Protein AF-A0A7S1E1I6-F1 (afdb_monomer_lite)

Sequence (463 aa):
MVHVSRAIGERARVASLLLVIVTIGAAEASRLQPSSSPSPSTWPSLRLSRWLSSSTLRGGAQAFLPCLPIPIDGLSLNLGRHHSFAQEPRAASLHDSIELSESRLAILPNPRAYSVKTAGGFCEWVEGSDGERICQFWDGVVKEIEEDMGIRDYHLAILPNSEAVRKELGKPAEGAPFVIMVTHSLRSKRPGPYGGPAQRVCMTCDPSVEVSRGVWGCKGQGEEGGVLASDLHVGGGAPGVVASFDAKGRDMFVVCPSRHRERLGQLSPAETEGLWRSVAGVLREQRMPGGETLGMESVVVNHGSLRTVAHLHAKIWVTPQAFDKARSLWTPKAQRAFALIDSMAGRLGKRPQGWAQAHAPSCGHGALVVDRLPPQAEQGELFEQLLVRCHDFGHVAKLSLRPKLGSPHMVAVVEYEDQKAASHALESFHMSPLGASRRLRCVWAEPCECDEDGECGEESLVG

InterPro domains:
  IPR000504 RNA recognition motif domain [PS50102] (366-447)
  IPR012677 Nucleotide-binding alpha-beta plait domain superfamily [G3DSA:3.30.70.330] (365-450)
  IPR035979 RNA-binding domain superfamily [SSF54928] (366-447)
  IPR036265 HIT-like superfamily [G3DSA:3.30.428.10] (241-345)

Organism: Hemiselmis andersenii (NCBI:txid464988)

Radius of gyration: 32.37 Å; chains: 1; bounding box: 74×94×103 Å

Structure (mmCIF, N/CA/C/O backbone):
data_AF-A0A7S1E1I6-F1
#
_entry.id   AF-A0A7S1E1I6-F1
#
loop_
_atom_site.group_PDB
_atom_site.id
_atom_site.type_symbol
_atom_site.label_atom_id
_atom_site.label_alt_id
_atom_site.label_comp_id
_atom_site.label_asym_id
_atom_site.label_entity_id
_atom_site.label_seq_id
_atom_site.pdbx_PDB_ins_code
_atom_site.Cartn_x
_atom_site.Cartn_y
_atom_site.Cartn_z
_atom_site.occupancy
_atom_site.B_iso_or_equiv
_atom_site.auth_seq_id
_atom_site.auth_comp_id
_atom_site.auth_asym_id
_atom_site.auth_atom_id
_atom_site.pdbx_PDB_model_num
ATOM 1 N N . MET A 1 1 ? -30.198 -9.194 45.978 1.00 41.41 1 MET A N 1
ATOM 2 C CA . MET A 1 1 ? -31.348 -9.427 45.070 1.00 41.41 1 MET A CA 1
ATOM 3 C C . MET A 1 1 ? -31.085 -9.078 43.595 1.00 41.41 1 MET A C 1
ATOM 5 O O . MET A 1 1 ? -31.828 -9.555 42.755 1.00 41.41 1 MET A O 1
ATOM 9 N N . VAL A 1 2 ? -30.011 -8.356 43.234 1.00 36.66 2 VAL A N 1
ATOM 10 C CA . VAL A 1 2 ? -29.718 -7.977 41.827 1.00 36.66 2 VAL A CA 1
ATOM 11 C C . VAL A 1 2 ? -28.969 -9.063 41.020 1.00 36.66 2 VAL A C 1
ATOM 13 O O . VAL A 1 2 ? -29.045 -9.085 39.797 1.00 36.66 2 VAL A O 1
ATOM 16 N N . HIS A 1 3 ? -28.335 -10.048 41.669 1.00 30.95 3 HIS A N 1
ATOM 17 C CA . HIS A 1 3 ? -27.618 -11.127 40.964 1.00 30.95 3 HIS A CA 1
ATOM 18 C C . HIS A 1 3 ? -28.488 -12.302 40.482 1.00 30.95 3 HIS A C 1
ATOM 20 O O . HIS A 1 3 ? -28.034 -13.093 39.660 1.00 30.95 3 HIS A O 1
ATOM 26 N N . VAL A 1 4 ? -29.745 -12.406 40.929 1.00 32.62 4 VAL A N 1
ATOM 27 C CA . VAL A 1 4 ? -30.642 -13.510 40.531 1.00 32.62 4 VAL A CA 1
ATOM 28 C C . VAL A 1 4 ? -31.386 -13.196 39.221 1.00 32.62 4 VAL A C 1
ATOM 30 O O . VAL A 1 4 ? -31.605 -14.098 38.416 1.00 32.62 4 VAL A O 1
ATOM 33 N N . SER A 1 5 ? -31.666 -11.922 38.915 1.00 36.12 5 SER A N 1
ATOM 34 C CA . SER A 1 5 ? -32.368 -11.546 37.673 1.00 36.12 5 SER A CA 1
ATOM 35 C C . SER A 1 5 ? -31.546 -11.757 36.397 1.00 36.12 5 SER A C 1
ATOM 37 O O . SER A 1 5 ? -32.118 -12.048 35.348 1.00 36.12 5 SER A O 1
ATOM 39 N N . ARG A 1 6 ? -30.208 -11.677 36.459 1.00 41.25 6 ARG A N 1
ATOM 40 C CA . ARG A 1 6 ? -29.352 -11.868 35.271 1.00 41.25 6 ARG A CA 1
ATOM 41 C C . ARG A 1 6 ? -29.270 -13.343 34.850 1.00 41.25 6 ARG A C 1
ATOM 43 O O . ARG A 1 6 ? -29.379 -13.645 33.666 1.00 41.25 6 ARG A O 1
ATOM 50 N N . ALA A 1 7 ? -29.211 -14.257 35.821 1.00 42.16 7 ALA A N 1
ATOM 51 C CA . ALA A 1 7 ? -29.193 -15.701 35.571 1.00 42.16 7 ALA A CA 1
ATOM 52 C C . ALA A 1 7 ? -30.546 -16.244 35.066 1.00 42.16 7 ALA A C 1
ATOM 54 O O . ALA A 1 7 ? -30.582 -17.188 34.276 1.00 42.16 7 ALA A O 1
ATOM 55 N N . ILE A 1 8 ? -31.665 -15.638 35.485 1.00 47.59 8 ILE A N 1
ATOM 56 C CA . ILE A 1 8 ? -33.002 -15.992 34.980 1.00 47.59 8 ILE A CA 1
ATOM 57 C C . ILE A 1 8 ? -33.174 -15.509 33.528 1.00 47.59 8 ILE A C 1
ATOM 59 O O . ILE A 1 8 ? -33.709 -16.247 32.700 1.00 47.59 8 ILE A O 1
ATOM 63 N N . GLY A 1 9 ? -32.645 -14.327 33.188 1.00 49.62 9 GLY A N 1
ATOM 64 C CA . GLY A 1 9 ? -32.676 -13.792 31.822 1.00 49.62 9 GLY A CA 1
ATOM 65 C C . GLY A 1 9 ? -31.876 -14.620 30.808 1.00 49.62 9 GLY A C 1
ATOM 66 O O . GLY A 1 9 ? -32.344 -14.845 29.693 1.00 49.62 9 GLY A O 1
ATOM 67 N N . GLU A 1 10 ? -30.702 -15.130 31.188 1.00 48.75 10 GLU A N 1
ATOM 68 C CA . GLU A 1 10 ? -29.883 -15.980 30.307 1.00 48.75 10 GLU A CA 1
ATOM 69 C C . GLU A 1 10 ? -30.497 -17.370 30.094 1.00 48.75 10 GLU A C 1
ATOM 71 O O . GLU A 1 10 ? -30.520 -17.866 28.967 1.00 48.75 10 GLU A O 1
ATOM 76 N N . ARG A 1 11 ? -31.094 -17.970 31.133 1.00 46.25 11 ARG A N 1
ATOM 77 C CA . ARG A 1 11 ? -31.794 -19.261 31.002 1.00 46.25 11 ARG A CA 1
ATOM 78 C C . ARG A 1 11 ? -33.054 -19.160 30.142 1.00 46.25 11 ARG A C 1
ATOM 80 O O . ARG A 1 11 ? -33.308 -20.063 29.348 1.00 46.25 11 ARG A O 1
ATOM 87 N N . ALA A 1 12 ? -33.796 -18.055 30.234 1.00 50.25 12 ALA A N 1
ATOM 88 C CA . ALA A 1 12 ? -34.952 -17.805 29.373 1.00 50.25 12 ALA A CA 1
ATOM 89 C C . ALA A 1 12 ? -34.550 -17.638 27.895 1.00 50.25 12 ALA A C 1
ATOM 91 O O . ALA A 1 12 ? -35.233 -18.149 27.013 1.00 50.25 12 ALA A O 1
ATOM 92 N N . ARG A 1 13 ? -33.407 -16.997 27.610 1.00 49.34 13 ARG A N 1
ATOM 93 C CA . ARG A 1 13 ? -32.896 -16.836 26.235 1.00 49.34 13 ARG A CA 1
ATOM 94 C C . ARG A 1 13 ? -32.451 -18.157 25.609 1.00 49.34 13 ARG A C 1
ATOM 96 O O . ARG A 1 13 ? -32.768 -18.406 24.449 1.00 49.34 13 ARG A O 1
ATOM 103 N N . VAL A 1 14 ? -31.779 -19.021 26.372 1.00 58.03 14 VAL A N 1
ATOM 104 C CA . VAL A 1 14 ? -31.373 -20.358 25.898 1.00 58.03 14 VAL A CA 1
ATOM 105 C C . VAL A 1 14 ? -32.593 -21.257 25.668 1.00 58.03 14 VAL A C 1
ATOM 107 O O . VAL A 1 14 ? -32.645 -21.961 24.662 1.00 58.03 14 VAL A O 1
ATOM 110 N N . ALA A 1 15 ? -33.607 -21.184 26.538 1.00 47.09 15 ALA A N 1
ATOM 111 C CA . ALA A 1 15 ? -34.857 -21.923 26.364 1.00 47.09 15 ALA A CA 1
ATOM 112 C C . ALA A 1 15 ? -35.632 -21.476 25.111 1.00 47.09 15 ALA A C 1
ATOM 114 O O . ALA A 1 15 ? -36.096 -22.323 24.351 1.00 47.09 15 ALA A O 1
ATOM 115 N N . SER A 1 16 ? -35.706 -20.168 24.839 1.00 49.28 16 SER A N 1
ATOM 116 C CA . SER A 1 16 ? -36.345 -19.640 23.626 1.00 49.28 16 SER A CA 1
ATOM 117 C C . SER A 1 16 ? -35.593 -20.020 22.348 1.00 49.28 16 SER A C 1
ATOM 119 O O . SER A 1 16 ? -36.225 -20.340 21.344 1.00 49.28 16 SER A O 1
ATOM 121 N N . LEU A 1 17 ? -34.255 -20.044 22.375 1.00 44.75 17 LEU A N 1
ATOM 122 C CA . LEU A 1 17 ? -33.448 -20.453 21.220 1.00 44.75 17 LEU A CA 1
ATOM 123 C C . LEU A 1 17 ? -33.609 -21.955 20.919 1.00 44.75 17 LEU A C 1
ATOM 125 O O . LEU A 1 17 ? -33.765 -22.343 19.763 1.00 44.75 17 LEU A O 1
ATOM 129 N N . LEU A 1 18 ? -33.638 -22.794 21.961 1.00 43.16 18 LEU A N 1
ATOM 130 C CA . LEU A 1 18 ? -33.917 -24.228 21.836 1.00 43.16 18 LEU A CA 1
ATOM 131 C C . LEU A 1 18 ? -35.334 -24.490 21.322 1.00 43.16 18 LEU A C 1
ATOM 133 O O . LEU A 1 18 ? -35.513 -25.366 20.480 1.00 43.16 18 LEU A O 1
ATOM 137 N N . LEU A 1 19 ? -36.325 -23.709 21.764 1.00 42.53 19 LEU A N 1
ATOM 138 C CA . LEU A 1 19 ? -37.698 -23.835 21.278 1.00 42.53 19 LEU A CA 1
ATOM 139 C C . LEU A 1 19 ? -37.777 -23.529 19.771 1.00 42.53 19 LEU A C 1
ATOM 141 O O . LEU A 1 19 ? -38.383 -24.294 19.025 1.00 42.53 19 LEU A O 1
ATOM 145 N N . VAL A 1 20 ? -37.100 -22.478 19.293 1.00 47.69 20 VAL A N 1
ATOM 146 C CA . VAL A 1 20 ? -37.050 -22.122 17.859 1.00 47.69 20 VAL A CA 1
ATOM 147 C C . VAL A 1 20 ? -36.378 -23.219 17.026 1.00 47.69 20 VAL A C 1
ATOM 149 O O . VAL A 1 20 ? -36.914 -23.602 15.988 1.00 47.69 20 VAL A O 1
ATOM 152 N N . ILE A 1 21 ? -35.267 -23.792 17.499 1.00 47.41 21 ILE A N 1
ATOM 153 C CA . ILE A 1 21 ? -34.574 -24.894 16.807 1.00 47.41 21 ILE A CA 1
ATOM 154 C C . ILE A 1 21 ? -35.460 -26.148 16.730 1.00 47.41 21 ILE A C 1
ATOM 156 O O . ILE A 1 21 ? -35.555 -26.770 15.672 1.00 47.41 21 ILE A O 1
ATOM 160 N N . VAL A 1 22 ? -36.167 -26.492 17.812 1.00 50.12 22 VAL A N 1
ATOM 161 C CA . VAL A 1 22 ? -37.107 -27.628 17.828 1.00 50.12 22 VAL A CA 1
ATOM 162 C C . VAL A 1 22 ? -38.298 -27.381 16.898 1.00 50.12 22 VAL A C 1
ATOM 164 O O . VAL A 1 22 ? -38.758 -28.306 16.230 1.00 50.12 22 VAL A O 1
ATOM 167 N N . THR A 1 23 ? -38.767 -26.136 16.790 1.00 46.88 23 THR A N 1
ATOM 168 C CA . THR A 1 23 ? -39.922 -25.795 15.945 1.00 46.88 23 THR A CA 1
ATOM 169 C C . THR A 1 23 ? -39.558 -25.842 14.458 1.00 46.88 23 THR A C 1
ATOM 171 O O . THR A 1 23 ? -40.343 -26.329 13.647 1.00 46.88 23 THR A O 1
ATOM 174 N N . ILE A 1 24 ? -38.342 -25.416 14.097 1.00 52.16 24 ILE A N 1
ATOM 175 C CA . ILE A 1 24 ? -37.827 -25.508 12.723 1.00 52.16 24 ILE A CA 1
ATOM 176 C C . ILE A 1 24 ? -37.596 -26.976 12.331 1.00 52.16 24 ILE A C 1
ATOM 178 O O . ILE A 1 24 ? -38.050 -27.398 11.268 1.00 52.16 24 ILE A O 1
ATOM 182 N N . GLY A 1 25 ? -37.005 -27.786 13.218 1.00 44.34 25 GLY A N 1
ATOM 183 C CA . GLY A 1 25 ? -36.807 -29.218 12.966 1.00 44.34 25 GLY A CA 1
ATOM 184 C C . GLY A 1 25 ? -38.119 -29.998 12.807 1.00 44.34 25 GLY A C 1
ATOM 185 O O . GLY A 1 25 ? -38.215 -30.889 11.964 1.00 44.34 25 GLY A O 1
ATOM 186 N N . ALA A 1 26 ? -39.165 -29.630 13.556 1.00 43.44 26 ALA A N 1
ATOM 187 C CA . ALA A 1 26 ? -40.495 -30.225 13.412 1.00 43.44 26 ALA A CA 1
ATOM 188 C C . ALA A 1 26 ? -41.189 -29.812 12.098 1.00 43.44 26 ALA A C 1
ATOM 190 O O . ALA A 1 26 ? -41.879 -30.625 11.475 1.00 43.44 26 ALA A O 1
ATOM 191 N N . ALA A 1 27 ? -40.977 -28.575 11.634 1.00 43.69 27 ALA A N 1
ATOM 192 C CA . ALA A 1 27 ? -41.528 -28.083 10.372 1.00 43.69 27 ALA A CA 1
ATOM 193 C C . ALA A 1 27 ? -40.873 -28.733 9.135 1.00 43.69 27 ALA A C 1
ATOM 195 O O . ALA A 1 27 ? -41.552 -28.943 8.129 1.00 43.69 27 ALA A O 1
ATOM 196 N N . GLU A 1 28 ? -39.591 -29.103 9.210 1.00 45.28 28 GLU A N 1
ATOM 197 C CA . GLU A 1 28 ? -38.895 -29.848 8.147 1.00 45.28 28 GLU A CA 1
ATOM 198 C C . GLU A 1 28 ? -39.252 -31.338 8.133 1.00 45.28 28 GLU A C 1
ATOM 200 O O . GLU A 1 28 ? -39.477 -31.900 7.060 1.00 45.28 28 GLU A O 1
ATOM 205 N N . ALA A 1 29 ? -39.419 -31.967 9.301 1.00 43.38 29 ALA A N 1
ATOM 206 C CA . ALA A 1 29 ? -39.859 -33.362 9.390 1.00 43.38 29 ALA A CA 1
ATOM 207 C C . ALA A 1 29 ? -41.285 -33.579 8.842 1.00 43.38 29 ALA A C 1
ATOM 209 O O . ALA A 1 29 ? -41.606 -34.656 8.345 1.00 43.38 29 ALA A O 1
ATOM 210 N N . SER A 1 30 ? -42.127 -32.541 8.869 1.00 45.41 30 SER A N 1
ATOM 211 C CA . SER A 1 30 ? -43.510 -32.586 8.372 1.00 45.41 30 SER A CA 1
ATOM 212 C C . SER A 1 30 ? -43.627 -32.475 6.844 1.00 45.41 30 SER A C 1
ATOM 214 O O . SER A 1 30 ? -44.691 -32.745 6.292 1.00 45.41 30 SER A O 1
ATOM 216 N N . ARG A 1 31 ? -42.556 -32.077 6.137 1.00 44.97 31 ARG A N 1
ATOM 217 C CA . ARG A 1 31 ? -42.546 -31.948 4.664 1.00 44.97 31 ARG A CA 1
ATOM 218 C C . ARG A 1 31 ? -42.146 -33.227 3.934 1.00 44.97 31 ARG A C 1
ATOM 220 O O . ARG A 1 31 ? -42.152 -33.251 2.706 1.00 44.97 31 ARG A O 1
ATOM 227 N N . LEU A 1 32 ? -41.817 -34.283 4.669 1.00 40.53 32 LEU A N 1
ATOM 228 C CA . LEU A 1 32 ? -41.410 -35.563 4.108 1.00 40.53 32 LEU A CA 1
ATOM 229 C C . LEU A 1 32 ? -42.426 -36.637 4.503 1.00 40.53 32 LEU A C 1
ATOM 231 O O . LEU A 1 32 ? -42.249 -37.347 5.489 1.00 40.53 32 LEU A O 1
ATOM 235 N N . GLN A 1 33 ? -43.484 -36.784 3.700 1.00 39.38 33 GLN A N 1
ATOM 236 C CA . GLN A 1 33 ? -44.182 -38.064 3.582 1.00 39.38 33 GLN A CA 1
ATOM 237 C C . GLN A 1 33 ? -44.374 -38.482 2.116 1.00 39.38 33 GLN A C 1
ATOM 239 O O . GLN A 1 33 ? -44.489 -37.615 1.248 1.00 39.38 33 GLN A O 1
ATOM 244 N N . PRO A 1 34 ? -44.362 -39.801 1.832 1.00 44.06 34 PRO A N 1
ATOM 245 C CA . PRO A 1 34 ? -44.075 -40.341 0.510 1.00 44.06 34 PRO A CA 1
ATOM 246 C C . PRO A 1 34 ? -45.325 -40.875 -0.206 1.00 44.06 34 PRO A C 1
ATOM 248 O O . PRO A 1 34 ? -46.230 -41.434 0.414 1.00 44.06 34 PRO A O 1
ATOM 251 N N . SER A 1 35 ? -45.339 -40.785 -1.536 1.00 34.44 35 SER A N 1
ATOM 252 C CA . SER A 1 35 ? -46.288 -41.501 -2.389 1.00 34.44 35 SER A CA 1
ATOM 253 C C . SER A 1 35 ? -45.802 -42.932 -2.691 1.00 34.44 35 SER A C 1
ATOM 255 O O . SER A 1 35 ? -44.745 -43.140 -3.273 1.00 34.44 35 SER A O 1
ATOM 257 N N . SER A 1 36 ? -46.612 -43.904 -2.254 1.00 39.56 36 SER A N 1
ATOM 258 C CA . SER A 1 36 ? -46.949 -45.212 -2.865 1.00 39.56 36 SER A CA 1
ATOM 259 C C . SER A 1 36 ? -45.870 -46.128 -3.507 1.00 39.56 36 SER A C 1
ATOM 261 O O . SER A 1 36 ? -45.268 -45.816 -4.527 1.00 39.56 36 SER A O 1
ATOM 263 N N . SER A 1 37 ? -45.790 -47.339 -2.935 1.00 33.19 37 SER A N 1
ATOM 264 C CA . SER A 1 37 ? -45.078 -48.614 -3.237 1.00 33.19 37 SER A CA 1
ATOM 265 C C . SER A 1 37 ? -45.613 -49.427 -4.464 1.00 33.19 37 SER A C 1
ATOM 267 O O . SER A 1 37 ? -46.610 -48.953 -5.008 1.00 33.19 37 SER A O 1
ATOM 269 N N . PRO A 1 38 ? -45.129 -50.662 -4.853 1.00 51.03 38 PRO A N 1
ATOM 270 C CA . PRO A 1 38 ? -44.226 -51.609 -4.138 1.00 51.03 38 PRO A CA 1
ATOM 271 C C . PRO A 1 38 ? -43.181 -52.501 -4.912 1.00 51.03 38 PRO A C 1
ATOM 273 O O . PRO A 1 38 ? -43.416 -52.973 -6.018 1.00 51.03 38 PRO A O 1
ATOM 276 N N . SER A 1 39 ? -42.138 -52.912 -4.151 1.00 32.84 39 SER A N 1
ATOM 277 C CA . SER A 1 39 ? -41.407 -54.224 -4.092 1.00 32.84 39 SER A CA 1
ATOM 278 C C . SER A 1 39 ? -40.380 -54.663 -5.175 1.00 32.84 39 SER A C 1
ATOM 280 O O . SER A 1 39 ? -40.498 -54.235 -6.316 1.00 32.84 39 SER A O 1
ATOM 282 N N . PRO A 1 40 ? -39.480 -55.651 -4.898 1.00 42.34 40 PRO A N 1
ATOM 283 C CA . PRO A 1 40 ? -38.650 -55.891 -3.697 1.00 42.34 40 PRO A CA 1
ATOM 284 C C . PRO A 1 40 ? -37.164 -56.248 -4.022 1.00 42.34 40 PRO A C 1
ATOM 286 O O . PRO A 1 40 ? -36.774 -56.365 -5.179 1.00 42.34 40 PRO A O 1
ATOM 289 N N . SER A 1 41 ? -36.386 -56.547 -2.964 1.00 30.50 41 SER A N 1
ATOM 290 C CA . SER A 1 41 ? -35.001 -57.091 -2.916 1.00 30.50 41 SER A CA 1
ATOM 291 C C . SER A 1 41 ? -33.910 -56.002 -2.893 1.00 30.50 41 SER A C 1
ATOM 293 O O . SER A 1 41 ? -33.971 -55.059 -3.663 1.00 30.50 41 SER A O 1
ATOM 295 N N . THR A 1 42 ? -32.919 -55.945 -2.000 1.00 32.34 42 THR A N 1
ATOM 296 C CA . THR A 1 42 ? -32.340 -56.832 -0.974 1.00 32.34 42 THR A CA 1
ATOM 297 C C . THR A 1 42 ? -31.677 -55.949 0.100 1.00 32.34 42 THR A C 1
ATOM 299 O O . THR A 1 42 ? -31.037 -54.956 -0.238 1.00 32.34 42 THR A O 1
ATOM 302 N N . TRP A 1 43 ? -31.795 -56.307 1.383 1.00 30.38 43 TRP A N 1
ATOM 303 C CA . TRP A 1 43 ? -31.081 -55.666 2.505 1.00 30.38 43 TRP A CA 1
ATOM 304 C C . TRP A 1 43 ? -29.664 -56.247 2.669 1.00 30.38 43 TRP A C 1
ATOM 306 O O . TRP A 1 43 ? -29.453 -57.421 2.363 1.00 30.38 43 TRP A O 1
ATOM 316 N N . PRO A 1 44 ? -28.724 -55.484 3.261 1.00 35.19 44 PRO A N 1
ATOM 317 C CA . PRO A 1 44 ? -28.328 -55.871 4.612 1.00 35.19 44 PRO A CA 1
ATOM 318 C C . PRO A 1 44 ? -28.248 -54.703 5.607 1.00 35.19 44 PRO A C 1
ATOM 320 O O . PRO A 1 44 ? -27.822 -53.588 5.327 1.00 35.19 44 PRO A O 1
ATOM 323 N N . SER A 1 45 ? -28.671 -55.050 6.814 1.00 28.56 45 SER A N 1
ATOM 324 C CA . SER A 1 45 ? -28.711 -54.314 8.071 1.00 28.56 45 SER A CA 1
ATOM 325 C C . SER A 1 45 ? -27.340 -53.946 8.648 1.00 28.56 45 SER A C 1
ATOM 327 O O . SER A 1 45 ? -26.478 -54.815 8.762 1.00 28.56 45 SER A O 1
ATOM 329 N N . LEU A 1 46 ? -27.213 -52.730 9.194 1.00 26.72 46 LEU A N 1
ATOM 330 C CA . LEU A 1 46 ? -26.252 -52.420 10.258 1.00 26.72 46 LEU A CA 1
ATOM 331 C C . LEU A 1 46 ? -26.898 -51.537 11.335 1.00 26.72 46 LEU A C 1
ATOM 333 O O . LEU A 1 46 ? -27.502 -50.502 11.065 1.00 26.72 46 LEU A O 1
ATOM 337 N N . ARG A 1 47 ? -26.807 -52.047 12.566 1.00 28.08 47 ARG A N 1
ATOM 338 C CA . ARG A 1 47 ? -27.442 -51.579 13.799 1.00 28.08 47 ARG A CA 1
ATOM 339 C C . ARG A 1 47 ? -26.674 -50.403 14.405 1.00 28.08 47 ARG A C 1
ATOM 341 O O . ARG A 1 47 ? -25.478 -50.517 14.653 1.00 28.08 47 ARG A O 1
ATOM 348 N N . LEU A 1 48 ? -27.397 -49.346 14.764 1.00 26.91 48 LEU A N 1
ATOM 349 C CA . LEU A 1 48 ? -26.984 -48.371 15.772 1.00 26.91 48 LEU A CA 1
ATOM 350 C C . LEU A 1 48 ? -27.353 -48.906 17.161 1.00 26.91 48 LEU A C 1
ATOM 352 O O . LEU A 1 48 ? -28.532 -49.034 17.482 1.00 26.91 48 LEU A O 1
ATOM 356 N N . SER A 1 49 ? -26.354 -49.198 17.995 1.00 25.58 49 SER A N 1
ATOM 357 C CA . SER A 1 49 ? -26.531 -49.287 19.449 1.00 25.58 49 SER A CA 1
ATOM 358 C C . SER A 1 49 ? -25.188 -49.236 20.183 1.00 25.58 49 SER A C 1
ATOM 360 O O . SER A 1 49 ? -24.255 -49.913 19.755 1.00 25.58 49 SER A O 1
ATOM 362 N N . ARG A 1 50 ? -25.198 -48.566 21.351 1.00 27.16 50 ARG A N 1
ATOM 363 C CA . ARG A 1 50 ? -24.166 -48.448 22.416 1.00 27.16 50 ARG A CA 1
ATOM 364 C C . ARG A 1 50 ? -23.195 -47.260 22.242 1.00 27.16 50 ARG A C 1
ATOM 366 O O . ARG A 1 50 ? -22.725 -47.022 21.146 1.00 27.16 50 ARG A O 1
ATOM 373 N N . TRP A 1 51 ? -22.839 -46.480 23.268 1.00 25.33 51 TRP A N 1
ATOM 374 C CA . TRP A 1 51 ? -22.972 -46.665 24.719 1.00 25.33 51 TRP A CA 1
ATOM 375 C C . TRP A 1 51 ? -22.757 -45.323 25.452 1.00 25.33 51 TRP A C 1
ATOM 377 O O . TRP A 1 51 ? -21.796 -44.613 25.165 1.00 25.33 51 TRP A O 1
ATOM 387 N N . LEU A 1 52 ? -23.617 -45.019 26.426 1.00 25.88 52 LEU A N 1
ATOM 388 C CA . LEU A 1 52 ? -23.313 -44.172 27.582 1.00 25.88 52 LEU A CA 1
ATOM 389 C C . LEU A 1 52 ? -22.887 -45.115 28.710 1.00 25.88 52 LEU A C 1
ATOM 391 O O . LEU A 1 52 ? -23.716 -45.917 29.130 1.00 25.88 52 LEU A O 1
ATOM 395 N N . SER A 1 53 ? -21.650 -45.006 29.202 1.00 27.62 53 SER A N 1
ATOM 396 C CA . SER A 1 53 ? -21.286 -45.312 30.597 1.00 27.62 53 SER A CA 1
ATOM 397 C C . SER A 1 53 ? -19.777 -45.205 30.817 1.00 27.62 53 SER A C 1
ATOM 399 O O . SER A 1 53 ? -19.021 -46.007 30.280 1.00 27.62 53 SER A O 1
ATOM 401 N N . SER A 1 54 ? -19.363 -44.298 31.702 1.00 26.64 54 SER A N 1
ATOM 402 C CA . SER A 1 54 ? -18.360 -44.610 32.728 1.00 26.64 54 SER A CA 1
ATOM 403 C C . SER A 1 54 ? -18.389 -43.536 33.813 1.00 26.64 54 SER A C 1
ATOM 405 O O . SER A 1 54 ? -17.789 -42.470 33.697 1.00 26.64 54 SER A O 1
ATOM 407 N N . SER A 1 55 ? -19.124 -43.838 34.874 1.00 27.66 55 SER A N 1
ATOM 408 C CA . SER A 1 55 ? -18.949 -43.283 36.208 1.00 27.66 55 SER A CA 1
ATOM 409 C C . SER A 1 55 ? -17.808 -44.018 36.911 1.00 27.66 55 SER A C 1
ATOM 411 O O . SER A 1 55 ? -17.843 -45.247 36.980 1.00 27.66 55 SER A O 1
ATOM 413 N N . THR A 1 56 ? -16.883 -43.285 37.530 1.00 29.48 56 THR A N 1
ATOM 414 C CA . THR A 1 56 ? -16.076 -43.820 38.634 1.00 29.48 56 THR A CA 1
ATOM 415 C C . THR A 1 56 ? -16.094 -42.831 39.791 1.00 29.48 56 THR A C 1
ATOM 417 O O . THR A 1 56 ? -15.571 -41.725 39.709 1.00 29.48 56 THR A O 1
ATOM 420 N N . LEU A 1 57 ? -16.749 -43.266 40.864 1.00 29.91 57 LEU A N 1
ATOM 421 C CA . LEU A 1 57 ? -16.790 -42.666 42.190 1.00 29.91 57 LEU A CA 1
ATOM 422 C C . LEU A 1 57 ? -15.458 -42.882 42.930 1.00 29.91 57 LEU A C 1
ATOM 424 O O . LEU A 1 57 ? -14.988 -44.013 43.036 1.00 29.91 57 LEU A O 1
ATOM 428 N N . ARG A 1 58 ? -14.928 -41.814 43.531 1.00 30.08 58 ARG A N 1
ATOM 429 C CA . ARG A 1 58 ? -14.338 -41.749 44.888 1.00 30.08 58 ARG A CA 1
ATOM 430 C C . ARG A 1 58 ? -14.716 -40.344 45.388 1.00 30.08 58 ARG A C 1
ATOM 432 O O . ARG A 1 58 ? -14.483 -39.391 44.664 1.00 30.08 58 ARG A O 1
ATOM 439 N N . GLY A 1 59 ? -15.413 -40.104 46.494 1.00 28.36 59 GLY A N 1
ATOM 440 C CA . GLY A 1 59 ? -15.414 -40.786 47.782 1.00 28.36 59 GLY A CA 1
ATOM 441 C C . GLY A 1 59 ? -14.637 -39.916 48.775 1.00 28.36 59 GLY A C 1
ATOM 442 O O . GLY A 1 59 ? -13.418 -40.016 48.817 1.00 28.36 59 GLY A O 1
ATOM 443 N N . GLY A 1 60 ? -15.331 -39.057 49.532 1.00 25.55 60 GLY A N 1
ATOM 444 C CA . GLY A 1 60 ? -14.755 -38.243 50.611 1.00 25.55 60 GLY A CA 1
ATOM 445 C C . GLY A 1 60 ? -15.716 -37.143 51.073 1.00 25.55 60 GLY A C 1
ATOM 446 O O . GLY A 1 60 ? -15.956 -36.191 50.340 1.00 25.55 60 GLY A O 1
ATOM 447 N N . ALA A 1 61 ? -16.301 -37.312 52.258 1.00 28.27 61 ALA A N 1
ATOM 448 C CA . ALA A 1 61 ? -17.341 -36.469 52.849 1.00 28.27 61 ALA A CA 1
ATOM 449 C C . ALA A 1 61 ? -16.830 -35.692 54.085 1.00 28.27 61 ALA A C 1
ATOM 451 O O . ALA A 1 61 ? -15.824 -36.085 54.667 1.00 28.27 61 ALA A O 1
ATOM 452 N N . GLN A 1 62 ? -17.645 -34.710 54.518 1.00 29.77 62 GLN A N 1
ATOM 453 C CA . GLN A 1 62 ? -17.666 -33.970 55.808 1.00 29.77 62 GLN A CA 1
ATOM 454 C C . GLN A 1 62 ? -16.703 -32.756 55.916 1.00 29.77 62 GLN A C 1
ATOM 456 O O . GLN A 1 62 ? -15.575 -32.837 55.459 1.00 29.77 62 GLN A O 1
ATOM 461 N N . ALA A 1 63 ? -17.051 -31.581 56.476 1.00 27.69 63 ALA A N 1
ATOM 462 C CA . ALA A 1 63 ? -18.142 -31.190 57.380 1.00 27.69 63 ALA A CA 1
ATOM 463 C C . ALA A 1 63 ? -18.501 -29.672 57.321 1.00 27.69 63 ALA A C 1
ATOM 465 O O . ALA A 1 63 ? -17.674 -28.835 56.984 1.00 27.69 63 ALA A O 1
ATOM 466 N N . PHE A 1 64 ? -19.764 -29.394 57.672 1.00 26.94 64 PHE A N 1
ATOM 467 C CA . PHE A 1 64 ? -20.430 -28.238 58.314 1.00 26.94 64 PHE A CA 1
ATOM 468 C C . PHE A 1 64 ? -19.784 -26.830 58.516 1.00 26.94 64 PHE A C 1
ATOM 470 O O . PHE A 1 64 ? -18.678 -26.669 59.013 1.00 26.94 64 PHE A O 1
ATOM 477 N N . LEU A 1 65 ? -20.651 -25.835 58.230 1.00 28.12 65 LEU A N 1
ATOM 478 C CA . LEU A 1 65 ? -20.829 -24.414 58.652 1.00 28.12 65 LEU A CA 1
ATOM 479 C C . LEU A 1 65 ? -20.569 -24.098 60.161 1.00 28.12 65 LEU A C 1
ATOM 481 O O . LEU A 1 65 ? -20.577 -25.065 60.922 1.00 28.12 65 LEU A O 1
ATOM 485 N N . PRO A 1 66 ? -20.455 -22.816 60.651 1.00 39.22 66 PRO A N 1
ATOM 486 C CA . PRO A 1 66 ? -21.368 -21.689 60.322 1.00 39.22 66 PRO A CA 1
ATOM 487 C C . PRO A 1 66 ? -20.893 -20.197 60.363 1.00 39.22 66 PRO A C 1
ATOM 489 O O . PRO A 1 66 ? -19.939 -19.820 61.024 1.00 39.22 66 PRO A O 1
ATOM 492 N N . CYS A 1 67 ? -21.689 -19.368 59.658 1.00 26.88 67 CYS A N 1
ATOM 493 C CA . CYS A 1 67 ? -22.232 -18.013 59.940 1.00 26.88 67 CYS A CA 1
ATOM 494 C C . CYS A 1 67 ? -21.388 -16.785 60.409 1.00 26.88 67 CYS A C 1
ATOM 496 O O . CYS A 1 67 ? -20.997 -16.727 61.565 1.00 26.88 67 CYS A O 1
ATOM 498 N N . LEU A 1 68 ? -21.428 -15.728 59.554 1.00 26.16 68 LEU A N 1
ATOM 499 C CA . LEU A 1 68 ? -21.737 -14.273 59.781 1.00 26.16 68 LEU A CA 1
ATOM 500 C C . LEU A 1 68 ? -20.813 -13.377 60.664 1.00 26.16 68 LEU A C 1
ATOM 502 O O . LEU A 1 68 ? -20.119 -13.918 61.513 1.00 26.16 68 LEU A O 1
ATOM 506 N N . PRO A 1 69 ? -20.872 -12.009 60.600 1.00 37.28 69 PRO A N 1
ATOM 507 C CA . PRO A 1 69 ? -21.478 -11.058 59.636 1.00 37.28 69 PRO A CA 1
ATOM 508 C C . PRO A 1 69 ? -20.558 -9.870 59.184 1.00 37.28 69 PRO A C 1
ATOM 510 O O . PRO A 1 69 ? -19.398 -9.752 59.558 1.00 37.28 69 PRO A O 1
ATOM 513 N N . ILE A 1 70 ? -21.157 -8.998 58.357 1.00 31.22 70 ILE A N 1
ATOM 514 C CA . ILE A 1 70 ? -20.724 -7.728 57.719 1.00 31.22 70 ILE A CA 1
ATOM 515 C C . ILE A 1 70 ? -20.483 -6.583 58.744 1.00 31.22 70 ILE A C 1
ATOM 517 O O . ILE A 1 70 ? -21.089 -6.613 59.816 1.00 31.22 70 ILE A O 1
ATOM 521 N N . PRO A 1 71 ? -19.717 -5.522 58.394 1.00 32.25 71 PRO A N 1
ATOM 522 C CA . PRO A 1 71 ? -20.348 -4.196 58.294 1.00 32.25 71 PRO A CA 1
ATOM 523 C C . PRO A 1 71 ? -19.957 -3.379 57.044 1.00 32.25 71 PRO A C 1
ATOM 525 O O . PRO A 1 71 ? -18.921 -3.582 56.414 1.00 32.25 71 PRO A O 1
ATOM 528 N N . ILE A 1 72 ? -20.878 -2.477 56.700 1.00 29.06 72 ILE A N 1
ATOM 529 C CA . ILE A 1 72 ? -20.869 -1.483 55.625 1.00 29.06 72 ILE A CA 1
ATOM 530 C C . ILE A 1 72 ? -20.455 -0.142 56.241 1.00 29.06 72 ILE A C 1
ATOM 532 O O . ILE A 1 72 ? -21.084 0.264 57.209 1.00 29.06 72 ILE A O 1
ATOM 536 N N . ASP A 1 73 ? -19.521 0.563 55.604 1.00 26.42 73 ASP A N 1
ATOM 537 C CA . ASP A 1 73 ? -19.323 2.018 55.692 1.00 26.42 73 ASP A CA 1
ATOM 538 C C . ASP A 1 73 ? -19.213 2.520 54.233 1.00 26.42 73 ASP A C 1
ATOM 540 O O . ASP A 1 73 ? -18.599 1.858 53.400 1.00 26.42 73 ASP A O 1
ATOM 544 N N . GLY A 1 74 ? -19.825 3.606 53.759 1.00 24.66 74 GLY A N 1
ATOM 545 C CA . GLY A 1 74 ? -20.277 4.805 54.451 1.00 24.66 74 GLY A CA 1
ATOM 546 C C . GLY A 1 74 ? -19.384 5.981 54.051 1.00 24.66 74 GLY A C 1
ATOM 547 O O . GLY A 1 74 ? -18.555 6.397 54.845 1.00 24.66 74 GLY A O 1
ATOM 548 N N . LEU A 1 75 ? -19.521 6.518 52.830 1.00 24.11 75 LEU A N 1
ATOM 549 C CA . LEU A 1 75 ? -18.899 7.794 52.450 1.00 24.11 75 LEU A CA 1
ATOM 550 C C . LEU A 1 75 ? -19.809 8.578 51.497 1.00 24.11 75 LEU A C 1
ATOM 552 O O . LEU A 1 75 ? -20.080 8.184 50.366 1.00 24.11 75 LEU A O 1
ATOM 556 N N . SER A 1 76 ? -20.292 9.694 52.031 1.00 22.89 76 SER A N 1
ATOM 557 C CA . SER A 1 76 ? -21.021 10.775 51.378 1.00 22.89 76 SER A CA 1
ATOM 558 C C . SER A 1 76 ? -20.091 11.984 51.366 1.00 22.89 76 SER A C 1
ATOM 560 O O . SER A 1 76 ? -19.418 12.191 52.374 1.00 22.89 76 SER A O 1
ATOM 562 N N . LEU A 1 77 ? -20.052 12.781 50.290 1.00 22.73 77 LEU A N 1
ATOM 563 C CA . LEU A 1 77 ? -19.578 14.170 50.358 1.00 22.73 77 LEU A CA 1
ATOM 564 C C . LEU A 1 77 ? -20.008 15.015 49.140 1.00 22.73 77 LEU A C 1
ATOM 566 O O . LEU A 1 77 ? -19.538 14.840 48.023 1.00 22.73 77 LEU A O 1
ATOM 570 N N . ASN A 1 78 ? -20.904 15.951 49.464 1.00 23.80 78 ASN A N 1
ATOM 571 C CA . ASN A 1 78 ? -21.068 17.340 49.021 1.00 23.80 78 ASN A CA 1
ATOM 572 C C . ASN A 1 78 ? -21.203 17.728 47.536 1.00 23.80 78 ASN A C 1
ATOM 574 O O . ASN A 1 78 ? -20.242 17.861 46.786 1.00 23.80 78 ASN A O 1
ATOM 578 N N . LEU A 1 79 ? -22.434 18.151 47.222 1.00 25.50 79 LEU A N 1
ATOM 579 C CA . LEU A 1 79 ? -22.779 19.133 46.198 1.00 25.50 79 LEU A CA 1
ATOM 580 C C . LEU A 1 79 ? -22.545 20.553 46.746 1.00 25.50 79 LEU A C 1
ATOM 582 O O . LEU A 1 79 ? -23.230 20.981 47.674 1.00 25.50 79 LEU A O 1
ATOM 586 N N . GLY A 1 80 ? -21.605 21.287 46.150 1.00 24.39 80 GLY A N 1
ATOM 587 C CA . GLY A 1 80 ? -21.403 22.723 46.357 1.00 24.39 80 GLY A CA 1
ATOM 588 C C . GLY A 1 80 ? -21.817 23.515 45.115 1.00 24.39 80 GLY A C 1
ATOM 589 O O . GLY A 1 80 ? -21.443 23.170 43.998 1.00 24.39 80 GLY A O 1
ATOM 590 N N . ARG A 1 81 ? -22.621 24.562 45.318 1.00 27.23 81 ARG A N 1
ATOM 591 C CA . ARG A 1 81 ? -23.217 25.439 44.299 1.00 27.23 81 ARG A CA 1
ATOM 592 C C . ARG A 1 81 ? -22.403 26.732 44.113 1.00 27.23 81 ARG A C 1
ATOM 594 O O . ARG A 1 81 ? -21.921 27.286 45.089 1.00 27.23 81 ARG A O 1
ATOM 601 N N . HIS A 1 82 ? -22.448 27.234 42.874 1.00 27.64 82 HIS A N 1
ATOM 602 C CA . HIS A 1 82 ? -22.266 28.614 42.385 1.00 27.64 82 HIS A CA 1
ATOM 603 C C . HIS A 1 82 ? -20.917 29.335 42.557 1.00 27.64 82 HIS A C 1
ATOM 605 O O . HIS A 1 82 ? -20.604 29.839 43.624 1.00 27.64 82 HIS A O 1
ATOM 611 N N . HIS A 1 83 ? -20.275 29.613 41.415 1.00 26.61 83 HIS A N 1
ATOM 612 C CA . HIS A 1 83 ? -19.824 30.968 41.093 1.00 26.61 83 HIS A CA 1
ATOM 613 C C . HIS A 1 83 ? -20.064 31.290 39.609 1.00 26.61 83 HIS A C 1
ATOM 615 O O . HIS A 1 83 ? -19.844 30.479 38.715 1.00 26.61 83 HIS A O 1
ATOM 621 N N . SER A 1 84 ? -20.596 32.488 39.409 1.00 30.06 84 SER A N 1
ATOM 622 C CA . SER A 1 84 ? -20.847 33.231 38.178 1.00 30.06 84 SER A CA 1
ATOM 623 C C . SER A 1 84 ? -19.569 33.542 37.399 1.00 30.06 84 SER A C 1
ATOM 625 O O . SER A 1 84 ? -18.614 34.010 38.010 1.00 30.06 84 SER A O 1
ATOM 627 N N . PHE A 1 85 ? -19.595 33.413 36.067 1.00 28.69 85 PHE A N 1
ATOM 628 C CA . PHE A 1 85 ? -18.645 34.091 35.183 1.00 28.69 85 PHE A CA 1
ATOM 629 C C . PHE A 1 85 ? -19.290 34.570 33.879 1.00 28.69 85 PHE A C 1
ATOM 631 O O . PHE A 1 85 ? -20.328 34.075 33.442 1.00 28.69 85 PHE A O 1
ATOM 638 N N . ALA A 1 86 ? -18.655 35.617 33.363 1.00 29.95 86 ALA A N 1
ATOM 639 C CA . ALA A 1 86 ? -19.056 36.545 32.325 1.00 29.95 86 ALA A CA 1
ATOM 640 C C . ALA A 1 86 ? -19.320 35.925 30.943 1.00 29.95 86 ALA A C 1
ATOM 642 O O . ALA A 1 86 ? -18.827 34.855 30.596 1.00 29.95 86 ALA A O 1
ATOM 643 N N . GLN A 1 87 ? -20.097 36.668 30.154 1.00 34.97 87 GLN A N 1
ATOM 644 C CA . GLN A 1 87 ? -20.289 36.459 28.725 1.00 34.97 87 GLN A CA 1
ATOM 645 C C . GLN A 1 87 ? -18.994 36.771 27.967 1.00 34.97 87 GLN A C 1
ATOM 647 O O . GLN A 1 87 ? -18.525 37.903 28.001 1.00 34.97 87 GLN A O 1
ATOM 652 N N . GLU A 1 88 ? -18.488 35.787 27.230 1.00 29.33 88 GLU A N 1
ATOM 653 C CA . GLU A 1 88 ? -17.525 35.952 26.137 1.00 29.33 88 GLU A CA 1
ATOM 654 C C . GLU A 1 88 ? -17.857 34.953 25.001 1.00 29.33 88 GLU A C 1
ATOM 656 O O . GLU A 1 88 ? -18.718 34.083 25.183 1.00 29.33 88 GLU A O 1
ATOM 661 N N . PRO A 1 89 ? -17.340 35.164 23.776 1.00 30.17 89 PRO A N 1
ATOM 662 C CA . PRO A 1 89 ? -18.100 34.984 22.544 1.00 30.17 89 PRO A CA 1
ATOM 663 C C . PRO A 1 89 ? -18.278 33.519 22.140 1.00 30.17 89 PRO A C 1
ATOM 665 O O . PRO A 1 89 ? -17.426 32.665 22.370 1.00 30.17 89 PRO A O 1
ATOM 668 N N . ARG A 1 90 ? -19.410 33.250 21.477 1.00 28.52 90 ARG A N 1
ATOM 669 C CA . ARG A 1 90 ? -19.778 31.949 20.907 1.00 28.52 90 ARG A CA 1
ATOM 670 C C . ARG A 1 90 ? -18.706 31.463 19.924 1.00 28.52 90 ARG A C 1
ATOM 672 O O . ARG A 1 90 ? -18.746 31.805 18.745 1.00 28.52 90 ARG A O 1
ATOM 679 N N . ALA A 1 91 ? -17.801 30.615 20.400 1.00 26.86 91 ALA A N 1
ATOM 680 C CA . ALA A 1 91 ? -17.129 29.646 19.551 1.00 26.86 91 ALA A CA 1
ATOM 681 C C . ALA A 1 91 ? -18.203 28.701 18.994 1.00 26.86 91 ALA A C 1
ATOM 683 O O . ALA A 1 91 ? -18.994 28.134 19.751 1.00 26.86 91 ALA A O 1
ATOM 684 N N . ALA A 1 92 ? -18.275 28.574 17.670 1.00 28.33 92 ALA A N 1
ATOM 685 C CA . ALA A 1 92 ? -19.093 27.558 17.029 1.00 28.33 92 ALA A CA 1
ATOM 686 C C . ALA A 1 92 ? -18.562 26.185 17.465 1.00 28.33 92 ALA A C 1
ATOM 688 O O . ALA A 1 92 ? -17.505 25.758 17.002 1.00 28.33 92 ALA A O 1
ATOM 689 N N . SER A 1 93 ? -19.252 25.512 18.391 1.00 27.06 93 SER A N 1
ATOM 690 C CA . SER A 1 93 ? -18.935 24.122 18.693 1.00 27.06 93 SER A CA 1
ATOM 691 C C . SER A 1 93 ? -19.405 23.268 17.517 1.00 27.06 93 SER A C 1
ATOM 693 O O . SER A 1 93 ? -20.590 22.988 17.341 1.00 27.06 93 SER A O 1
ATOM 695 N N . LEU A 1 94 ? -18.454 22.873 16.671 1.00 31.50 94 LEU A N 1
ATOM 696 C CA . LEU A 1 94 ? -18.594 21.692 15.828 1.00 31.50 94 LEU A CA 1
ATOM 697 C C . LEU A 1 94 ? -18.643 20.484 16.770 1.00 31.50 94 LEU A C 1
ATOM 699 O O . LEU A 1 94 ? -17.627 19.875 17.096 1.00 31.50 94 LEU A O 1
ATOM 703 N N . HIS A 1 95 ? -19.837 20.176 17.273 1.00 29.02 95 HIS A N 1
ATOM 704 C CA . HIS A 1 95 ? -20.115 18.870 17.851 1.00 29.02 95 HIS A CA 1
ATOM 705 C C . HIS A 1 95 ? -20.165 17.853 16.708 1.00 29.02 95 HIS A C 1
ATOM 707 O O . HIS A 1 95 ? -21.236 17.485 16.235 1.00 29.02 95 HIS A O 1
ATOM 713 N N . ASP A 1 96 ? -18.995 17.386 16.277 1.00 38.50 96 ASP A N 1
ATOM 714 C CA . ASP A 1 96 ? -18.878 16.138 15.530 1.00 38.50 96 ASP A CA 1
ATOM 715 C C . ASP A 1 96 ? -19.135 14.992 16.513 1.00 38.50 96 ASP A C 1
ATOM 717 O O . ASP A 1 96 ? -18.216 14.382 17.065 1.00 38.50 96 ASP A O 1
ATOM 721 N N . SER A 1 97 ? -20.404 14.718 16.800 1.00 33.69 97 SER A N 1
ATOM 722 C CA . SER A 1 97 ? -20.777 13.488 17.484 1.00 33.69 97 SER A CA 1
ATOM 723 C C . SER A 1 97 ? -20.300 12.307 16.643 1.00 33.69 97 SER A C 1
ATOM 725 O O . SER A 1 97 ? -20.639 12.208 15.461 1.00 33.69 97 SER A O 1
ATOM 727 N N . ILE A 1 98 ? -19.542 11.392 17.252 1.00 38.47 98 ILE A N 1
ATOM 728 C CA . ILE A 1 98 ? -19.367 10.049 16.708 1.00 38.47 98 ILE A CA 1
ATOM 729 C C . ILE A 1 98 ? -20.744 9.387 16.805 1.00 38.47 98 ILE A C 1
ATOM 731 O O . ILE A 1 98 ? -21.075 8.728 17.787 1.00 38.47 98 ILE A O 1
ATOM 735 N N . GLU A 1 99 ? -21.585 9.593 15.794 1.00 37.81 99 GLU A N 1
ATOM 736 C CA . GLU A 1 99 ? -22.672 8.668 15.517 1.00 37.81 99 GLU A CA 1
ATOM 737 C C . GLU A 1 99 ? -22.023 7.374 15.011 1.00 37.81 99 GLU A C 1
ATOM 739 O O . GLU A 1 99 ? -22.007 7.087 13.814 1.00 37.81 99 GLU A O 1
ATOM 744 N N . LEU A 1 100 ? -21.513 6.551 15.934 1.00 40.22 100 LEU A N 1
ATOM 745 C CA . LEU A 1 100 ? -21.664 5.108 15.783 1.00 40.22 100 LEU A CA 1
ATOM 746 C C . LEU A 1 100 ? -23.169 4.895 15.862 1.00 40.22 100 LEU A C 1
ATOM 748 O O . LEU A 1 100 ? -23.719 4.724 16.946 1.00 40.22 100 LEU A O 1
ATOM 752 N N . SER A 1 101 ? -23.867 5.100 14.749 1.00 35.50 101 SER A N 1
ATOM 753 C CA . SER A 1 101 ? -25.314 5.120 14.771 1.00 35.50 101 SER A CA 1
ATOM 754 C C . SER A 1 101 ? -25.794 3.771 15.312 1.00 35.50 101 SER A C 1
ATOM 756 O O . SER A 1 101 ? -25.669 2.749 14.637 1.00 35.50 101 SER A O 1
ATOM 758 N N . GLU A 1 102 ? -26.386 3.766 16.510 1.00 31.78 102 GLU A N 1
ATOM 759 C CA . GLU A 1 102 ? -27.160 2.635 17.040 1.00 31.78 102 GLU A CA 1
ATOM 760 C C . GLU A 1 102 ? -28.365 2.300 16.141 1.00 31.78 102 GLU A C 1
ATOM 762 O O . GLU A 1 102 ? -29.094 1.340 16.402 1.00 31.78 102 GLU A O 1
ATOM 767 N N . SER A 1 103 ? -28.587 3.051 15.052 1.00 29.62 103 SER A N 1
ATOM 768 C CA . SER A 1 103 ? -29.467 2.654 13.963 1.00 29.62 103 SER A CA 1
ATOM 769 C C . SER A 1 103 ? -28.911 1.407 13.295 1.00 29.62 103 SER A C 1
ATOM 771 O O . SER A 1 103 ? -28.263 1.484 12.261 1.00 29.62 103 SER A O 1
ATOM 773 N N . ARG A 1 104 ? -29.191 0.261 13.921 1.00 33.84 104 ARG A N 1
ATOM 774 C CA . ARG A 1 104 ? -29.107 -1.083 13.366 1.00 33.84 104 ARG A CA 1
ATOM 775 C C . ARG A 1 104 ? -27.869 -1.238 12.485 1.00 33.84 104 ARG A C 1
ATOM 777 O O . ARG A 1 104 ? -27.956 -1.072 11.270 1.00 33.84 104 ARG A O 1
ATOM 784 N N . LEU A 1 105 ? -26.770 -1.692 13.092 1.00 37.94 105 LEU A N 1
ATOM 785 C CA . LEU A 1 105 ? -25.856 -2.629 12.435 1.00 37.94 105 LEU A CA 1
ATOM 786 C C . LEU A 1 105 ? -26.714 -3.792 11.913 1.00 37.94 105 LEU A C 1
ATOM 788 O O . LEU A 1 105 ? -26.880 -4.827 12.558 1.00 37.94 105 LEU A O 1
ATOM 792 N N . ALA A 1 106 ? -27.380 -3.578 10.779 1.00 30.48 106 ALA A N 1
ATOM 793 C CA . ALA A 1 106 ? -28.005 -4.626 10.024 1.00 30.48 106 ALA A CA 1
ATOM 794 C C . ALA A 1 106 ? -26.863 -5.585 9.728 1.00 30.48 106 ALA A C 1
ATOM 796 O O . ALA A 1 106 ? -25.783 -5.163 9.312 1.00 30.48 106 ALA A O 1
ATOM 797 N N . ILE A 1 107 ? -27.081 -6.863 10.009 1.00 35.38 107 ILE A N 1
ATOM 798 C CA . ILE A 1 107 ? -26.200 -7.931 9.564 1.00 35.38 107 ILE A CA 1
ATOM 799 C C . ILE A 1 107 ? -26.237 -7.866 8.033 1.00 35.38 107 ILE A C 1
ATOM 801 O O . ILE A 1 107 ? -27.068 -8.508 7.397 1.00 35.38 107 ILE A O 1
ATOM 805 N N . LEU A 1 108 ? -25.417 -6.999 7.440 1.00 38.12 108 LEU A N 1
ATOM 806 C CA . LEU A 1 108 ? -25.231 -6.956 6.007 1.00 38.12 108 LEU A CA 1
ATOM 807 C C . LEU A 1 108 ? -24.517 -8.261 5.640 1.00 38.12 108 LEU A C 1
ATOM 809 O O . LEU A 1 108 ? -23.596 -8.679 6.360 1.00 38.12 108 LEU A O 1
ATOM 813 N N . PRO A 1 109 ? -24.947 -8.954 4.574 1.00 58.09 109 PRO A N 1
ATOM 814 C CA . PRO A 1 109 ? -24.140 -10.023 4.015 1.00 58.09 109 PRO A CA 1
ATOM 815 C C . PRO A 1 109 ? -22.766 -9.433 3.682 1.00 58.09 109 PRO A C 1
ATOM 817 O O . PRO A 1 109 ? -22.692 -8.374 3.074 1.00 58.09 109 PRO A O 1
ATOM 820 N N . ASN A 1 110 ? -21.702 -10.102 4.129 1.00 54.50 110 ASN A N 1
ATOM 821 C CA . ASN A 1 110 ? -20.308 -9.815 3.777 1.00 54.50 110 ASN A CA 1
ATOM 822 C C . ASN A 1 110 ? -20.191 -9.271 2.335 1.00 54.50 110 ASN A C 1
ATOM 824 O O . ASN A 1 110 ? -20.634 -9.983 1.425 1.00 54.50 110 ASN A O 1
ATOM 828 N N . PRO A 1 111 ? -19.610 -8.075 2.106 1.00 72.69 111 PRO A N 1
ATOM 829 C CA . PRO A 1 111 ? -18.815 -7.230 3.022 1.00 72.69 111 PRO A CA 1
ATOM 830 C C . PRO A 1 111 ? -19.598 -6.447 4.097 1.00 72.69 111 PRO A C 1
ATOM 832 O O . PRO A 1 111 ? -20.760 -6.099 3.914 1.00 72.69 111 PRO A O 1
ATOM 835 N N . ARG A 1 112 ? -18.931 -6.106 5.214 1.00 79.50 112 ARG A N 1
ATOM 836 C CA . ARG A 1 112 ? -19.399 -5.076 6.169 1.00 79.50 112 ARG A CA 1
ATOM 837 C C . ARG A 1 112 ? -18.768 -3.725 5.850 1.00 79.50 112 ARG A C 1
ATOM 839 O O . ARG A 1 112 ? -17.611 -3.688 5.442 1.00 79.50 112 ARG A O 1
ATOM 846 N N . ALA A 1 113 ? -19.500 -2.637 6.075 1.00 78.88 113 ALA A N 1
ATOM 847 C CA . ALA A 1 113 ? -19.029 -1.280 5.824 1.00 78.88 113 ALA A CA 1
ATOM 848 C C . ALA A 1 113 ? -19.288 -0.363 7.030 1.00 78.88 113 ALA A C 1
ATOM 850 O O . ALA A 1 113 ? -20.397 -0.341 7.559 1.00 78.88 113 ALA A O 1
ATOM 851 N N . TYR A 1 114 ? -18.279 0.416 7.420 1.00 84.56 114 TYR A N 1
ATOM 852 C CA . TYR A 1 114 ? -18.370 1.500 8.398 1.00 84.56 114 TYR A CA 1
ATOM 853 C C . TYR A 1 114 ? -18.133 2.827 7.687 1.00 84.56 114 TYR A C 1
ATOM 855 O O . TYR A 1 114 ? -17.289 2.923 6.797 1.00 84.56 114 TYR A O 1
ATOM 863 N N . SER A 1 115 ? -18.849 3.865 8.090 1.00 81.69 115 SER A N 1
ATOM 864 C CA . SER A 1 115 ? -18.699 5.207 7.534 1.00 81.69 115 SER A CA 1
ATOM 865 C C . SER A 1 115 ? -18.424 6.201 8.645 1.00 81.69 115 SER A C 1
ATOM 867 O O . SER A 1 115 ? -19.115 6.185 9.663 1.00 81.69 115 SER A O 1
ATOM 869 N N . VAL A 1 116 ? -17.477 7.104 8.421 1.00 81.75 116 VAL A N 1
ATOM 870 C CA . VAL A 1 116 ? -17.226 8.224 9.325 1.00 81.75 116 VAL A CA 1
ATOM 871 C C . VAL A 1 116 ? -17.818 9.472 8.687 1.00 81.75 116 VAL A C 1
ATOM 873 O O . VAL A 1 116 ? -17.408 9.868 7.599 1.00 81.75 116 VAL A O 1
ATOM 876 N N . LYS A 1 117 ? -18.808 10.084 9.344 1.00 83.81 117 LYS A N 1
ATOM 877 C CA . LYS A 1 117 ? -19.321 11.396 8.937 1.00 83.81 117 LYS A CA 1
ATOM 878 C C . LYS A 1 117 ? -18.337 12.458 9.420 1.00 83.81 117 LYS A C 1
ATOM 880 O O . LYS A 1 117 ? -18.160 12.645 10.619 1.00 83.81 117 LYS A O 1
ATOM 885 N N . THR A 1 118 ? -17.668 13.110 8.484 1.00 83.69 118 THR A N 1
ATOM 886 C CA . THR A 1 118 ? -16.689 14.170 8.738 1.00 83.69 118 THR A CA 1
ATOM 887 C C . THR A 1 118 ? -16.645 15.087 7.516 1.00 83.69 118 THR A C 1
ATOM 889 O O . THR A 1 118 ? -17.028 14.677 6.420 1.00 83.69 118 THR A O 1
ATOM 892 N N . ALA A 1 119 ? -16.211 16.333 7.702 1.00 82.81 119 ALA A N 1
ATOM 893 C CA . ALA A 1 119 ? -16.120 17.315 6.626 1.00 82.81 119 ALA A CA 1
ATOM 894 C C . ALA A 1 119 ? -14.996 17.020 5.611 1.00 82.81 119 ALA A C 1
ATOM 896 O O . ALA A 1 119 ? -15.034 17.551 4.504 1.00 82.81 119 ALA A O 1
ATOM 897 N N . GLY A 1 120 ? -13.999 16.206 5.975 1.00 87.25 120 GLY A N 1
ATOM 898 C CA . GLY A 1 120 ? -12.819 15.928 5.150 1.00 87.25 120 GLY A CA 1
ATOM 899 C C . GLY A 1 120 ? -12.547 14.437 4.976 1.00 87.25 120 GLY A C 1
ATOM 900 O O . GLY A 1 120 ? -13.152 13.606 5.641 1.00 87.25 120 GLY A O 1
ATOM 901 N N . GLY A 1 121 ? -11.634 14.089 4.072 1.00 89.88 121 GLY A N 1
ATOM 902 C CA . GLY A 1 121 ? -11.225 12.709 3.825 1.00 89.88 121 GLY A CA 1
ATOM 903 C C . GLY A 1 121 ? -10.570 12.027 5.029 1.00 89.88 121 GLY A C 1
ATOM 904 O O . GLY A 1 121 ? -10.492 12.551 6.141 1.00 89.88 121 GLY A O 1
ATOM 905 N N . PHE A 1 122 ? -10.094 10.801 4.802 1.00 91.69 122 PHE A N 1
ATOM 906 C CA . PHE A 1 122 ? -9.473 9.994 5.853 1.00 91.69 122 PHE A CA 1
ATOM 907 C C . PHE A 1 122 ? -8.299 10.720 6.530 1.00 91.69 122 PHE A C 1
ATOM 909 O O . PHE A 1 122 ? -8.217 10.738 7.757 1.00 91.69 122 PHE A O 1
ATOM 916 N N . CYS A 1 123 ? -7.422 11.354 5.746 1.00 91.94 123 CYS A N 1
ATOM 917 C CA . CYS A 1 123 ? -6.273 12.082 6.280 1.00 91.94 123 CYS A CA 1
ATOM 918 C C . CYS A 1 123 ? -6.714 13.269 7.138 1.00 91.94 123 CYS A C 1
ATOM 920 O O . CYS A 1 123 ? -6.251 13.410 8.265 1.00 91.94 123 CYS A O 1
ATOM 922 N N . GLU A 1 124 ? -7.649 14.083 6.645 1.00 91.50 124 GLU A N 1
ATOM 923 C CA . GLU A 1 124 ? -8.178 15.237 7.373 1.00 91.50 124 GLU A CA 1
ATOM 924 C C . GLU A 1 124 ? -8.824 14.814 8.696 1.00 91.50 124 GLU A C 1
ATOM 926 O O . GLU A 1 124 ? -8.624 15.469 9.718 1.00 91.50 124 GLU A O 1
ATOM 931 N N . TRP A 1 125 ? -9.548 13.691 8.701 1.00 93.44 125 TRP A N 1
ATOM 932 C CA . TRP A 1 125 ? -10.142 13.143 9.916 1.00 93.44 125 TRP A CA 1
ATOM 933 C C . TRP A 1 125 ? -9.093 12.702 10.940 1.00 93.44 125 TRP A C 1
ATOM 935 O O . TRP A 1 125 ? -9.204 13.076 12.107 1.00 93.44 125 TRP A O 1
ATOM 945 N N . VAL A 1 126 ? -8.070 11.942 10.531 1.00 94.69 126 VAL A N 1
ATOM 946 C CA . VAL A 1 126 ? -6.990 11.507 11.439 1.00 94.69 126 VAL A CA 1
ATOM 947 C C . VAL A 1 126 ? -6.238 12.711 12.006 1.00 94.69 126 VAL A C 1
ATOM 949 O O . VAL A 1 126 ? -5.891 12.748 13.183 1.00 94.69 126 VAL A O 1
ATOM 952 N N . GLU A 1 127 ? -5.973 13.713 11.178 1.00 92.38 127 GLU A N 1
ATOM 953 C CA . GLU A 1 127 ? -5.192 14.890 11.557 1.00 92.38 127 GLU A CA 1
ATOM 954 C C . GLU A 1 127 ? -5.970 15.837 12.471 1.00 92.38 127 GLU A C 1
ATOM 956 O O . GLU A 1 127 ? -5.398 16.367 13.420 1.00 92.38 127 GLU A O 1
ATOM 961 N N . GLY A 1 128 ? -7.266 16.015 12.204 1.00 93.69 128 GLY A N 1
ATOM 962 C CA . GLY A 1 128 ? -8.173 16.819 13.022 1.00 93.69 128 GLY A CA 1
ATOM 963 C C . GLY A 1 128 ? -8.656 16.119 14.295 1.00 93.69 128 GLY A C 1
ATOM 964 O O . GLY A 1 128 ? -9.295 16.755 15.130 1.00 93.69 128 GLY A O 1
ATOM 965 N N . SER A 1 129 ? -8.367 14.826 14.456 1.00 94.62 129 SER A N 1
ATOM 966 C CA . SER A 1 129 ? -8.705 14.059 15.655 1.00 94.62 129 SER A CA 1
ATOM 967 C C . SER A 1 129 ? -7.546 14.043 16.654 1.00 94.62 129 SER A C 1
ATOM 969 O O . SER A 1 129 ? -6.372 13.900 16.291 1.00 94.62 129 SER A O 1
ATOM 971 N N . ASP A 1 130 ? -7.874 14.148 17.941 1.00 96.31 130 ASP A N 1
ATOM 972 C CA . ASP A 1 130 ? -6.924 13.834 19.005 1.00 96.31 130 ASP A CA 1
ATOM 973 C C . ASP A 1 130 ? -6.640 12.319 19.067 1.00 96.31 130 ASP A C 1
ATOM 975 O O . ASP A 1 130 ? -7.318 11.495 18.442 1.0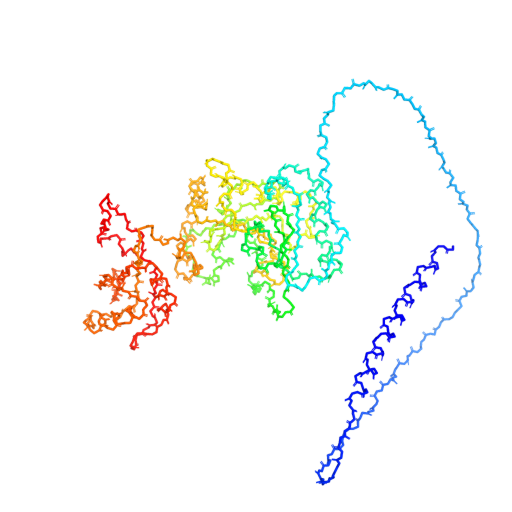0 96.31 130 ASP A O 1
ATOM 979 N N . GLY A 1 131 ? -5.577 11.949 19.786 1.00 95.19 131 GLY A N 1
ATOM 980 C CA . GLY A 1 131 ? -5.161 10.552 19.910 1.00 95.19 131 GLY A CA 1
ATOM 981 C C . GLY A 1 131 ? -6.229 9.664 20.549 1.00 95.19 131 GLY A C 1
ATOM 982 O O . GLY A 1 131 ? -6.408 8.521 20.127 1.00 95.19 131 GLY A O 1
ATOM 983 N N . GLU A 1 132 ? -6.985 10.196 21.514 1.00 96.81 132 GLU A N 1
ATOM 984 C CA . GLU A 1 132 ? -8.050 9.464 22.202 1.00 96.81 132 GLU A CA 1
ATOM 985 C C . GLU A 1 132 ? -9.179 9.092 21.235 1.00 96.81 132 GLU A C 1
ATOM 987 O O . GLU A 1 132 ? -9.572 7.927 21.174 1.00 96.81 132 GLU A O 1
ATOM 992 N N . ARG A 1 133 ? -9.639 10.037 20.412 1.00 94.94 133 ARG A N 1
ATOM 993 C CA . ARG A 1 133 ? -10.679 9.828 19.401 1.00 94.94 133 ARG A CA 1
ATOM 994 C C . ARG A 1 133 ? -10.264 8.791 18.360 1.00 94.94 133 ARG A C 1
ATOM 996 O O . ARG A 1 133 ? -11.077 7.942 17.991 1.00 94.94 133 ARG A O 1
ATOM 1003 N N . ILE A 1 134 ? -9.010 8.837 17.901 1.00 96.00 134 ILE A N 1
ATOM 1004 C CA . ILE A 1 134 ? -8.461 7.835 16.973 1.00 96.00 134 ILE A CA 1
ATOM 1005 C C . ILE A 1 134 ? -8.496 6.451 17.628 1.00 96.00 134 ILE A C 1
ATOM 1007 O O . ILE A 1 134 ? -8.995 5.502 17.023 1.00 96.00 134 ILE A O 1
ATOM 1011 N N . CYS A 1 135 ? -8.003 6.332 18.864 1.00 96.88 135 CYS A N 1
ATOM 1012 C CA . CYS A 1 135 ? -7.966 5.058 19.581 1.00 96.88 135 CYS A CA 1
ATOM 1013 C C . CYS A 1 135 ? -9.371 4.503 19.818 1.00 96.88 135 CYS A C 1
ATOM 1015 O O . CYS A 1 135 ? -9.641 3.377 19.422 1.00 96.88 135 CYS A O 1
ATOM 1017 N N . GLN A 1 136 ? -10.289 5.306 20.361 1.00 95.25 136 GLN A N 1
ATOM 1018 C CA . GLN A 1 136 ? -11.670 4.892 20.629 1.00 95.25 136 GLN A CA 1
ATOM 1019 C C . GLN A 1 136 ? -12.378 4.378 19.371 1.00 95.25 136 GLN A C 1
ATOM 1021 O O . GLN A 1 136 ? -13.080 3.366 19.426 1.00 95.25 136 GLN A O 1
ATOM 1026 N N . PHE A 1 137 ? -12.188 5.051 18.232 1.00 94.62 137 PHE A N 1
ATOM 1027 C CA . PHE A 1 137 ? -12.773 4.622 16.967 1.00 94.62 137 PHE A CA 1
ATOM 1028 C C . PHE A 1 137 ? -12.270 3.233 16.550 1.00 94.62 137 PHE A C 1
ATOM 1030 O O . PHE A 1 137 ? -13.069 2.334 16.280 1.00 94.62 137 PHE A O 1
ATOM 1037 N N . TRP A 1 138 ? -10.949 3.041 16.525 1.00 95.44 138 TRP A N 1
ATOM 1038 C CA . TRP A 1 138 ? -10.356 1.778 16.092 1.00 95.44 138 TRP A CA 1
ATOM 1039 C C . TRP A 1 138 ? -10.566 0.647 17.096 1.00 95.44 138 TRP A C 1
ATOM 1041 O O . TRP A 1 138 ? -10.831 -0.477 16.674 1.00 95.44 138 TRP A O 1
ATOM 1051 N N . ASP A 1 139 ? -10.538 0.936 18.394 1.00 95.25 139 ASP A N 1
ATOM 1052 C CA . ASP A 1 139 ? -10.866 -0.024 19.448 1.00 95.25 139 ASP A CA 1
ATOM 1053 C C . ASP A 1 139 ? -12.321 -0.492 19.322 1.00 95.25 139 ASP A C 1
ATOM 1055 O O . ASP A 1 139 ? -12.597 -1.680 19.477 1.00 95.25 139 ASP A O 1
ATOM 1059 N N . GLY A 1 140 ? -13.248 0.404 18.960 1.00 94.38 140 GLY A N 1
ATOM 1060 C CA . GLY A 1 140 ? -14.639 0.053 18.667 1.00 94.38 140 GLY A CA 1
ATOM 1061 C C . GLY A 1 140 ? -14.770 -0.919 17.491 1.00 94.38 140 GLY A C 1
ATOM 1062 O O . GLY A 1 140 ? -15.418 -1.959 17.621 1.00 94.38 140 GLY A O 1
ATOM 1063 N N . VAL A 1 141 ? -14.103 -0.623 16.370 1.00 92.75 141 VAL A N 1
ATOM 1064 C CA . VAL A 1 141 ? -14.084 -1.495 15.179 1.00 92.75 141 VAL A CA 1
ATOM 1065 C C . VAL A 1 141 ? -13.468 -2.860 15.504 1.00 92.75 141 VAL A C 1
ATOM 1067 O O . VAL A 1 141 ? -14.025 -3.901 15.155 1.00 92.75 141 VAL A O 1
ATOM 1070 N N . VAL A 1 142 ? -12.327 -2.875 16.197 1.00 94.19 142 VAL A N 1
ATOM 1071 C CA . VAL A 1 142 ? -11.625 -4.106 16.580 1.00 94.19 142 VAL A CA 1
ATOM 1072 C C . VAL A 1 142 ? -12.456 -4.943 17.540 1.00 94.19 142 VAL A C 1
ATOM 1074 O O . VAL A 1 142 ? -12.547 -6.153 17.346 1.00 94.19 142 VAL A O 1
ATOM 1077 N N . LYS A 1 143 ? 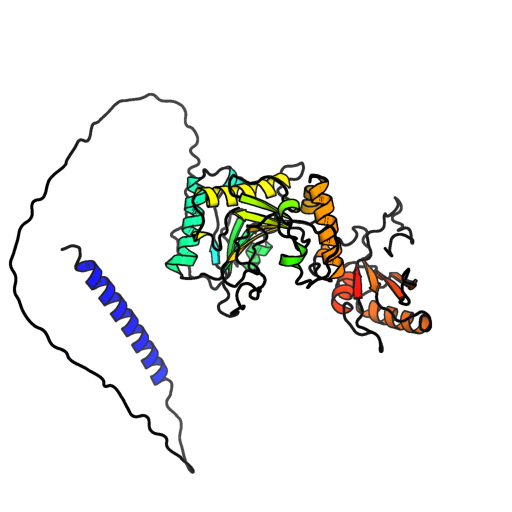-13.067 -4.326 18.553 1.00 94.31 143 LYS A N 1
ATOM 1078 C CA . LYS A 1 143 ? -13.924 -5.019 19.513 1.00 94.31 143 LYS A CA 1
ATOM 1079 C C . LYS A 1 143 ? -15.083 -5.717 18.809 1.00 94.31 143 LYS A C 1
ATOM 1081 O O . LYS A 1 143 ? -15.295 -6.907 19.028 1.00 94.31 143 LYS A O 1
ATOM 1086 N N . GLU A 1 144 ? -15.779 -5.017 17.914 1.00 92.69 144 GLU A N 1
ATOM 1087 C CA . GLU A 1 144 ? -16.891 -5.610 17.169 1.00 92.69 144 GLU A CA 1
ATOM 1088 C C . GLU A 1 144 ? -16.427 -6.832 16.353 1.00 92.69 144 GLU A C 1
ATOM 1090 O O . GLU A 1 144 ? -17.022 -7.908 16.427 1.00 92.69 144 GLU A O 1
ATOM 1095 N N . ILE A 1 145 ? -15.337 -6.697 15.593 1.00 91.12 145 ILE A N 1
ATOM 1096 C CA . ILE A 1 145 ? -14.871 -7.751 14.680 1.00 91.12 145 ILE A CA 1
ATOM 1097 C C . ILE A 1 145 ? -14.232 -8.921 15.441 1.00 91.12 145 ILE A C 1
ATOM 1099 O O . ILE A 1 145 ? -14.558 -10.085 15.193 1.00 91.12 145 ILE A O 1
ATOM 1103 N N . GLU A 1 146 ? -13.290 -8.641 16.342 1.00 92.12 146 GLU A N 1
ATOM 1104 C CA . GLU A 1 146 ? -12.451 -9.664 16.973 1.00 92.12 146 GLU A CA 1
ATOM 1105 C C . GLU A 1 146 ? -13.075 -10.260 18.238 1.00 92.12 146 GLU A C 1
ATOM 1107 O O . GLU A 1 146 ? -12.884 -11.455 18.488 1.00 92.12 146 GLU A O 1
ATOM 1112 N N . GLU A 1 147 ? -13.805 -9.466 19.027 1.00 92.31 147 GLU A N 1
ATOM 1113 C CA . GLU A 1 147 ? -14.402 -9.909 20.293 1.00 92.31 147 GLU A CA 1
ATOM 1114 C C . GLU A 1 147 ? -15.860 -10.324 20.105 1.00 92.31 147 GLU A C 1
ATOM 1116 O O . GLU A 1 147 ? -16.199 -11.480 20.367 1.00 92.31 147 GLU A O 1
ATOM 1121 N N . ASP A 1 148 ? -16.707 -9.425 19.597 1.00 93.00 148 ASP A N 1
ATOM 1122 C CA . ASP A 1 148 ? -18.150 -9.672 19.517 1.00 93.00 148 ASP A CA 1
ATOM 1123 C C . ASP A 1 148 ? -18.491 -10.703 18.427 1.00 93.00 148 ASP A C 1
ATOM 1125 O O . ASP A 1 148 ? -19.351 -11.566 18.619 1.00 93.00 148 ASP A O 1
ATOM 1129 N N . MET A 1 149 ? -17.795 -10.656 17.285 1.00 88.00 149 MET A N 1
ATOM 1130 C CA . MET A 1 149 ? -17.991 -11.602 16.179 1.00 88.00 149 MET A CA 1
ATOM 1131 C C . MET A 1 149 ? -17.018 -12.789 16.192 1.00 88.00 149 MET A C 1
ATOM 1133 O O . MET A 1 149 ? -17.238 -13.768 15.473 1.00 88.00 149 MET A O 1
ATOM 1137 N N . GLY A 1 150 ? -15.929 -12.717 16.964 1.00 90.19 150 GLY A N 1
ATOM 1138 C CA . GLY A 1 150 ? -14.900 -13.759 17.004 1.00 90.19 150 GLY A CA 1
ATOM 1139 C C . GLY A 1 150 ? -14.126 -13.939 15.689 1.00 90.19 150 GLY A C 1
ATOM 1140 O O . GLY A 1 150 ? -13.529 -14.998 15.469 1.00 90.19 150 GLY A O 1
ATOM 1141 N N . ILE A 1 151 ? -14.131 -12.944 14.795 1.00 88.44 151 ILE A N 1
ATOM 1142 C CA . ILE A 1 151 ? -13.442 -13.008 13.503 1.00 88.44 151 ILE A C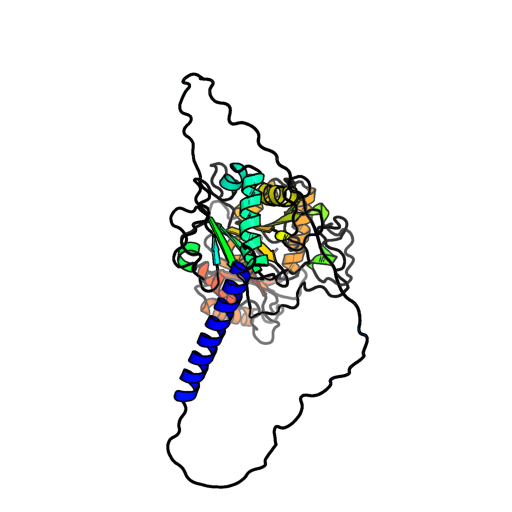A 1
ATOM 1143 C C . ILE A 1 151 ? -11.991 -12.573 13.689 1.00 88.44 151 ILE A C 1
ATOM 1145 O O . ILE A 1 151 ? -11.693 -11.435 14.030 1.00 88.44 151 ILE A O 1
ATOM 1149 N N . ARG A 1 152 ? -11.059 -13.485 13.406 1.00 86.44 152 ARG A N 1
ATOM 1150 C CA . ARG A 1 152 ? -9.611 -13.211 13.469 1.00 86.44 152 ARG A CA 1
ATOM 1151 C C . ARG A 1 152 ? -8.954 -13.080 12.098 1.00 86.44 152 ARG A C 1
ATOM 1153 O O . ARG A 1 152 ? -7.860 -12.533 11.993 1.00 86.44 152 ARG A O 1
ATOM 1160 N N . ASP A 1 153 ? -9.622 -13.588 11.066 1.00 85.50 153 ASP A N 1
ATOM 1161 C CA . ASP A 1 153 ? -9.154 -13.640 9.685 1.00 85.50 153 ASP A CA 1
ATOM 1162 C C . ASP A 1 153 ? -10.009 -12.708 8.821 1.00 85.50 153 ASP A C 1
ATOM 1164 O O . ASP A 1 153 ? -11.083 -13.089 8.347 1.00 85.50 153 ASP A O 1
ATOM 1168 N N . TYR A 1 154 ? -9.545 -11.476 8.628 1.00 88.38 154 TYR A N 1
ATOM 1169 C CA . TYR A 1 154 ? -10.260 -10.472 7.843 1.00 88.38 154 TYR A CA 1
ATOM 1170 C C . TYR A 1 154 ? -9.309 -9.549 7.079 1.00 88.38 154 TYR A C 1
ATOM 1172 O O . TYR A 1 154 ? -8.129 -9.416 7.406 1.00 88.38 154 TYR A O 1
ATOM 1180 N N . HIS A 1 155 ? -9.833 -8.929 6.032 1.00 88.75 155 HIS A N 1
ATOM 1181 C CA . HIS A 1 155 ? -9.231 -7.779 5.379 1.00 88.75 155 HIS A CA 1
ATOM 1182 C C . HIS A 1 155 ? -10.027 -6.549 5.780 1.00 88.75 155 HIS A C 1
ATOM 1184 O O . HIS A 1 155 ? -11.242 -6.511 5.584 1.00 88.75 155 HIS A O 1
ATOM 1190 N N . LEU A 1 156 ? -9.336 -5.555 6.319 1.00 93.81 156 LEU A N 1
ATOM 1191 C CA . LEU A 1 156 ? -9.880 -4.229 6.551 1.00 93.81 156 LEU A CA 1
ATOM 1192 C C . LEU A 1 156 ? -9.343 -3.308 5.460 1.00 93.81 156 LEU A C 1
ATOM 1194 O O . LEU A 1 156 ? -8.133 -3.216 5.281 1.00 93.81 156 LEU A O 1
ATOM 1198 N N . ALA A 1 157 ? -10.227 -2.657 4.717 1.00 93.88 157 ALA A N 1
ATOM 1199 C CA . ALA A 1 157 ? -9.880 -1.736 3.648 1.00 93.88 157 ALA A CA 1
ATOM 1200 C C . ALA A 1 157 ? -10.516 -0.370 3.911 1.00 93.88 157 ALA A C 1
ATOM 1202 O O . ALA A 1 157 ? -11.716 -0.288 4.135 1.00 93.88 157 ALA A O 1
ATOM 1203 N N . ILE A 1 158 ? -9.732 0.699 3.864 1.00 94.12 158 ILE A N 1
ATOM 1204 C CA . ILE A 1 158 ? -10.214 2.080 3.860 1.00 94.12 158 ILE A CA 1
ATOM 1205 C C . ILE A 1 158 ? -10.230 2.536 2.408 1.00 94.12 158 ILE A C 1
ATOM 1207 O O . ILE A 1 158 ? -9.198 2.484 1.736 1.00 94.12 158 ILE A O 1
ATOM 1211 N N . LEU A 1 159 ? -11.396 2.949 1.929 1.00 91.56 159 LEU A N 1
ATOM 1212 C CA . LEU A 1 159 ? -11.642 3.309 0.538 1.00 91.56 159 LEU A CA 1
ATOM 1213 C C . LEU A 1 159 ? -12.202 4.735 0.460 1.00 91.56 159 LEU A C 1
ATOM 1215 O O . LEU A 1 159 ? -13.041 5.095 1.294 1.00 91.56 159 LEU A O 1
ATOM 1219 N N . PRO A 1 160 ? -11.814 5.542 -0.543 1.00 90.94 160 PRO A N 1
ATOM 1220 C CA . PRO A 1 160 ? -12.550 6.758 -0.875 1.00 90.94 160 PRO A CA 1
ATOM 1221 C C . PRO A 1 160 ? -14.016 6.413 -1.166 1.00 90.94 160 PRO A C 1
ATOM 1223 O O . PRO A 1 160 ? -14.290 5.394 -1.804 1.00 90.94 160 PRO A O 1
ATOM 1226 N N . ASN A 1 161 ? -14.972 7.248 -0.746 1.00 88.56 161 ASN A N 1
ATOM 1227 C CA . ASN A 1 161 ? -16.392 7.011 -1.041 1.00 88.56 161 ASN A CA 1
ATOM 1228 C C . ASN A 1 161 ? -16.749 7.402 -2.492 1.00 88.56 161 ASN A C 1
ATOM 1230 O O . ASN A 1 161 ? -17.578 8.277 -2.748 1.00 88.56 161 ASN A O 1
ATOM 1234 N N . SER A 1 162 ? -16.077 6.778 -3.460 1.00 88.12 162 SER A N 1
ATOM 1235 C CA . SER A 1 162 ? -16.278 7.002 -4.892 1.00 88.12 162 SER A CA 1
ATOM 1236 C C . SER A 1 162 ? -17.572 6.351 -5.383 1.00 88.12 162 SER A C 1
ATOM 1238 O O . SER A 1 162 ? -18.105 5.435 -4.764 1.00 88.12 162 SER A O 1
ATOM 1240 N N . GLU A 1 163 ? -18.095 6.786 -6.531 1.00 85.81 163 GLU A N 1
ATOM 1241 C CA . GLU A 1 163 ? -19.285 6.169 -7.139 1.00 85.81 163 GLU A CA 1
ATOM 1242 C C . GLU A 1 163 ? -19.137 4.655 -7.365 1.00 85.81 163 GLU A C 1
ATOM 1244 O O . GLU A 1 163 ? -20.087 3.907 -7.135 1.00 85.81 163 GLU A O 1
ATOM 1249 N N . ALA A 1 164 ? -17.938 4.190 -7.729 1.00 84.38 164 ALA A N 1
ATOM 1250 C CA . ALA A 1 164 ? -17.649 2.768 -7.891 1.00 84.38 164 ALA A CA 1
ATOM 1251 C C . ALA A 1 164 ? -17.846 1.992 -6.577 1.00 84.38 164 ALA A C 1
ATOM 1253 O O . ALA A 1 164 ? -18.581 1.004 -6.554 1.00 84.38 164 ALA A O 1
ATOM 1254 N N . VAL A 1 165 ? -17.283 2.494 -5.472 1.00 84.81 165 VAL A N 1
ATOM 1255 C CA . VAL A 1 165 ? -17.459 1.909 -4.131 1.00 84.81 165 VAL A CA 1
ATOM 1256 C C . VAL A 1 165 ? -18.929 1.962 -3.710 1.00 84.81 165 VAL A C 1
ATOM 1258 O O . VAL A 1 165 ? -19.457 0.996 -3.160 1.00 84.81 165 VAL A O 1
ATOM 1261 N N . ARG A 1 166 ? -19.640 3.054 -4.029 1.00 86.12 166 ARG A N 1
ATOM 1262 C CA . ARG A 1 166 ? -21.080 3.178 -3.749 1.00 86.12 166 ARG A CA 1
ATOM 1263 C C . ARG A 1 166 ? -21.913 2.125 -4.470 1.00 86.12 166 ARG A C 1
ATOM 1265 O O . ARG A 1 166 ? -22.820 1.549 -3.869 1.00 86.12 166 ARG A O 1
ATOM 1272 N N . LYS A 1 167 ? -21.596 1.870 -5.738 1.00 85.06 167 LYS A N 1
ATOM 1273 C CA . LYS A 1 167 ? -22.258 0.860 -6.564 1.00 85.06 167 LYS A CA 1
ATOM 1274 C C . LYS A 1 167 ? -21.979 -0.555 -6.057 1.00 85.06 167 LYS A C 1
ATOM 1276 O O . LYS A 1 167 ? -22.905 -1.358 -6.013 1.00 85.06 167 LYS A O 1
ATOM 1281 N N . GLU A 1 168 ? -20.744 -0.839 -5.647 1.00 82.44 168 GLU A N 1
ATOM 1282 C CA . GLU A 1 168 ? -20.348 -2.143 -5.100 1.00 82.44 168 GLU A CA 1
ATOM 1283 C C . GLU A 1 168 ? -21.031 -2.438 -3.757 1.00 82.44 168 GLU A C 1
ATOM 1285 O O . GLU A 1 168 ? -21.544 -3.536 -3.548 1.00 82.44 168 GLU A O 1
ATOM 1290 N N . LEU A 1 169 ? -21.105 -1.445 -2.868 1.00 82.12 169 LEU A N 1
ATOM 1291 C CA . LEU A 1 169 ? -21.684 -1.605 -1.530 1.00 82.12 169 LEU A CA 1
ATOM 1292 C C . LEU A 1 169 ? -23.214 -1.459 -1.491 1.00 82.12 169 LEU A C 1
ATOM 1294 O O . LEU A 1 169 ? -23.830 -1.682 -0.451 1.00 82.12 169 LEU A O 1
ATOM 1298 N N . GLY A 1 170 ? -23.851 -1.062 -2.595 1.00 80.06 170 GLY A N 1
ATOM 1299 C CA . GLY A 1 170 ? -25.309 -1.035 -2.743 1.00 80.06 170 GLY A CA 1
ATOM 1300 C C . GLY A 1 170 ? -26.066 0.044 -1.953 1.00 80.06 170 GLY A C 1
ATOM 1301 O O . GLY A 1 170 ? -27.287 0.091 -2.097 1.00 80.06 170 GLY A O 1
ATOM 1302 N N . LYS A 1 171 ? -25.375 0.869 -1.141 1.00 69.94 171 LYS A N 1
ATOM 1303 C CA . LYS A 1 171 ? -25.769 2.158 -0.506 1.00 69.94 171 LYS A CA 1
ATOM 1304 C C . LYS A 1 171 ? -24.835 2.445 0.692 1.00 69.94 171 LYS A C 1
ATOM 1306 O O . LYS A 1 171 ? -25.217 2.182 1.833 1.00 69.94 171 LYS A O 1
ATOM 1311 N N . PRO A 1 172 ? -23.605 2.948 0.507 1.00 64.38 172 PRO A N 1
ATOM 1312 C CA . PRO A 1 172 ? -22.842 3.442 1.651 1.00 64.38 172 PRO A CA 1
ATOM 1313 C C . PRO A 1 172 ? -23.474 4.731 2.182 1.00 64.38 172 PRO A C 1
ATOM 1315 O O . PRO A 1 172 ? -24.295 5.358 1.507 1.00 64.38 172 PRO A O 1
ATOM 1318 N N . ALA A 1 173 ? -23.095 5.117 3.400 1.00 68.19 173 ALA A N 1
ATOM 1319 C CA . ALA A 1 173 ? -23.630 6.305 4.046 1.00 68.19 173 ALA A CA 1
ATOM 1320 C C . ALA A 1 173 ? -23.429 7.544 3.165 1.00 68.19 173 ALA A C 1
ATOM 1322 O O . ALA A 1 173 ? -22.304 7.933 2.836 1.00 68.19 173 ALA A O 1
ATOM 1323 N N . GLU A 1 174 ? -24.546 8.146 2.773 1.00 77.94 174 GLU A N 1
ATOM 1324 C CA . GLU A 1 174 ? -24.568 9.402 2.044 1.00 77.94 174 GLU A CA 1
ATOM 1325 C C . GLU A 1 174 ? -23.823 10.476 2.855 1.00 77.94 174 GLU A C 1
ATOM 1327 O O . GLU A 1 174 ? -24.024 10.609 4.063 1.00 77.94 174 GLU A O 1
ATOM 1332 N N . GLY A 1 175 ? -22.906 11.193 2.201 1.00 81.94 175 GLY A N 1
ATOM 1333 C CA . GLY A 1 175 ? -22.112 12.258 2.821 1.00 81.94 175 GLY A CA 1
ATOM 1334 C C . GLY A 1 175 ? -20.839 11.821 3.559 1.00 81.94 175 GLY A C 1
ATOM 1335 O O . GLY A 1 175 ? -20.091 12.689 3.997 1.00 81.94 175 GLY A O 1
ATOM 1336 N N . ALA A 1 176 ? -20.538 10.523 3.683 1.00 86.25 176 ALA A N 1
ATOM 1337 C CA . ALA A 1 176 ? -19.242 10.095 4.216 1.00 86.25 176 ALA A CA 1
ATOM 1338 C C . ALA A 1 176 ? -18.144 10.238 3.141 1.00 86.25 176 ALA A C 1
ATOM 1340 O O . ALA A 1 176 ? -18.339 9.758 2.028 1.00 86.25 176 ALA A O 1
ATOM 1341 N N . PRO A 1 177 ? -16.985 10.846 3.419 1.00 87.44 177 PRO A N 1
ATOM 1342 C CA . PRO A 1 177 ? -15.928 11.008 2.414 1.00 87.44 177 PRO A CA 1
ATOM 1343 C C . PRO A 1 177 ? -15.090 9.735 2.197 1.00 87.44 177 PRO A C 1
ATOM 1345 O O . PRO A 1 177 ? -14.453 9.574 1.155 1.00 87.44 177 PRO A O 1
ATOM 1348 N N . PHE A 1 178 ? -15.122 8.794 3.142 1.00 90.75 178 PHE A N 1
ATOM 1349 C CA . PHE A 1 178 ? -14.488 7.482 3.028 1.00 90.75 178 PHE A CA 1
ATOM 1350 C C . PHE A 1 178 ? -15.322 6.397 3.718 1.00 90.75 178 PHE A C 1
ATOM 1352 O O . PHE A 1 178 ? -16.194 6.680 4.545 1.00 90.75 178 PHE A O 1
ATOM 1359 N N . VAL A 1 179 ? -15.041 5.143 3.371 1.00 90.88 179 VAL A N 1
ATOM 1360 C CA . VAL A 1 179 ? -15.701 3.950 3.911 1.00 90.88 179 VAL A CA 1
ATOM 1361 C C . VAL A 1 179 ? -14.641 2.957 4.373 1.00 90.88 179 VAL A C 1
ATOM 1363 O O . VAL A 1 179 ? -13.611 2.789 3.724 1.00 90.88 179 VAL A O 1
ATOM 1366 N N . ILE A 1 180 ? -14.899 2.276 5.484 1.00 92.00 180 ILE A N 1
ATOM 1367 C CA . ILE A 1 180 ? -14.101 1.146 5.952 1.00 92.00 180 ILE A CA 1
ATOM 1368 C C . ILE A 1 180 ? -14.856 -0.126 5.611 1.00 92.00 180 ILE A C 1
ATOM 1370 O O . ILE A 1 180 ? -15.911 -0.396 6.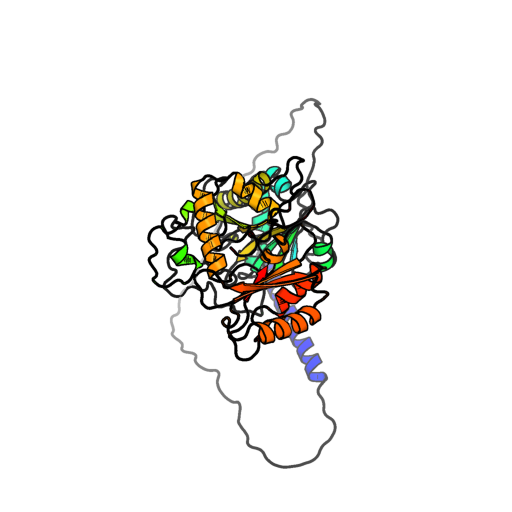174 1.00 92.00 180 ILE A O 1
ATOM 1374 N N . MET A 1 181 ? -14.313 -0.914 4.699 1.00 90.75 181 MET A N 1
ATOM 1375 C CA . MET A 1 181 ? -14.847 -2.202 4.306 1.00 90.75 181 MET A CA 1
ATOM 1376 C C . MET A 1 181 ? -14.118 -3.324 5.040 1.00 90.75 181 MET A C 1
ATOM 1378 O O . MET A 1 181 ? -12.892 -3.408 5.015 1.00 90.75 181 MET A O 1
ATOM 1382 N N . VAL A 1 182 ? -14.873 -4.228 5.652 1.00 90.25 182 VAL A N 1
ATOM 1383 C CA . VAL A 1 182 ? -14.349 -5.441 6.278 1.00 90.25 182 VAL A CA 1
ATOM 1384 C C . VAL A 1 182 ? -14.871 -6.644 5.516 1.00 90.25 182 VAL A C 1
ATOM 1386 O O . VAL A 1 182 ? -16.074 -6.908 5.475 1.00 90.25 182 VAL A O 1
ATOM 1389 N N . THR A 1 183 ? -13.946 -7.388 4.916 1.00 87.06 183 THR A N 1
ATOM 1390 C CA . THR A 1 183 ? -14.242 -8.657 4.252 1.00 87.06 183 THR A CA 1
ATOM 1391 C C . THR A 1 183 ? -13.616 -9.798 5.032 1.00 87.06 183 THR A C 1
ATOM 1393 O O . THR A 1 183 ? -12.452 -9.753 5.427 1.00 87.06 183 THR A O 1
ATOM 1396 N N . HIS A 1 184 ? -14.384 -10.858 5.251 1.00 84.62 184 HIS A N 1
ATOM 1397 C CA . HIS A 1 184 ? -13.887 -12.076 5.880 1.00 84.62 184 HIS A CA 1
ATOM 1398 C C . HIS A 1 184 ? -14.317 -13.271 5.032 1.00 84.62 184 HIS A C 1
ATOM 1400 O O . HIS A 1 184 ? -15.484 -13.423 4.681 1.00 84.62 184 HIS A O 1
ATOM 1406 N N . SER A 1 185 ? -13.378 -14.130 4.641 1.00 69.19 185 SER A N 1
ATOM 1407 C CA . SER A 1 185 ? -13.722 -15.328 3.873 1.00 69.19 185 SER A CA 1
ATOM 1408 C C . SER A 1 185 ? -13.883 -16.498 4.841 1.00 69.19 185 SER A C 1
ATOM 1410 O O . SER A 1 185 ? -12.904 -16.946 5.427 1.00 69.19 185 SER A O 1
ATOM 1412 N N . LEU A 1 186 ? -15.093 -17.049 4.969 1.00 56.09 186 LEU A N 1
ATOM 1413 C CA . LEU A 1 186 ? -15.281 -18.355 5.624 1.00 56.09 186 LEU A CA 1
ATOM 1414 C C . LEU A 1 186 ? -14.777 -19.515 4.744 1.00 56.09 186 LEU A C 1
ATOM 1416 O O . LEU A 1 186 ? -14.589 -20.629 5.226 1.00 56.09 186 LEU A O 1
ATOM 1420 N N . ARG A 1 187 ? -14.598 -19.272 3.435 1.00 46.19 187 ARG A N 1
ATOM 1421 C CA . ARG A 1 187 ? -14.414 -20.321 2.419 1.00 46.19 187 ARG A CA 1
ATOM 1422 C C . ARG A 1 187 ? -12.973 -20.595 2.008 1.00 46.19 187 ARG A C 1
ATOM 1424 O O . ARG A 1 187 ? -12.722 -21.664 1.465 1.00 46.19 187 ARG A O 1
ATOM 1431 N N . SER A 1 188 ? -12.022 -19.705 2.282 1.00 46.44 188 SER A N 1
ATOM 1432 C CA . SER A 1 188 ? -10.612 -20.010 2.042 1.00 46.44 188 SER A CA 1
ATOM 1433 C C . SER A 1 188 ? -9.884 -20.133 3.371 1.00 46.44 188 SER A C 1
ATOM 1435 O O . SER A 1 188 ? -9.389 -19.155 3.921 1.00 46.44 188 SER A O 1
ATOM 1437 N N . LYS A 1 189 ? -9.794 -21.367 3.886 1.00 49.94 189 LYS A N 1
ATOM 1438 C CA . LYS A 1 189 ? -8.692 -21.743 4.778 1.00 49.94 189 LYS A CA 1
ATOM 1439 C C . LYS A 1 189 ? -7.410 -21.608 3.961 1.00 49.94 189 LYS A C 1
ATOM 1441 O O . LYS A 1 189 ? -6.906 -22.590 3.422 1.00 49.94 189 LYS A O 1
ATOM 1446 N N . ARG A 1 190 ? -6.923 -20.382 3.776 1.00 52.91 190 ARG A N 1
ATOM 1447 C CA . ARG A 1 190 ? -5.560 -20.192 3.299 1.00 52.91 190 ARG A CA 1
ATOM 1448 C C . ARG A 1 190 ? -4.685 -20.769 4.407 1.00 52.91 190 ARG A C 1
ATOM 1450 O O . ARG A 1 190 ? -4.932 -20.442 5.571 1.00 52.91 190 ARG A O 1
ATOM 1457 N N . PRO A 1 191 ? -3.732 -21.668 4.109 1.00 49.19 191 PRO A N 1
ATOM 1458 C CA . PRO A 1 191 ? -2.703 -21.959 5.089 1.00 49.19 191 PRO A CA 1
ATOM 1459 C C . PRO A 1 191 ? -2.134 -20.589 5.459 1.00 49.19 191 PRO A C 1
ATOM 1461 O O . PRO A 1 191 ? -1.734 -19.833 4.571 1.00 49.19 191 PRO A O 1
ATOM 1464 N N . GLY A 1 192 ? -2.270 -20.212 6.735 1.00 51.84 192 GLY A N 1
ATOM 1465 C CA . GLY A 1 192 ? -1.782 -18.935 7.248 1.00 51.84 192 GLY A CA 1
ATOM 1466 C C . GLY A 1 192 ? -0.297 -18.751 6.928 1.00 51.84 192 GLY A C 1
ATOM 1467 O O . GLY A 1 192 ? 0.307 -19.651 6.349 1.00 51.84 192 GLY A O 1
ATOM 1468 N N . PRO A 1 193 ? 0.285 -17.596 7.286 1.00 55.16 193 PRO A N 1
ATOM 1469 C CA . PRO A 1 193 ? 1.437 -16.996 6.606 1.00 55.16 193 PRO A CA 1
ATOM 1470 C C . PRO A 1 193 ? 2.351 -18.019 5.925 1.00 55.16 193 PRO A C 1
ATOM 1472 O O . PRO A 1 193 ? 2.937 -18.863 6.600 1.00 55.16 193 PRO A O 1
ATOM 1475 N N . TYR A 1 194 ? 2.417 -17.951 4.587 1.00 52.19 194 TYR A N 1
ATOM 1476 C CA . TYR A 1 194 ? 3.200 -18.840 3.722 1.00 52.19 194 TYR A CA 1
ATOM 1477 C C . TYR A 1 194 ? 4.698 -18.709 4.025 1.00 52.19 194 TYR A C 1
ATOM 1479 O O . TYR A 1 194 ? 5.454 -18.081 3.291 1.00 52.19 194 TYR A O 1
ATOM 1487 N N . GLY A 1 195 ? 5.120 -19.332 5.112 1.00 49.75 195 GLY A N 1
ATOM 1488 C CA . GLY A 1 195 ? 6.490 -19.423 5.548 1.00 49.75 195 GLY A CA 1
ATOM 1489 C C . GLY A 1 195 ? 6.643 -20.763 6.230 1.00 49.75 195 GLY A C 1
ATOM 1490 O O . GLY A 1 195 ? 6.153 -20.972 7.336 1.00 49.75 195 GLY A O 1
ATOM 1491 N N . GLY A 1 196 ? 7.334 -21.696 5.577 1.00 51.00 196 GLY A N 1
ATOM 1492 C CA . GLY A 1 196 ? 7.892 -22.830 6.302 1.00 51.00 196 GLY A CA 1
ATOM 1493 C C . GLY A 1 196 ? 8.798 -22.341 7.449 1.00 51.00 196 GLY A C 1
ATOM 1494 O O . GLY A 1 196 ? 9.050 -21.141 7.586 1.00 51.00 196 GLY A O 1
ATOM 1495 N N . PRO A 1 197 ? 9.385 -23.249 8.240 1.00 50.06 197 PRO A N 1
ATOM 1496 C CA . PRO A 1 197 ? 10.251 -22.913 9.379 1.00 50.06 197 PRO A CA 1
ATOM 1497 C C . PRO A 1 197 ? 11.456 -21.993 9.069 1.00 50.06 197 PRO A C 1
ATOM 1499 O O . PRO A 1 197 ? 12.155 -21.603 9.999 1.00 50.06 197 PRO A O 1
ATOM 1502 N N . ALA A 1 198 ? 11.694 -21.641 7.800 1.00 48.38 198 ALA A N 1
ATOM 1503 C CA . ALA A 1 198 ? 12.730 -20.733 7.317 1.00 48.38 198 ALA A CA 1
ATOM 1504 C C . ALA A 1 198 ? 12.378 -19.228 7.394 1.00 48.38 198 ALA A C 1
ATOM 1506 O O . ALA A 1 198 ? 13.291 -18.411 7.377 1.00 48.38 198 ALA A O 1
ATOM 1507 N N . GLN A 1 199 ? 11.106 -18.825 7.525 1.00 57.19 199 GLN A N 1
ATOM 1508 C CA . GLN A 1 199 ? 10.729 -17.406 7.706 1.00 57.19 199 GLN A CA 1
ATOM 1509 C C . GLN A 1 199 ? 10.561 -17.037 9.188 1.00 57.19 199 GLN A C 1
ATOM 1511 O O . GLN A 1 199 ? 9.558 -16.463 9.601 1.00 57.19 199 GLN A O 1
ATOM 1516 N N . ARG A 1 200 ? 11.551 -17.379 10.022 1.00 63.25 200 ARG A N 1
ATOM 1517 C CA . ARG A 1 200 ? 11.544 -16.995 11.448 1.00 63.25 200 ARG A CA 1
ATOM 1518 C C . ARG A 1 200 ? 11.835 -15.517 11.682 1.00 63.25 200 ARG A C 1
ATOM 1520 O O . ARG A 1 200 ? 11.592 -15.034 12.782 1.00 63.25 200 ARG A O 1
ATOM 1527 N N . VAL A 1 201 ? 12.358 -14.814 10.679 1.00 74.56 201 VAL A N 1
ATOM 1528 C CA . VAL A 1 201 ? 12.750 -13.413 10.822 1.00 74.56 201 VAL A CA 1
ATOM 1529 C C . VAL A 1 201 ? 11.796 -12.531 10.032 1.00 74.56 201 VAL A C 1
ATOM 1531 O O . VAL A 1 201 ? 11.672 -12.638 8.812 1.00 74.56 201 VAL A O 1
ATOM 1534 N N . CYS A 1 202 ? 11.084 -11.670 10.749 1.00 81.88 202 CYS A N 1
ATOM 1535 C CA . CYS A 1 202 ? 10.233 -10.661 10.147 1.00 81.88 202 CYS A CA 1
ATOM 1536 C C . CYS A 1 202 ? 11.106 -9.493 9.674 1.00 81.88 202 CYS A C 1
ATOM 1538 O O . CYS A 1 202 ? 11.726 -8.843 10.507 1.00 81.88 202 CYS A O 1
ATOM 1540 N N . MET A 1 203 ? 11.105 -9.191 8.371 1.00 82.25 203 MET A N 1
ATOM 1541 C CA . MET A 1 203 ? 11.886 -8.078 7.796 1.00 82.25 203 MET A CA 1
ATOM 1542 C C . MET A 1 203 ? 11.568 -6.719 8.434 1.00 82.25 203 MET A C 1
ATOM 1544 O O . MET A 1 203 ? 12.423 -5.851 8.488 1.00 82.25 203 MET A O 1
ATOM 1548 N N . THR A 1 204 ? 10.347 -6.527 8.936 1.00 82.56 204 THR A N 1
ATOM 1549 C CA . THR A 1 204 ? 9.994 -5.314 9.684 1.00 82.56 204 THR A CA 1
ATOM 1550 C C . THR A 1 204 ? 10.654 -5.283 11.067 1.00 82.56 204 THR A C 1
ATOM 1552 O O . THR A 1 204 ? 11.059 -4.225 11.529 1.00 82.56 204 THR A O 1
ATOM 1555 N N . CYS A 1 205 ? 10.745 -6.430 11.746 1.00 85.31 205 CYS A N 1
ATOM 1556 C CA . CYS A 1 205 ? 11.304 -6.510 13.100 1.00 85.31 205 CYS A CA 1
ATOM 1557 C C . CYS A 1 205 ? 12.832 -6.566 13.106 1.00 85.31 205 CYS A C 1
ATOM 1559 O O . CYS A 1 205 ? 13.446 -6.192 14.099 1.00 85.31 205 CYS A O 1
ATOM 1561 N N . ASP A 1 206 ? 13.426 -7.063 12.025 1.00 88.94 206 ASP A N 1
ATOM 1562 C CA . ASP A 1 206 ? 14.865 -7.113 11.835 1.00 88.94 206 ASP A CA 1
ATOM 1563 C C . ASP A 1 206 ? 15.246 -6.323 10.572 1.00 88.94 206 ASP A C 1
ATOM 1565 O O . ASP A 1 206 ? 15.254 -6.874 9.463 1.00 88.94 206 ASP A O 1
ATOM 1569 N N . PRO A 1 207 ? 15.568 -5.025 10.727 1.00 89.69 207 PRO A N 1
ATOM 1570 C CA . PRO A 1 207 ? 15.923 -4.153 9.614 1.00 89.69 207 PRO A CA 1
ATOM 1571 C C . PRO A 1 207 ? 17.247 -4.533 8.927 1.00 89.69 207 PRO A C 1
ATOM 1573 O O . PRO A 1 207 ? 17.571 -3.959 7.883 1.00 89.69 207 PRO A O 1
ATOM 1576 N N . SER A 1 208 ? 18.017 -5.467 9.501 1.00 90.69 208 SER A N 1
ATOM 1577 C CA . SER A 1 208 ? 19.268 -5.977 8.930 1.00 90.69 208 SER A CA 1
ATOM 1578 C C . SER A 1 208 ? 19.060 -7.152 7.967 1.00 90.69 208 SER A C 1
ATOM 1580 O O . SER A 1 208 ? 20.003 -7.593 7.313 1.00 90.69 208 SER A O 1
ATOM 1582 N N . VAL A 1 209 ? 17.829 -7.661 7.843 1.00 87.62 209 VAL A N 1
ATOM 1583 C CA . VAL A 1 209 ? 17.511 -8.748 6.913 1.00 87.62 209 VAL A CA 1
ATOM 1584 C C . VAL A 1 209 ? 17.511 -8.247 5.476 1.00 87.62 209 VAL A C 1
ATOM 1586 O O . VAL A 1 209 ? 16.835 -7.277 5.139 1.00 87.62 209 VAL A O 1
ATOM 1589 N N . GLU A 1 210 ? 18.199 -8.978 4.603 1.00 87.94 210 GLU A N 1
ATOM 1590 C CA . GLU A 1 210 ? 18.115 -8.792 3.156 1.00 87.94 210 GLU A CA 1
ATOM 1591 C C . GLU A 1 210 ? 16.704 -9.107 2.637 1.00 87.94 210 GLU A C 1
ATOM 1593 O O . GLU A 1 210 ? 16.148 -10.187 2.869 1.00 87.94 210 GLU A O 1
ATO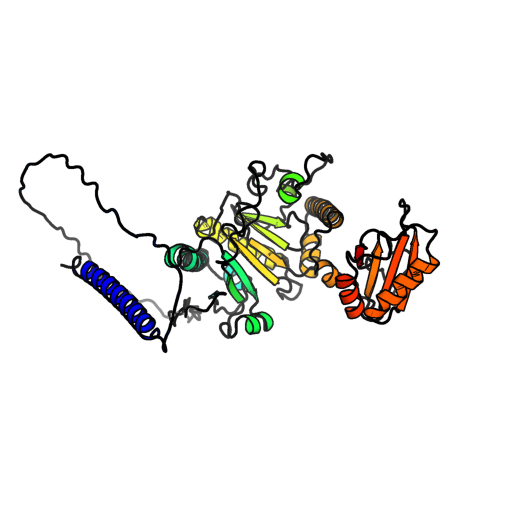M 1598 N N . VAL A 1 211 ? 16.142 -8.189 1.855 1.00 85.62 211 VAL A N 1
ATOM 1599 C CA . VAL A 1 211 ? 14.799 -8.289 1.265 1.00 85.62 211 VAL A CA 1
ATOM 1600 C C . VAL A 1 211 ? 14.636 -9.541 0.398 1.00 85.62 211 VAL A C 1
ATOM 1602 O O . VAL A 1 211 ? 13.569 -10.169 0.382 1.00 85.62 211 VAL A O 1
ATOM 1605 N N . SER A 1 212 ? 15.707 -9.956 -0.283 1.00 79.88 212 SER A N 1
ATOM 1606 C CA . SER A 1 212 ? 15.761 -11.174 -1.102 1.00 79.88 212 SER A CA 1
ATOM 1607 C C . SER A 1 212 ? 15.352 -12.431 -0.319 1.00 79.88 212 SER A C 1
ATOM 1609 O O . SER A 1 212 ? 14.664 -13.299 -0.866 1.00 79.88 212 SER A O 1
ATOM 1611 N N . ARG A 1 213 ? 15.677 -12.499 0.982 1.00 76.50 213 ARG A N 1
ATOM 1612 C CA . ARG A 1 213 ? 15.360 -13.639 1.858 1.00 76.50 213 ARG A CA 1
ATOM 1613 C C . ARG A 1 213 ? 13.880 -13.718 2.213 1.00 76.50 213 ARG A C 1
ATOM 1615 O O . ARG A 1 213 ? 13.327 -14.814 2.301 1.00 76.50 213 ARG A O 1
ATOM 1622 N N . GLY A 1 214 ? 13.232 -12.575 2.433 1.00 67.56 214 GLY A N 1
ATOM 1623 C CA . GLY A 1 214 ? 11.853 -12.535 2.923 1.00 67.56 214 GLY A CA 1
ATOM 1624 C C . GLY A 1 214 ? 10.793 -12.505 1.825 1.00 67.56 214 GLY A C 1
ATOM 1625 O O . GLY A 1 214 ? 9.697 -13.030 2.018 1.00 67.56 214 GLY A O 1
ATOM 1626 N N . VAL A 1 215 ? 11.099 -11.928 0.662 1.00 66.12 215 VAL A N 1
ATOM 1627 C CA . VAL A 1 215 ? 10.079 -11.668 -0.364 1.00 66.12 215 VAL A CA 1
ATOM 1628 C C . VAL A 1 215 ? 10.111 -12.657 -1.527 1.00 66.12 215 VAL A C 1
ATOM 1630 O O . VAL A 1 215 ? 9.063 -12.968 -2.107 1.00 66.12 215 VAL A O 1
ATOM 1633 N N . TRP A 1 216 ? 11.292 -13.162 -1.880 1.00 63.44 216 TRP A N 1
ATOM 1634 C CA . TRP A 1 216 ? 11.486 -13.722 -3.216 1.00 63.44 216 TRP A CA 1
ATOM 1635 C C . TRP A 1 216 ? 11.535 -15.245 -3.259 1.00 63.44 216 TRP A C 1
ATOM 1637 O O . TRP A 1 216 ? 11.425 -15.813 -4.340 1.00 63.44 216 TRP A O 1
ATOM 1647 N N . GLY A 1 217 ? 11.636 -15.935 -2.117 1.00 57.53 217 GLY A N 1
ATOM 1648 C CA . GLY A 1 217 ? 11.825 -17.392 -2.110 1.00 57.53 217 GLY A CA 1
ATOM 1649 C C . GLY A 1 217 ? 13.077 -17.831 -2.888 1.00 57.53 217 GLY A C 1
ATOM 1650 O O . GLY A 1 217 ? 13.230 -19.018 -3.175 1.00 57.53 217 GLY A O 1
ATOM 1651 N N . CYS A 1 218 ? 13.954 -16.878 -3.231 1.00 53.94 218 CYS A N 1
ATOM 1652 C CA . CYS A 1 218 ? 15.201 -17.088 -3.939 1.00 53.94 218 CYS A CA 1
ATOM 1653 C C . CYS A 1 218 ? 16.138 -17.832 -2.996 1.00 53.94 218 CYS A C 1
ATOM 1655 O O . CYS A 1 218 ? 16.807 -17.248 -2.147 1.00 53.94 218 CYS A O 1
ATOM 1657 N N . LYS A 1 219 ? 16.135 -19.158 -3.099 1.00 56.19 219 LYS A N 1
ATOM 1658 C CA . LYS A 1 219 ? 17.087 -20.000 -2.390 1.00 56.19 219 LYS A CA 1
ATOM 1659 C C . LYS A 1 219 ? 18.474 -19.771 -2.994 1.00 56.19 219 LYS A C 1
ATOM 1661 O O . LYS A 1 219 ? 18.748 -20.250 -4.086 1.00 56.19 219 LYS A O 1
ATOM 1666 N N . GLY A 1 220 ? 19.343 -19.084 -2.258 1.00 54.25 220 GLY A N 1
ATOM 1667 C CA . GLY A 1 220 ? 20.788 -19.309 -2.339 1.00 54.25 220 GLY A CA 1
ATOM 1668 C C . GLY A 1 220 ? 21.542 -18.719 -3.530 1.00 54.25 220 GLY A C 1
ATOM 1669 O O . GLY A 1 220 ? 22.652 -19.170 -3.785 1.00 54.25 220 GLY A O 1
ATOM 1670 N N . GLN A 1 221 ? 21.013 -17.716 -4.231 1.00 52.78 221 GLN A N 1
ATOM 1671 C CA . GLN A 1 221 ? 21.849 -16.899 -5.115 1.00 52.78 221 GLN A CA 1
ATOM 1672 C C . GLN A 1 221 ? 22.308 -15.675 -4.328 1.00 52.78 221 GLN A C 1
ATOM 1674 O O . GLN A 1 221 ? 21.581 -14.694 -4.205 1.00 52.78 221 GLN A O 1
ATOM 1679 N N . GLY A 1 222 ? 23.477 -15.807 -3.699 1.00 50.22 222 GLY A N 1
ATOM 1680 C CA . GLY A 1 222 ? 24.172 -14.724 -3.010 1.00 50.22 222 GLY A CA 1
ATOM 1681 C C . GLY A 1 222 ? 24.702 -13.699 -4.005 1.00 50.22 222 GLY A C 1
ATOM 1682 O O . GLY A 1 222 ? 25.908 -13.610 -4.197 1.00 50.22 222 GLY A O 1
ATOM 1683 N N . GLU A 1 223 ? 23.805 -12.963 -4.663 1.00 56.47 223 GLU A N 1
ATOM 1684 C CA . GLU A 1 223 ? 24.193 -11.716 -5.320 1.00 56.47 223 GLU A CA 1
ATOM 1685 C C . GLU A 1 223 ? 24.680 -10.767 -4.207 1.00 56.47 223 GLU A C 1
ATOM 1687 O O . GLU A 1 223 ? 23.906 -10.342 -3.345 1.00 56.47 223 GLU A O 1
ATOM 1692 N N . GLU A 1 224 ? 25.994 -10.527 -4.167 1.00 49.66 224 GLU A N 1
ATOM 1693 C CA . GLU A 1 224 ? 26.635 -9.578 -3.257 1.00 49.66 224 GLU A CA 1
ATOM 1694 C C . GLU A 1 224 ? 26.033 -8.177 -3.470 1.00 49.66 224 GLU A C 1
ATOM 1696 O O . GLU A 1 224 ? 25.948 -7.697 -4.599 1.00 49.66 224 GLU A O 1
ATOM 1701 N N . GLY A 1 225 ? 25.596 -7.521 -2.385 1.00 62.28 225 GLY A N 1
ATOM 1702 C CA . GLY A 1 225 ? 25.004 -6.171 -2.424 1.00 62.28 225 GLY A CA 1
ATOM 1703 C C . GLY A 1 225 ? 23.495 -6.087 -2.148 1.00 62.28 225 GLY A C 1
ATOM 1704 O O . GLY A 1 225 ? 22.850 -5.132 -2.580 1.00 62.28 225 GLY A O 1
ATOM 1705 N N . GLY A 1 226 ? 22.918 -7.071 -1.448 1.00 80.38 226 GLY A N 1
ATOM 1706 C CA . GLY A 1 226 ? 21.479 -7.159 -1.188 1.00 80.38 226 GLY A CA 1
ATOM 1707 C C . GLY A 1 226 ? 20.868 -5.930 -0.500 1.00 80.38 226 GLY A C 1
ATOM 1708 O O . GLY A 1 226 ? 21.409 -5.401 0.467 1.00 80.38 226 GLY A O 1
ATOM 1709 N N . VAL A 1 227 ? 19.691 -5.516 -0.978 1.00 89.06 227 VAL A N 1
ATOM 1710 C CA . VAL A 1 227 ? 18.861 -4.480 -0.342 1.00 89.06 227 VAL A CA 1
ATOM 1711 C C . VAL A 1 227 ? 18.424 -4.963 1.040 1.00 89.06 227 VAL A C 1
ATOM 1713 O O . VAL A 1 227 ? 17.785 -6.015 1.150 1.00 89.06 227 VAL A O 1
ATOM 1716 N N . LEU A 1 228 ? 18.744 -4.210 2.090 1.00 92.25 228 LEU A N 1
ATOM 1717 C CA . LEU A 1 228 ? 18.305 -4.495 3.454 1.00 92.25 228 LEU A CA 1
ATOM 1718 C C . LEU A 1 228 ? 16.889 -3.967 3.686 1.00 92.25 228 LEU A C 1
ATOM 1720 O O . LEU A 1 228 ? 16.450 -3.009 3.055 1.00 92.25 228 LEU A O 1
ATOM 1724 N N . ALA A 1 229 ? 16.168 -4.549 4.641 1.00 91.62 229 ALA A N 1
ATOM 1725 C CA . ALA A 1 229 ? 14.839 -4.069 5.008 1.00 91.62 229 ALA A CA 1
ATOM 1726 C C . ALA A 1 229 ? 14.852 -2.604 5.496 1.00 91.62 229 ALA A C 1
ATOM 1728 O O . ALA A 1 229 ? 13.932 -1.850 5.185 1.00 91.62 229 ALA A O 1
ATOM 1729 N N . SER A 1 230 ? 15.923 -2.171 6.174 1.00 93.44 230 SER A N 1
ATOM 1730 C CA . SER A 1 230 ? 16.137 -0.757 6.537 1.00 93.44 230 SER A CA 1
ATOM 1731 C C . SER A 1 230 ? 16.293 0.183 5.345 1.00 93.44 230 SER A C 1
ATOM 1733 O O . SER A 1 230 ? 16.005 1.372 5.473 1.00 93.44 230 SER A O 1
ATOM 1735 N N . ASP A 1 231 ? 16.730 -0.317 4.190 1.00 94.25 231 ASP A N 1
ATOM 1736 C CA . ASP A 1 231 ? 16.886 0.500 2.984 1.00 94.25 231 ASP A CA 1
ATOM 1737 C C . ASP A 1 231 ? 15.534 0.852 2.351 1.00 94.25 231 ASP A C 1
ATOM 1739 O O . ASP A 1 231 ? 15.463 1.744 1.507 1.00 94.25 231 ASP A O 1
ATOM 1743 N N . LEU A 1 232 ? 14.460 0.178 2.782 1.00 93.44 232 LEU A N 1
ATOM 1744 C CA . LEU A 1 232 ? 13.095 0.429 2.324 1.00 93.44 232 LEU A CA 1
ATOM 1745 C C . LEU A 1 232 ? 12.421 1.599 3.037 1.00 93.44 232 LEU A C 1
ATOM 1747 O O . LEU A 1 232 ? 11.331 2.003 2.639 1.00 93.44 232 LEU A O 1
ATOM 1751 N N . HIS A 1 233 ? 13.005 2.093 4.130 1.00 93.69 233 HIS A N 1
ATOM 1752 C CA . HIS A 1 233 ? 12.388 3.125 4.953 1.00 93.69 233 HIS A CA 1
ATOM 1753 C C . HIS A 1 233 ? 12.338 4.456 4.196 1.00 93.69 233 HIS A C 1
ATOM 1755 O O . HIS A 1 233 ? 13.364 4.951 3.727 1.00 93.69 233 HIS A O 1
ATOM 1761 N N . VAL A 1 234 ? 11.149 5.055 4.121 1.00 88.88 234 VAL A N 1
ATOM 1762 C CA . VAL A 1 234 ? 10.921 6.320 3.395 1.00 88.88 234 VAL A CA 1
ATOM 1763 C C . VAL A 1 234 ? 10.810 7.541 4.315 1.00 88.88 234 VAL A C 1
ATOM 1765 O O . VAL A 1 234 ? 10.719 8.660 3.827 1.00 88.88 234 VAL A O 1
ATOM 1768 N N . GLY A 1 235 ? 10.897 7.353 5.638 1.00 82.75 235 GLY A N 1
ATOM 1769 C CA . GLY A 1 235 ? 10.720 8.421 6.634 1.00 82.75 235 GLY A CA 1
ATOM 1770 C C . GLY A 1 235 ? 9.263 8.567 7.096 1.00 82.75 235 GLY A C 1
ATOM 1771 O O . GLY A 1 235 ? 8.447 7.693 6.832 1.00 82.75 235 GLY A O 1
ATOM 1772 N N . GLY A 1 236 ? 8.945 9.621 7.858 1.00 74.25 236 GLY A N 1
ATOM 1773 C CA . GLY A 1 236 ? 7.552 9.983 8.203 1.00 74.25 236 GLY A CA 1
ATOM 1774 C C . GLY A 1 236 ? 6.846 9.135 9.281 1.00 74.25 236 GLY A C 1
ATOM 1775 O O . GLY A 1 236 ? 5.645 9.288 9.515 1.00 74.25 236 GLY A O 1
ATOM 1776 N N . GLY A 1 237 ? 7.562 8.234 9.962 1.00 78.94 237 GLY A N 1
ATOM 1777 C CA . GLY A 1 237 ? 7.009 7.392 11.030 1.00 78.94 237 GLY A CA 1
ATOM 1778 C C . GLY A 1 237 ? 6.808 8.138 12.356 1.00 78.94 237 GLY A C 1
ATOM 1779 O O . GLY A 1 237 ? 7.714 8.825 12.826 1.00 78.94 237 GLY A O 1
ATOM 1780 N N . ALA A 1 238 ? 5.652 7.960 13.000 1.00 89.06 238 ALA A N 1
ATOM 1781 C CA . ALA A 1 238 ? 5.475 8.294 14.409 1.00 89.06 238 ALA A CA 1
ATOM 1782 C C . ALA A 1 238 ? 6.382 7.394 15.277 1.00 89.06 238 ALA A C 1
ATOM 1784 O O . ALA A 1 238 ? 6.760 6.301 14.841 1.00 89.06 238 ALA A O 1
ATOM 1785 N N . PRO A 1 239 ? 6.734 7.796 16.514 1.00 90.31 239 PRO A N 1
ATOM 1786 C CA . PRO A 1 239 ? 7.521 6.950 17.406 1.00 90.31 239 PRO A CA 1
ATOM 1787 C C . PRO A 1 239 ? 6.919 5.544 17.542 1.00 90.31 239 PRO A C 1
ATOM 1789 O O . PRO A 1 239 ? 5.752 5.386 17.887 1.00 90.31 239 PRO A O 1
ATOM 1792 N N . GLY A 1 240 ? 7.721 4.514 17.263 1.00 91.62 240 GLY A N 1
ATOM 1793 C CA . GLY A 1 240 ? 7.266 3.119 17.310 1.00 91.62 240 GLY A CA 1
ATOM 1794 C C . GLY A 1 240 ? 6.566 2.617 16.043 1.00 91.62 240 GLY A C 1
ATOM 1795 O O . GLY A 1 240 ? 6.053 1.499 16.047 1.00 91.62 240 GLY A O 1
ATOM 1796 N N . VAL A 1 241 ? 6.568 3.392 14.957 1.00 94.31 241 VAL A N 1
ATOM 1797 C CA . VAL A 1 241 ? 5.997 3.024 13.657 1.00 94.31 241 VAL A CA 1
ATOM 1798 C C . VAL A 1 241 ? 7.010 3.284 12.549 1.00 94.31 241 VAL A C 1
ATOM 1800 O O . VAL A 1 241 ? 7.789 4.234 12.594 1.00 94.31 241 VAL A O 1
ATOM 1803 N N . VAL A 1 242 ? 7.014 2.411 11.549 1.00 94.00 242 VAL A N 1
ATOM 1804 C CA . VAL A 1 242 ? 7.895 2.475 10.386 1.00 94.00 242 VAL A CA 1
ATOM 1805 C C . VAL A 1 242 ? 7.041 2.567 9.131 1.00 94.00 242 VAL A C 1
ATOM 1807 O O . VAL A 1 242 ? 6.110 1.777 8.959 1.00 94.00 242 VAL A O 1
ATOM 1810 N N . ALA A 1 243 ? 7.384 3.508 8.252 1.00 94.12 243 ALA A N 1
ATOM 1811 C CA . ALA A 1 243 ? 6.866 3.581 6.894 1.00 94.12 243 ALA A CA 1
ATOM 1812 C C . ALA A 1 243 ? 7.967 3.206 5.892 1.00 94.12 243 ALA A C 1
ATOM 1814 O O . ALA A 1 243 ? 9.103 3.688 5.966 1.00 94.12 243 ALA A O 1
ATOM 1815 N N . SER A 1 244 ? 7.626 2.331 4.955 1.00 94.81 244 SER A N 1
ATOM 1816 C CA . SER A 1 244 ? 8.511 1.836 3.905 1.00 94.81 244 SER A CA 1
ATOM 1817 C C . SER A 1 244 ? 7.776 1.703 2.575 1.00 94.81 244 SER A C 1
ATOM 1819 O O . SER A 1 244 ? 6.546 1.725 2.534 1.00 94.81 244 SER A O 1
ATOM 1821 N N . PHE A 1 245 ? 8.507 1.556 1.473 1.00 93.12 245 PHE A N 1
ATOM 1822 C CA . PHE A 1 245 ? 7.911 1.099 0.214 1.00 93.12 245 PHE A CA 1
ATOM 1823 C C . PHE A 1 245 ? 7.821 -0.436 0.171 1.00 93.12 245 PHE A C 1
ATOM 1825 O O . PHE A 1 245 ? 8.527 -1.145 0.896 1.00 93.12 245 PHE A O 1
ATOM 1832 N N . ASP A 1 246 ? 6.921 -0.974 -0.656 1.00 92.06 246 ASP A N 1
ATOM 1833 C CA . ASP A 1 246 ? 6.682 -2.416 -0.705 1.00 92.06 246 ASP A CA 1
ATOM 1834 C C . ASP A 1 246 ? 7.892 -3.189 -1.250 1.00 92.06 246 ASP A C 1
ATOM 1836 O O . ASP A 1 246 ? 8.401 -2.966 -2.347 1.00 92.06 246 ASP A O 1
ATOM 1840 N N . ALA A 1 247 ? 8.315 -4.184 -0.476 1.00 89.50 247 ALA A N 1
ATOM 1841 C CA . ALA A 1 247 ? 9.491 -4.995 -0.754 1.00 89.50 247 ALA A CA 1
ATOM 1842 C C . ALA A 1 247 ? 9.344 -5.919 -1.992 1.00 89.50 247 ALA A C 1
ATOM 1844 O O . ALA A 1 247 ? 10.291 -6.627 -2.348 1.00 89.50 247 ALA A O 1
ATOM 1845 N N . LYS A 1 248 ? 8.162 -5.949 -2.639 1.00 85.94 248 LYS A N 1
ATOM 1846 C CA . LYS A 1 248 ? 7.910 -6.610 -3.936 1.00 85.94 248 LYS A CA 1
ATOM 1847 C C . LYS A 1 248 ? 7.945 -5.637 -5.119 1.00 85.94 248 LYS A C 1
ATOM 1849 O O . LYS A 1 248 ? 7.639 -6.084 -6.222 1.00 85.94 248 LYS A O 1
ATOM 1854 N N . GLY A 1 249 ? 8.284 -4.365 -4.905 1.00 87.38 249 GLY A N 1
ATOM 1855 C CA . GLY A 1 249 ? 8.375 -3.362 -5.970 1.00 87.38 249 GLY A CA 1
ATOM 1856 C C . GLY A 1 249 ? 7.012 -2.961 -6.520 1.00 87.38 249 GLY A C 1
ATOM 1857 O O . GLY A 1 249 ? 6.857 -2.805 -7.721 1.00 87.38 249 GLY A O 1
ATOM 1858 N N . ARG A 1 250 ? 5.996 -2.899 -5.657 1.00 88.25 250 ARG A N 1
ATOM 1859 C CA . ARG A 1 250 ? 4.662 -2.411 -6.028 1.00 88.25 250 ARG A CA 1
ATOM 1860 C C . ARG A 1 250 ? 4.551 -0.934 -5.677 1.00 88.25 250 ARG A C 1
ATOM 1862 O O . ARG A 1 250 ? 5.158 -0.514 -4.691 1.00 88.25 250 ARG A O 1
ATOM 1869 N N . ASP A 1 251 ? 3.695 -0.219 -6.399 1.00 90.31 251 ASP A N 1
ATOM 1870 C CA . ASP A 1 251 ? 3.419 1.213 -6.209 1.00 90.31 251 ASP A CA 1
ATOM 1871 C C . ASP A 1 251 ? 2.530 1.448 -4.979 1.00 90.31 251 ASP A C 1
ATOM 1873 O O . ASP A 1 251 ? 1.379 1.876 -5.038 1.00 90.31 251 ASP A O 1
ATOM 1877 N N . MET A 1 252 ? 3.043 1.052 -3.821 1.00 93.69 252 MET A N 1
ATOM 1878 C CA . MET A 1 252 ? 2.354 1.161 -2.550 1.00 93.69 252 MET A CA 1
ATOM 1879 C C . MET A 1 252 ? 3.347 1.308 -1.402 1.00 93.69 252 MET A C 1
ATOM 1881 O O . MET A 1 252 ? 4.484 0.824 -1.444 1.00 93.69 252 MET A O 1
ATOM 1885 N N . PHE A 1 253 ? 2.872 1.931 -0.332 1.00 94.31 253 PHE A N 1
ATOM 1886 C CA . PHE A 1 253 ? 3.606 2.055 0.919 1.00 94.31 253 PHE A CA 1
ATOM 1887 C C . PHE A 1 253 ? 3.132 1.020 1.929 1.00 94.31 253 PHE A C 1
ATOM 1889 O O . PHE A 1 253 ? 2.005 0.521 1.881 1.00 94.31 253 PHE A O 1
ATOM 1896 N N . VAL A 1 254 ? 4.001 0.706 2.876 1.00 94.50 254 VAL A N 1
ATOM 1897 C CA . VAL A 1 254 ? 3.722 -0.162 4.007 1.00 94.50 254 VAL A CA 1
ATOM 1898 C C . VAL A 1 254 ? 4.012 0.618 5.275 1.00 94.50 254 VAL A C 1
ATOM 1900 O O . VAL A 1 254 ? 5.142 1.028 5.513 1.00 94.50 254 VAL A O 1
ATOM 1903 N N . VAL A 1 255 ? 2.990 0.797 6.106 1.00 95.62 255 VAL A N 1
ATOM 1904 C CA . VAL A 1 255 ? 3.131 1.348 7.454 1.00 95.62 255 VAL A CA 1
ATOM 1905 C C . VAL A 1 255 ? 2.886 0.230 8.455 1.00 95.62 255 VAL A C 1
ATOM 1907 O O . VAL A 1 255 ? 1.942 -0.553 8.321 1.00 95.62 255 VAL A O 1
ATOM 1910 N N . CYS A 1 256 ? 3.761 0.105 9.443 1.00 95.31 256 CYS A N 1
ATOM 1911 C CA . CYS A 1 256 ? 3.705 -0.988 10.402 1.00 95.31 256 CYS A CA 1
ATOM 1912 C C . CYS A 1 256 ? 4.314 -0.598 11.751 1.00 95.31 256 CYS A C 1
ATOM 1914 O O . CYS A 1 256 ? 5.209 0.249 11.797 1.00 95.31 256 CYS A O 1
ATOM 1916 N N . PRO A 1 257 ? 3.860 -1.204 12.860 1.00 95.25 257 PRO A N 1
ATOM 1917 C CA . PRO A 1 257 ? 4.526 -1.041 14.145 1.00 95.25 257 PRO A CA 1
ATOM 1918 C C . PRO A 1 257 ? 5.980 -1.532 14.069 1.00 95.25 257 PRO A C 1
ATOM 1920 O O . PRO A 1 257 ? 6.285 -2.521 13.406 1.00 95.25 257 PRO A O 1
ATOM 1923 N N . SER A 1 258 ? 6.895 -0.865 14.769 1.00 92.81 258 SER A N 1
ATOM 1924 C CA . SER A 1 258 ? 8.300 -1.294 14.827 1.00 92.81 258 SER A CA 1
ATOM 1925 C C . SER A 1 258 ? 8.446 -2.628 15.563 1.00 92.81 258 SER A C 1
ATOM 1927 O O . SER A 1 258 ? 9.263 -3.480 15.207 1.00 92.81 258 SER A O 1
ATOM 1929 N N . ARG A 1 259 ? 7.609 -2.845 16.581 1.00 91.88 259 ARG A N 1
ATOM 1930 C CA . ARG A 1 259 ? 7.519 -4.117 17.290 1.00 91.88 259 ARG A CA 1
ATOM 1931 C C . ARG A 1 259 ? 6.598 -5.079 16.557 1.00 91.88 259 ARG A C 1
ATOM 1933 O O . ARG A 1 259 ? 5.559 -4.695 16.042 1.00 91.88 259 ARG A O 1
ATOM 1940 N N . HIS A 1 260 ? 6.938 -6.362 16.613 1.00 91.00 260 HIS A N 1
ATOM 1941 C CA . HIS A 1 260 ? 6.110 -7.422 16.061 1.00 91.00 260 HIS A CA 1
ATOM 1942 C C . HIS A 1 260 ? 4.680 -7.404 16.615 1.00 91.00 260 HIS A C 1
ATOM 1944 O O . HIS A 1 260 ? 4.455 -7.659 17.804 1.00 91.00 260 HIS A O 1
ATOM 1950 N N . ARG A 1 261 ? 3.718 -7.137 15.734 1.00 91.62 261 ARG A N 1
ATOM 1951 C CA . ARG A 1 261 ? 2.283 -7.179 16.013 1.00 91.62 261 ARG A CA 1
ATOM 1952 C C . ARG A 1 261 ? 1.588 -7.926 14.901 1.00 91.62 261 ARG A C 1
ATOM 1954 O O . ARG A 1 261 ? 1.947 -7.779 13.746 1.00 91.62 261 ARG A O 1
ATOM 1961 N N . GLU A 1 262 ? 0.589 -8.716 15.242 1.00 89.12 262 GLU A N 1
ATOM 1962 C CA . GLU A 1 262 ? -0.126 -9.577 14.306 1.00 89.12 262 GLU A CA 1
ATOM 1963 C C . GLU A 1 262 ? -1.530 -9.064 13.966 1.00 89.12 262 GLU A C 1
ATOM 1965 O O . GLU A 1 262 ? -2.081 -9.442 12.929 1.00 89.12 262 GLU A O 1
ATOM 1970 N N . ARG A 1 263 ? -2.126 -8.266 14.858 1.00 91.50 263 ARG A N 1
ATOM 1971 C CA . ARG A 1 263 ? -3.516 -7.791 14.797 1.00 91.50 263 ARG A CA 1
ATOM 1972 C C . ARG A 1 263 ? -3.621 -6.374 15.359 1.00 91.50 263 ARG A C 1
ATOM 1974 O O . ARG A 1 263 ? -2.834 -6.015 16.234 1.00 91.50 263 ARG A O 1
ATOM 1981 N N . LEU A 1 264 ? -4.623 -5.617 14.911 1.00 94.25 264 LEU A N 1
ATOM 1982 C CA . LEU A 1 264 ? -4.930 -4.275 15.428 1.00 94.25 264 LEU A CA 1
ATOM 1983 C C . LEU A 1 264 ? -5.234 -4.305 16.930 1.00 94.25 264 LEU A C 1
ATOM 1985 O O . LEU A 1 264 ? -4.664 -3.511 17.665 1.00 94.25 264 LEU A O 1
ATOM 1989 N N . GLY A 1 265 ? -5.994 -5.292 17.419 1.00 94.25 265 GLY A N 1
ATOM 1990 C CA . GLY A 1 265 ? -6.288 -5.430 18.856 1.00 94.25 265 GLY A CA 1
ATOM 1991 C C . GLY A 1 265 ? -5.093 -5.766 19.749 1.00 94.25 265 GLY A C 1
ATOM 1992 O O . GLY A 1 265 ? -5.244 -5.942 20.952 1.00 94.25 265 GLY A O 1
ATOM 1993 N N . GLN A 1 266 ? -3.893 -5.905 19.180 1.00 94.38 266 GLN A N 1
ATOM 1994 C CA . GLN A 1 266 ? -2.671 -6.028 19.965 1.00 94.38 266 GLN A CA 1
ATOM 1995 C C . GLN A 1 266 ? -1.967 -4.692 20.161 1.00 94.38 266 GLN A C 1
ATOM 1997 O O . GLN A 1 266 ? -1.082 -4.646 21.010 1.00 94.38 266 GLN A O 1
ATOM 2002 N N . LEU A 1 267 ? -2.282 -3.654 19.387 1.00 95.94 267 LEU A N 1
ATOM 2003 C CA . LEU A 1 267 ? -1.618 -2.358 19.479 1.00 95.94 267 LEU A CA 1
ATOM 2004 C C . LEU A 1 267 ? -1.931 -1.686 20.819 1.00 95.94 267 LEU A C 1
ATOM 2006 O O . LEU A 1 267 ? -3.040 -1.771 21.334 1.00 95.94 267 LEU A O 1
ATOM 2010 N N . SER A 1 268 ? -0.930 -1.035 21.409 1.00 96.19 268 SER A N 1
ATOM 2011 C CA . SER A 1 268 ? -1.180 -0.061 22.478 1.00 96.19 268 SER A CA 1
ATOM 2012 C C . SER A 1 268 ? -1.832 1.205 21.904 1.00 96.19 268 SER A C 1
ATOM 2014 O O . SER A 1 268 ? -1.647 1.464 20.716 1.00 96.19 268 SER A O 1
ATOM 2016 N N . PRO A 1 269 ? -2.494 2.048 22.716 1.00 96.94 269 PRO A N 1
ATOM 2017 C CA . PRO A 1 269 ? -3.064 3.310 22.235 1.00 96.94 269 PRO A CA 1
ATOM 2018 C C . PRO A 1 269 ? -2.057 4.180 21.464 1.00 96.94 269 PRO A C 1
ATOM 2020 O O . PRO A 1 269 ? -2.353 4.655 20.373 1.00 96.94 269 PRO A O 1
ATOM 2023 N N . ALA A 1 270 ? -0.818 4.290 21.957 1.00 96.44 270 ALA A N 1
ATOM 2024 C CA . ALA A 1 270 ? 0.245 5.025 21.268 1.00 96.44 270 ALA A CA 1
ATOM 2025 C C . ALA A 1 270 ? 0.651 4.383 19.924 1.00 96.44 270 ALA A C 1
ATOM 2027 O O . ALA A 1 270 ? 0.909 5.093 18.955 1.00 96.44 270 ALA A O 1
ATOM 2028 N N . GLU A 1 271 ? 0.687 3.045 19.844 1.00 96.00 271 GLU A N 1
ATOM 2029 C CA . GLU A 1 271 ? 0.937 2.319 18.586 1.00 96.00 271 GLU A CA 1
ATOM 2030 C C . GLU A 1 271 ? -0.239 2.504 17.603 1.00 96.00 271 GLU A C 1
ATOM 2032 O O . GLU A 1 271 ? 0.001 2.672 16.411 1.00 96.00 271 GLU A O 1
ATOM 2037 N N . THR A 1 272 ? -1.489 2.505 18.083 1.00 97.31 272 THR A N 1
ATOM 2038 C CA . THR A 1 272 ? -2.699 2.745 17.276 1.00 97.31 272 THR A CA 1
ATOM 2039 C C . THR A 1 272 ? -2.701 4.157 16.704 1.00 97.31 272 THR A C 1
ATOM 2041 O O . THR A 1 272 ? -2.798 4.324 15.489 1.00 97.31 272 THR A O 1
ATOM 2044 N N . GLU A 1 273 ? -2.542 5.177 17.550 1.00 97.00 273 GLU A N 1
ATOM 2045 C CA . GLU A 1 273 ? -2.444 6.568 17.106 1.00 97.00 273 GLU A CA 1
ATOM 2046 C C . GLU A 1 273 ? -1.286 6.748 16.119 1.00 97.00 273 GLU A C 1
ATOM 2048 O O . GLU A 1 273 ? -1.482 7.275 15.022 1.00 97.00 273 GLU A O 1
ATOM 2053 N N . GLY A 1 274 ? -0.092 6.271 16.483 1.00 96.62 274 GLY A N 1
ATOM 2054 C CA . GLY A 1 274 ? 1.097 6.387 15.648 1.00 96.62 274 GLY A CA 1
ATOM 2055 C C . GLY A 1 274 ? 0.917 5.727 14.283 1.00 96.62 274 GLY A C 1
ATOM 2056 O O . GLY A 1 274 ? 1.300 6.311 13.271 1.00 96.62 274 GLY A O 1
ATOM 2057 N N . LEU A 1 275 ? 0.291 4.545 14.234 1.00 97.06 275 LEU A N 1
ATOM 2058 C CA . LEU A 1 275 ? 0.058 3.813 12.990 1.00 97.06 275 LEU A CA 1
ATOM 2059 C C . LEU A 1 275 ? -0.795 4.649 12.039 1.00 97.06 275 LEU A C 1
ATOM 2061 O O . LEU A 1 275 ? -0.404 4.879 10.895 1.00 97.06 275 LEU A O 1
ATOM 2065 N N . TRP A 1 276 ? -1.939 5.136 12.515 1.00 96.88 276 TRP A N 1
ATOM 2066 C CA . TRP A 1 276 ? -2.885 5.856 11.669 1.00 96.88 276 TRP A CA 1
ATOM 2067 C C . TRP A 1 276 ? -2.412 7.263 11.313 1.00 96.88 276 TRP A C 1
ATOM 2069 O O . TRP A 1 276 ? -2.590 7.678 10.167 1.00 96.88 276 TRP A O 1
ATOM 2079 N N . ARG A 1 277 ? -1.723 7.966 12.224 1.00 95.75 277 ARG A N 1
ATOM 2080 C CA . ARG A 1 277 ? -1.064 9.240 11.895 1.00 95.75 277 ARG A CA 1
ATOM 2081 C C . ARG A 1 277 ? 0.032 9.062 10.851 1.00 95.75 277 ARG A C 1
ATOM 2083 O O . ARG A 1 277 ? 0.139 9.900 9.965 1.00 95.75 277 ARG A O 1
ATOM 2090 N N . SER A 1 278 ? 0.804 7.976 10.898 1.00 95.75 278 SER A N 1
ATOM 2091 C CA . SER A 1 278 ? 1.788 7.677 9.852 1.00 95.75 278 SER A CA 1
ATOM 2092 C C . SER A 1 278 ? 1.144 7.321 8.518 1.00 95.75 278 SER A C 1
ATOM 2094 O O . SER A 1 278 ? 1.644 7.758 7.488 1.00 95.75 278 SER A O 1
ATOM 2096 N N . VAL A 1 279 ? 0.020 6.595 8.506 1.00 95.31 279 VAL A N 1
ATOM 2097 C CA . VAL A 1 279 ? -0.740 6.363 7.265 1.00 95.31 279 VAL A CA 1
ATOM 2098 C C . VAL A 1 279 ? -1.192 7.691 6.651 1.00 95.31 279 VAL A C 1
ATOM 2100 O O . VAL A 1 279 ? -0.950 7.928 5.469 1.00 95.31 279 VAL A O 1
ATOM 2103 N N . ALA A 1 280 ? -1.795 8.577 7.450 1.00 93.25 280 ALA A N 1
ATOM 2104 C CA . ALA A 1 280 ? -2.208 9.904 6.991 1.00 93.25 280 ALA A CA 1
ATOM 2105 C C . ALA A 1 280 ? -1.009 10.760 6.541 1.00 93.25 280 ALA A C 1
ATOM 2107 O O . ALA A 1 280 ? -1.070 11.401 5.495 1.00 93.25 280 ALA A O 1
ATOM 2108 N N . GLY A 1 281 ? 0.103 10.715 7.280 1.00 91.38 281 GLY A N 1
ATOM 2109 C CA . GLY A 1 281 ? 1.343 11.421 6.956 1.00 91.38 281 GLY A CA 1
ATOM 2110 C C . GLY A 1 281 ? 1.920 11.009 5.603 1.00 91.38 281 GLY A C 1
ATOM 2111 O O . GLY A 1 281 ? 2.149 11.873 4.760 1.00 91.38 281 GLY A O 1
ATOM 2112 N N . VAL A 1 282 ? 2.051 9.699 5.357 1.00 90.31 282 VAL A N 1
ATOM 2113 C CA . VAL A 1 282 ? 2.519 9.162 4.068 1.00 90.31 282 VAL A CA 1
ATOM 2114 C C . VAL A 1 282 ? 1.627 9.639 2.926 1.00 90.31 282 VAL A C 1
ATOM 2116 O O . VAL A 1 282 ? 2.139 10.083 1.903 1.00 90.31 282 VAL A O 1
ATOM 2119 N N . LEU A 1 283 ? 0.303 9.596 3.101 1.00 88.12 283 LEU A N 1
ATOM 2120 C CA . LEU A 1 283 ? -0.656 10.070 2.100 1.00 88.12 283 LEU A CA 1
ATOM 2121 C C . LEU A 1 283 ? -0.576 11.583 1.864 1.00 88.12 283 LEU A C 1
ATOM 2123 O O . LEU A 1 283 ? -0.716 12.038 0.730 1.00 88.12 283 LEU A O 1
ATOM 2127 N N . ARG A 1 284 ? -0.335 12.372 2.916 1.00 84.62 284 ARG A N 1
ATOM 2128 C CA . ARG A 1 284 ? -0.222 13.830 2.823 1.00 84.62 284 ARG A CA 1
ATOM 2129 C C . ARG A 1 284 ? 1.033 14.257 2.074 1.00 84.62 284 ARG A C 1
ATOM 2131 O O . ARG A 1 284 ? 0.966 15.179 1.264 1.00 84.62 284 ARG A O 1
ATOM 2138 N N . GLU A 1 285 ? 2.155 13.586 2.317 1.00 78.38 285 GLU A N 1
ATOM 2139 C CA . GLU A 1 285 ? 3.400 13.815 1.576 1.00 78.38 285 GLU A CA 1
ATOM 2140 C C . GLU A 1 285 ? 3.213 13.593 0.063 1.00 78.38 285 GLU A C 1
ATOM 2142 O O . GLU A 1 285 ? 3.957 14.164 -0.732 1.00 78.38 285 GLU A O 1
ATOM 2147 N N . GLN A 1 286 ? 2.160 12.865 -0.341 1.00 68.19 286 GLN A N 1
ATOM 2148 C CA . GLN A 1 286 ? 1.788 12.650 -1.744 1.00 68.19 286 GLN A CA 1
ATOM 2149 C C . GLN A 1 286 ? 0.780 13.657 -2.311 1.00 68.19 286 GLN A C 1
ATOM 2151 O O . GLN A 1 286 ? 0.326 13.492 -3.445 1.00 68.19 286 GLN A O 1
ATOM 2156 N N . ARG A 1 287 ? 0.413 14.717 -1.577 1.00 65.75 287 ARG A N 1
ATOM 2157 C CA . ARG A 1 287 ? -0.509 15.735 -2.104 1.00 65.75 287 ARG A CA 1
ATOM 2158 C C . ARG A 1 287 ? 0.094 16.462 -3.311 1.00 65.75 287 ARG A C 1
ATOM 2160 O O . ARG A 1 287 ? 1.285 16.793 -3.366 1.00 65.75 287 ARG A O 1
ATOM 2167 N N . MET A 1 288 ? -0.745 16.716 -4.312 1.00 55.38 288 MET A N 1
ATOM 2168 C CA . MET A 1 288 ? -0.376 17.527 -5.473 1.00 55.38 288 MET A CA 1
ATOM 2169 C C . MET A 1 288 ? -0.395 19.023 -5.125 1.00 55.38 288 MET A C 1
ATOM 2171 O O . MET A 1 288 ? -1.109 19.421 -4.197 1.00 55.38 288 MET A O 1
ATOM 2175 N N . PRO A 1 289 ? 0.381 19.873 -5.831 1.00 50.78 289 PRO A N 1
ATOM 2176 C CA . PRO A 1 289 ? 0.183 21.318 -5.763 1.00 50.78 289 PRO A CA 1
ATOM 2177 C C . PRO A 1 289 ? -1.282 21.608 -6.120 1.00 50.78 289 PRO A C 1
ATOM 2179 O O . PRO A 1 289 ? -1.714 21.271 -7.216 1.00 50.78 289 PRO A O 1
ATOM 2182 N N . GLY A 1 290 ? -2.062 22.129 -5.169 1.00 56.47 290 GLY A N 1
ATOM 2183 C CA . GLY A 1 290 ? -3.525 22.254 -5.286 1.00 56.47 290 GLY A CA 1
ATOM 2184 C C . GLY A 1 290 ? -4.318 21.564 -4.171 1.00 56.47 290 GLY A C 1
ATOM 2185 O O . GLY A 1 290 ? -5.515 21.789 -4.053 1.00 56.47 290 GLY A O 1
ATOM 2186 N N . GLY A 1 291 ? -3.667 20.770 -3.313 1.00 58.12 291 GLY A N 1
ATOM 2187 C CA . GLY A 1 291 ? -4.287 20.216 -2.101 1.00 58.12 291 GLY A CA 1
ATOM 2188 C C . GLY A 1 291 ? -5.189 19.001 -2.330 1.00 58.12 291 GLY A C 1
ATOM 2189 O O . GLY A 1 291 ? -5.618 18.381 -1.359 1.00 58.12 291 GLY A O 1
ATOM 2190 N N . GLU A 1 292 ? -5.428 18.609 -3.582 1.00 59.75 292 GLU A N 1
ATOM 2191 C CA . GLU A 1 292 ? -6.138 17.373 -3.892 1.00 59.75 292 GLU A CA 1
ATOM 2192 C C . GLU A 1 292 ? -5.298 16.154 -3.495 1.00 59.75 292 GLU A C 1
ATOM 2194 O O . GLU A 1 292 ? -4.104 16.034 -3.805 1.00 59.75 292 GLU A O 1
ATOM 2199 N N . THR A 1 293 ? -5.943 15.219 -2.799 1.00 61.03 293 THR A N 1
ATOM 2200 C CA . THR A 1 293 ? -5.334 13.959 -2.359 1.00 61.03 293 THR A CA 1
ATOM 2201 C C . THR A 1 293 ? -5.444 12.955 -3.508 1.00 61.03 293 THR A C 1
ATOM 2203 O O . THR A 1 293 ? -6.119 11.939 -3.403 1.00 61.03 293 THR A O 1
ATOM 2206 N N . LEU A 1 294 ? -4.817 13.280 -4.643 1.00 54.72 294 LEU A N 1
ATOM 2207 C CA . LEU A 1 294 ? -4.925 12.568 -5.930 1.00 54.72 294 LEU A CA 1
ATOM 2208 C C . LEU A 1 294 ? -4.319 11.152 -5.940 1.00 54.72 294 LEU A C 1
ATOM 2210 O O . LEU A 1 294 ? -4.292 10.486 -6.972 1.00 54.72 294 LEU A O 1
ATOM 2214 N N . GLY A 1 295 ? -3.808 10.684 -4.805 1.00 71.44 295 GLY A N 1
ATOM 2215 C CA . GLY A 1 295 ? -3.040 9.451 -4.747 1.00 71.44 295 GLY A CA 1
ATOM 2216 C C . GLY A 1 295 ? -3.794 8.251 -4.207 1.00 71.44 295 GLY A C 1
ATOM 2217 O O . GLY A 1 295 ? -3.566 7.165 -4.706 1.00 71.44 295 GLY A O 1
ATOM 2218 N N . MET A 1 296 ? -4.636 8.392 -3.178 1.00 87.69 296 MET A N 1
ATOM 2219 C CA . MET A 1 296 ? -5.080 7.222 -2.410 1.00 87.69 296 MET A CA 1
ATOM 2220 C C . MET A 1 296 ? -6.129 6.396 -3.157 1.00 87.69 296 MET A C 1
ATOM 2222 O O . MET A 1 296 ? -7.269 6.827 -3.309 1.00 87.69 296 MET A O 1
ATOM 2226 N N . GLU A 1 297 ? -5.780 5.159 -3.500 1.00 89.31 297 GLU A N 1
ATOM 2227 C CA . GLU A 1 297 ? -6.743 4.176 -4.000 1.00 89.31 297 GLU A CA 1
ATOM 2228 C C . GLU A 1 297 ? -7.379 3.408 -2.840 1.00 89.31 297 GLU A C 1
ATOM 2230 O O . GLU A 1 297 ? -8.599 3.274 -2.752 1.00 89.31 297 GLU A O 1
ATOM 2235 N N . SER A 1 298 ? -6.547 2.909 -1.920 1.00 92.75 298 SER A N 1
ATOM 2236 C CA . SER A 1 298 ? -7.011 2.188 -0.735 1.00 92.75 298 SER A CA 1
ATOM 2237 C C . SER A 1 298 ? -5.937 2.080 0.345 1.00 92.75 298 SER A C 1
ATOM 2239 O O . SER A 1 298 ? -4.741 2.078 0.059 1.00 92.75 298 SER A O 1
ATOM 2241 N N . VAL A 1 299 ? -6.358 1.908 1.599 1.00 95.56 299 VAL A N 1
ATOM 2242 C CA . VAL A 1 299 ? -5.485 1.430 2.682 1.00 95.56 299 VAL A CA 1
ATOM 2243 C C . VAL A 1 299 ? -5.967 0.062 3.128 1.00 95.56 299 VAL A C 1
ATOM 2245 O O . VAL A 1 299 ? -7.091 -0.064 3.594 1.00 95.56 299 VAL A O 1
ATOM 2248 N N . VAL A 1 300 ? -5.133 -0.968 3.015 1.00 94.44 300 VAL A N 1
ATOM 2249 C CA . VAL A 1 300 ? -5.512 -2.354 3.316 1.00 94.44 300 VAL A CA 1
ATOM 2250 C C . VAL A 1 300 ? -4.699 -2.906 4.482 1.00 94.44 300 VAL A C 1
ATOM 2252 O O . VAL A 1 300 ? -3.472 -2.964 4.427 1.00 94.44 300 VAL A O 1
ATOM 2255 N N . VAL A 1 301 ? -5.384 -3.391 5.513 1.00 94.19 301 VAL A N 1
ATOM 2256 C CA . VAL A 1 301 ? -4.811 -4.096 6.661 1.00 94.19 301 VAL A CA 1
ATOM 2257 C C . VAL A 1 301 ? -5.266 -5.555 6.623 1.00 94.19 301 VAL A C 1
ATOM 2259 O O . VAL A 1 301 ? -6.454 -5.865 6.710 1.00 94.19 301 VAL A O 1
ATOM 2262 N N . ASN A 1 302 ? -4.313 -6.478 6.476 1.00 86.62 302 ASN A N 1
ATOM 2263 C CA . ASN A 1 302 ? -4.593 -7.916 6.402 1.00 86.62 302 ASN A CA 1
ATOM 2264 C C . ASN A 1 302 ? -4.411 -8.579 7.774 1.00 86.62 302 ASN A C 1
ATOM 2266 O O . ASN A 1 302 ? -3.320 -8.508 8.340 1.00 86.62 302 ASN A O 1
ATOM 2270 N N . HIS A 1 303 ? -5.430 -9.291 8.261 1.00 84.88 303 HIS A N 1
ATOM 2271 C CA . HIS A 1 303 ? -5.421 -9.987 9.552 1.00 84.88 303 HIS A CA 1
ATOM 2272 C C . HIS A 1 303 ? -5.392 -11.516 9.418 1.00 84.88 303 HIS A C 1
ATOM 2274 O O . HIS A 1 303 ? -5.802 -12.098 8.409 1.00 84.88 303 HIS A O 1
ATOM 2280 N N . GLY A 1 304 ? -4.899 -12.172 10.473 1.00 76.94 304 GLY A N 1
ATOM 2281 C CA . GLY A 1 304 ? -4.952 -13.626 10.630 1.00 76.94 304 GLY A CA 1
ATOM 2282 C C . GLY A 1 304 ? -4.167 -14.395 9.564 1.00 76.94 304 GLY A C 1
ATOM 2283 O O . GLY A 1 304 ? -3.005 -14.119 9.304 1.00 76.94 304 GLY A O 1
ATOM 2284 N N . SER A 1 305 ? -4.788 -15.388 8.951 1.00 69.81 305 SER A N 1
ATOM 2285 C CA . SER A 1 305 ? -4.274 -16.280 7.908 1.00 69.81 305 SER A CA 1
ATOM 2286 C C . SER A 1 305 ? -4.281 -15.662 6.509 1.00 69.81 305 SER A C 1
ATOM 2288 O O . SER A 1 305 ? -3.719 -16.233 5.575 1.00 69.81 305 SER A O 1
ATOM 2290 N N . LEU A 1 306 ? -4.874 -14.477 6.346 1.00 69.06 306 LEU A N 1
ATOM 2291 C CA . LEU A 1 306 ? -4.933 -13.778 5.061 1.00 69.06 306 LEU A CA 1
ATOM 2292 C C . LEU A 1 306 ? -3.640 -13.009 4.743 1.00 69.06 306 LEU A C 1
ATOM 2294 O O . LEU A 1 306 ? -3.467 -12.497 3.632 1.00 69.06 306 LEU A O 1
ATOM 2298 N N . ARG A 1 307 ? -2.706 -12.945 5.697 1.00 70.50 307 ARG A N 1
ATOM 2299 C CA . ARG A 1 307 ? -1.387 -12.323 5.538 1.00 70.50 307 ARG A CA 1
ATOM 2300 C C . ARG A 1 307 ? -0.350 -13.305 4.994 1.00 70.50 307 ARG A C 1
ATOM 2302 O O . ARG A 1 307 ? -0.366 -14.491 5.296 1.00 70.50 307 ARG A O 1
ATOM 2309 N N . THR A 1 308 ? 0.613 -12.782 4.240 1.00 65.69 308 THR A N 1
ATOM 2310 C CA . THR A 1 308 ? 1.810 -13.535 3.826 1.00 65.69 308 THR A CA 1
ATOM 2311 C C . THR A 1 308 ? 2.883 -13.593 4.909 1.00 65.69 308 THR A C 1
ATOM 2313 O O . THR A 1 308 ? 3.637 -14.553 4.947 1.00 65.69 308 THR A O 1
ATOM 2316 N N . VAL A 1 309 ? 2.957 -12.583 5.777 1.00 69.38 309 VAL A N 1
ATOM 2317 C CA . VAL A 1 309 ? 3.953 -12.457 6.852 1.00 69.38 309 VAL A CA 1
ATOM 2318 C C . VAL A 1 309 ? 3.200 -12.248 8.154 1.00 69.38 309 VAL A C 1
ATOM 2320 O O . VAL A 1 309 ? 2.199 -11.539 8.152 1.00 69.38 309 VAL A O 1
ATOM 2323 N N . ALA A 1 310 ? 3.672 -12.825 9.258 1.00 77.25 310 ALA A N 1
ATOM 2324 C CA . ALA A 1 310 ? 3.061 -12.676 10.579 1.00 77.25 310 ALA A CA 1
ATOM 2325 C C . ALA A 1 310 ? 3.214 -11.263 11.188 1.00 77.25 310 ALA A C 1
ATOM 2327 O O . ALA A 1 310 ? 3.375 -11.138 12.384 1.00 77.25 310 ALA A O 1
ATOM 2328 N N . HIS A 1 311 ? 3.194 -10.190 10.396 1.00 88.00 311 HIS A N 1
ATOM 2329 C CA . HIS A 1 311 ? 3.258 -8.814 10.888 1.00 88.00 311 HIS A CA 1
ATOM 2330 C C . HIS A 1 311 ? 2.092 -8.010 10.303 1.00 88.00 311 HIS A C 1
ATOM 2332 O O . HIS A 1 311 ? 1.782 -8.115 9.117 1.00 88.00 311 HIS A O 1
ATOM 2338 N N . LEU A 1 312 ? 1.445 -7.227 11.156 1.00 91.94 312 LEU A N 1
ATOM 2339 C CA . LEU A 1 312 ? 0.456 -6.217 10.841 1.00 91.94 312 LEU A CA 1
ATOM 2340 C C . LEU A 1 312 ? 1.064 -5.138 9.944 1.00 91.94 312 LEU A C 1
ATOM 2342 O O . LEU A 1 312 ? 1.931 -4.372 10.359 1.00 91.94 312 LEU A O 1
ATOM 2346 N N . HIS A 1 313 ? 0.571 -5.076 8.716 1.00 93.75 313 HIS A N 1
ATOM 2347 C CA . HIS A 1 313 ? 0.958 -4.090 7.716 1.00 93.75 313 HIS A CA 1
ATOM 2348 C C . HIS A 1 313 ? -0.290 -3.338 7.267 1.00 93.75 313 HIS A C 1
ATOM 2350 O O . HIS A 1 313 ? -1.248 -3.971 6.820 1.00 93.75 313 HIS A O 1
ATOM 2356 N N . ALA A 1 314 ? -0.253 -2.011 7.340 1.00 95.81 314 ALA A N 1
ATOM 2357 C CA . ALA A 1 314 ? -1.171 -1.136 6.630 1.00 95.81 314 ALA A CA 1
ATOM 2358 C C . ALA A 1 314 ? -0.569 -0.820 5.257 1.00 95.81 314 ALA A C 1
ATOM 2360 O O . ALA A 1 314 ? 0.484 -0.196 5.149 1.00 95.81 314 ALA A O 1
ATOM 2361 N N . LYS A 1 315 ? -1.215 -1.320 4.208 1.00 95.00 315 LYS A N 1
ATOM 2362 C CA . LYS A 1 315 ? -0.775 -1.224 2.817 1.00 95.00 315 LYS A CA 1
ATOM 2363 C C . LYS A 1 315 ? -1.493 -0.078 2.136 1.00 95.00 315 LYS A C 1
ATOM 2365 O O . LYS A 1 315 ? -2.694 -0.176 1.918 1.00 95.00 315 LYS A O 1
ATOM 2370 N N . ILE A 1 316 ? -0.769 0.980 1.814 1.00 94.81 316 ILE A N 1
ATOM 2371 C CA . ILE A 1 316 ? -1.315 2.198 1.224 1.00 94.81 316 ILE A CA 1
ATOM 2372 C C . ILE A 1 316 ? -1.105 2.116 -0.282 1.00 94.81 316 ILE A C 1
ATOM 2374 O O . ILE A 1 316 ? 0.003 2.345 -0.764 1.00 94.81 316 ILE A O 1
ATOM 2378 N N . TRP A 1 317 ? -2.156 1.747 -1.002 1.00 93.19 317 TRP A N 1
ATOM 2379 C CA . TRP A 1 317 ? -2.168 1.743 -2.457 1.00 93.19 317 TRP A CA 1
ATOM 2380 C C . TRP A 1 317 ? -2.399 3.152 -2.963 1.00 93.19 317 TRP A C 1
ATOM 2382 O O . TRP A 1 317 ? -3.340 3.830 -2.527 1.00 93.19 317 TRP A O 1
ATOM 2392 N N . VAL A 1 318 ? -1.521 3.575 -3.865 1.00 90.62 318 VAL A N 1
ATOM 2393 C CA . VAL A 1 318 ? -1.609 4.876 -4.502 1.00 90.62 318 VAL A CA 1
ATOM 2394 C C . VAL A 1 318 ? -1.553 4.748 -6.016 1.00 90.62 318 VAL A C 1
ATOM 2396 O O . VAL A 1 318 ? -1.052 3.756 -6.539 1.00 90.62 318 VAL A O 1
ATOM 2399 N N . THR A 1 319 ? -2.033 5.769 -6.719 1.00 86.31 319 THR A N 1
ATOM 2400 C CA . THR A 1 319 ? -1.861 5.853 -8.169 1.00 86.31 319 THR A CA 1
ATOM 2401 C C . THR A 1 319 ? -0.366 5.871 -8.523 1.00 86.31 319 THR A C 1
ATOM 2403 O O . THR A 1 319 ? 0.434 6.451 -7.776 1.00 86.31 319 THR A O 1
ATOM 2406 N N . PRO A 1 320 ? 0.050 5.303 -9.669 1.00 86.06 320 PRO A N 1
ATOM 2407 C CA . PRO A 1 320 ? 1.465 5.288 -10.039 1.00 86.06 320 PRO A CA 1
ATOM 2408 C C . PRO A 1 320 ? 2.080 6.681 -10.170 1.00 86.06 320 PRO A C 1
ATOM 2410 O O . PRO A 1 320 ? 3.198 6.907 -9.724 1.00 86.06 320 PRO A O 1
ATOM 2413 N N . GLN A 1 321 ? 1.309 7.652 -10.666 1.00 84.81 321 GLN A N 1
ATOM 2414 C CA . GLN A 1 321 ? 1.723 9.058 -10.737 1.00 84.81 321 GLN A CA 1
ATOM 2415 C C . GLN A 1 321 ? 2.064 9.623 -9.349 1.00 84.81 321 GLN A C 1
ATOM 2417 O O . GLN A 1 321 ? 3.082 10.297 -9.177 1.00 84.81 321 GLN A O 1
ATOM 2422 N N . ALA A 1 322 ? 1.234 9.330 -8.340 1.00 85.62 322 ALA A N 1
ATOM 2423 C CA . ALA A 1 322 ? 1.501 9.741 -6.967 1.00 85.62 322 ALA A CA 1
ATOM 2424 C C . ALA A 1 322 ? 2.728 9.017 -6.392 1.00 85.62 322 ALA A C 1
ATOM 2426 O O . ALA A 1 322 ? 3.536 9.638 -5.704 1.00 85.62 322 ALA A O 1
ATOM 2427 N N . PHE A 1 323 ? 2.903 7.732 -6.704 1.00 90.00 323 PHE A N 1
ATOM 2428 C CA . PHE A 1 323 ? 4.056 6.954 -6.256 1.00 90.00 323 PHE A CA 1
ATOM 2429 C C . PHE A 1 323 ? 5.379 7.432 -6.871 1.00 90.00 323 PHE A C 1
ATOM 2431 O O . PHE A 1 323 ? 6.356 7.630 -6.149 1.00 90.00 323 PHE A O 1
ATOM 2438 N N . ASP A 1 324 ? 5.419 7.677 -8.181 1.00 88.56 324 ASP A N 1
ATOM 2439 C CA . ASP A 1 324 ? 6.602 8.183 -8.883 1.00 88.56 324 ASP A CA 1
ATOM 2440 C C . ASP A 1 324 ? 7.020 9.554 -8.353 1.00 88.56 324 ASP A C 1
ATOM 2442 O O . ASP A 1 324 ? 8.207 9.809 -8.108 1.00 88.56 324 ASP A O 1
ATOM 2446 N N . LYS A 1 325 ? 6.037 10.422 -8.094 1.00 85.75 325 LYS A N 1
ATOM 2447 C CA . LYS A 1 325 ? 6.282 11.709 -7.450 1.00 85.75 325 LYS A CA 1
ATOM 2448 C C . LYS A 1 325 ? 6.861 11.526 -6.049 1.00 85.75 325 LYS A C 1
ATOM 2450 O O . LYS A 1 325 ? 7.865 12.166 -5.740 1.00 85.75 325 LYS A O 1
ATOM 2455 N N . ALA A 1 326 ? 6.299 10.634 -5.233 1.00 88.06 326 ALA A N 1
ATOM 2456 C CA . ALA A 1 326 ? 6.852 10.291 -3.923 1.00 88.06 326 ALA A CA 1
ATOM 2457 C C . ALA A 1 326 ? 8.321 9.883 -4.026 1.00 88.06 326 ALA A C 1
ATOM 2459 O O . ALA A 1 326 ? 9.185 10.401 -3.319 1.00 88.06 326 ALA A O 1
ATOM 2460 N N . ARG A 1 327 ? 8.596 8.965 -4.957 1.00 89.88 327 ARG A N 1
ATOM 2461 C CA . ARG A 1 327 ? 9.910 8.380 -5.194 1.00 89.88 327 ARG A CA 1
ATOM 2462 C C . ARG A 1 327 ? 10.937 9.434 -5.584 1.00 89.88 327 ARG A C 1
ATOM 2464 O O . ARG A 1 327 ? 12.090 9.337 -5.163 1.00 89.88 327 ARG A O 1
ATOM 2471 N N . SER A 1 328 ? 10.532 10.461 -6.330 1.00 89.00 328 SER A N 1
ATOM 2472 C CA . SER A 1 328 ? 11.409 11.581 -6.701 1.00 89.00 328 SER A CA 1
ATOM 2473 C C . SER A 1 328 ? 11.943 12.357 -5.488 1.00 89.00 328 SER A C 1
ATOM 2475 O O . SER A 1 328 ? 13.039 12.909 -5.551 1.00 89.00 328 SER A O 1
ATOM 2477 N N . LEU A 1 329 ? 11.213 12.336 -4.366 1.00 87.00 329 LEU A N 1
ATOM 2478 C CA . LEU A 1 329 ? 11.574 13.009 -3.116 1.00 87.00 329 LEU A CA 1
ATOM 2479 C C . LEU A 1 329 ? 12.367 12.117 -2.150 1.00 87.00 329 LEU A C 1
ATOM 2481 O O . LEU A 1 329 ? 12.843 12.590 -1.118 1.00 87.00 329 LEU A O 1
ATOM 2485 N N . TRP A 1 330 ? 12.501 10.822 -2.441 1.00 89.44 330 TRP A N 1
ATOM 2486 C CA . TRP A 1 330 ? 13.223 9.905 -1.567 1.00 89.44 330 TRP A CA 1
ATOM 2487 C C . TRP A 1 330 ? 14.726 10.174 -1.560 1.00 89.44 330 TRP A C 1
ATOM 2489 O O . TRP A 1 330 ? 15.310 10.706 -2.503 1.00 89.44 330 TRP A O 1
ATOM 2499 N N . THR A 1 331 ? 15.388 9.718 -0.495 1.00 90.12 331 THR A N 1
ATOM 2500 C CA . THR A 1 331 ? 16.852 9.743 -0.449 1.00 90.12 331 THR A CA 1
ATOM 2501 C C . THR A 1 331 ? 17.445 8.933 -1.614 1.00 90.12 331 THR A C 1
ATOM 2503 O O . THR A 1 331 ? 16.881 7.897 -1.990 1.00 90.12 331 THR A O 1
ATOM 2506 N N . PRO A 1 332 ? 18.637 9.296 -2.128 1.00 92.94 332 PRO A N 1
ATOM 2507 C CA . PRO A 1 332 ? 19.301 8.524 -3.182 1.00 92.94 332 PRO A CA 1
ATOM 2508 C C . PRO A 1 332 ? 19.495 7.044 -2.824 1.00 92.94 332 PRO A C 1
ATOM 2510 O O . PRO A 1 332 ? 19.527 6.178 -3.696 1.00 92.94 332 PRO A O 1
ATOM 2513 N N . LYS A 1 333 ? 19.628 6.736 -1.526 1.00 92.88 333 LYS A N 1
ATOM 2514 C CA . LYS A 1 333 ? 19.728 5.364 -1.024 1.00 92.88 333 LYS A CA 1
ATOM 2515 C C . LYS A 1 333 ? 18.429 4.582 -1.258 1.00 92.88 333 LYS A C 1
ATOM 2517 O O . LYS A 1 333 ? 18.486 3.495 -1.824 1.00 92.88 333 LYS A O 1
ATOM 2522 N N . ALA A 1 334 ? 17.285 5.149 -0.874 1.00 91.31 334 ALA A N 1
ATOM 2523 C CA . ALA A 1 334 ? 15.974 4.530 -1.061 1.00 91.31 334 ALA A CA 1
ATOM 2524 C C . ALA A 1 334 ? 15.603 4.393 -2.551 1.00 91.31 334 ALA A C 1
ATOM 2526 O O . ALA A 1 334 ? 15.090 3.355 -2.957 1.00 91.31 334 ALA A O 1
ATOM 2527 N N . GLN A 1 335 ? 15.940 5.381 -3.389 1.00 92.50 335 GLN A N 1
ATOM 2528 C CA . GLN A 1 335 ? 15.738 5.297 -4.844 1.00 92.50 335 GLN A CA 1
ATOM 2529 C C . GLN A 1 335 ? 16.515 4.131 -5.472 1.00 92.50 335 GLN A C 1
ATOM 2531 O O . GLN A 1 335 ? 15.945 3.348 -6.231 1.00 92.50 335 GLN A O 1
ATOM 2536 N N . ARG A 1 336 ? 17.798 3.962 -5.114 1.00 92.75 336 ARG A N 1
ATOM 2537 C CA . ARG A 1 336 ? 18.603 2.816 -5.574 1.00 92.75 336 ARG A CA 1
ATOM 2538 C C . ARG A 1 336 ? 18.040 1.484 -5.085 1.00 92.75 336 ARG A C 1
ATOM 2540 O O . ARG A 1 336 ? 17.961 0.538 -5.863 1.00 92.75 336 ARG A O 1
ATOM 2547 N N . ALA A 1 337 ? 17.633 1.413 -3.817 1.00 92.69 337 ALA A N 1
ATOM 2548 C CA . ALA A 1 337 ? 17.014 0.219 -3.250 1.00 92.69 337 ALA A CA 1
ATOM 2549 C C . ALA A 1 337 ? 15.731 -0.170 -4.004 1.00 92.69 337 ALA A C 1
ATOM 2551 O O . ALA A 1 337 ? 15.544 -1.341 -4.337 1.00 92.69 337 ALA A O 1
ATOM 2552 N N . PHE A 1 338 ? 14.885 0.809 -4.335 1.00 92.38 338 PHE A N 1
ATOM 2553 C CA . PHE A 1 338 ? 13.689 0.576 -5.138 1.00 92.38 338 PHE A CA 1
ATOM 2554 C C . PHE A 1 338 ? 14.025 0.102 -6.552 1.00 92.38 338 PHE A C 1
ATOM 2556 O O . PHE A 1 338 ? 13.462 -0.895 -6.983 1.00 92.38 338 PHE A O 1
ATOM 2563 N N . ALA A 1 339 ? 14.968 0.746 -7.247 1.00 91.00 339 ALA A N 1
ATOM 2564 C CA . ALA A 1 339 ? 15.368 0.344 -8.599 1.00 91.00 339 ALA A CA 1
ATOM 2565 C C . ALA A 1 339 ? 15.857 -1.117 -8.655 1.00 91.00 339 ALA A C 1
ATOM 2567 O O . ALA A 1 339 ? 15.502 -1.867 -9.565 1.00 91.00 339 ALA A O 1
ATOM 2568 N N . LEU A 1 340 ? 16.616 -1.554 -7.643 1.00 89.31 340 LEU A N 1
ATOM 2569 C CA . LEU A 1 340 ? 17.043 -2.950 -7.515 1.00 89.31 340 LEU A CA 1
ATOM 2570 C C . LEU A 1 340 ? 15.850 -3.897 -7.308 1.00 89.31 340 LEU A C 1
ATOM 2572 O O . LEU A 1 340 ? 15.770 -4.945 -7.952 1.00 89.31 340 LEU A O 1
ATOM 2576 N N . ILE A 1 341 ? 14.904 -3.527 -6.442 1.00 88.81 341 ILE A N 1
ATOM 2577 C CA . ILE A 1 341 ? 13.703 -4.328 -6.167 1.00 88.81 341 ILE A CA 1
ATOM 2578 C C . ILE A 1 341 ? 12.775 -4.399 -7.383 1.00 88.81 341 ILE A C 1
ATOM 2580 O O . ILE A 1 341 ? 12.269 -5.478 -7.695 1.00 88.81 341 ILE A O 1
ATOM 2584 N N . ASP A 1 342 ? 12.560 -3.288 -8.079 1.00 86.81 342 ASP A N 1
ATOM 2585 C CA . ASP A 1 342 ? 11.728 -3.240 -9.279 1.00 86.81 342 ASP A CA 1
ATOM 2586 C C . ASP A 1 342 ? 12.347 -4.071 -10.415 1.00 86.81 342 ASP A C 1
ATOM 2588 O O . ASP A 1 342 ? 11.672 -4.910 -11.015 1.00 86.81 342 ASP A O 1
ATOM 2592 N N . SER A 1 343 ? 13.667 -3.976 -10.618 1.00 83.44 343 SER A N 1
ATOM 2593 C CA . SER A 1 343 ? 14.395 -4.851 -11.547 1.00 83.44 343 SER A CA 1
ATOM 2594 C C . SER A 1 343 ? 14.203 -6.338 -11.205 1.00 83.44 343 SER A C 1
ATOM 2596 O O . SER A 1 343 ? 13.905 -7.166 -12.074 1.00 83.44 343 SER A O 1
ATOM 2598 N N . MET A 1 344 ? 14.283 -6.706 -9.921 1.00 81.50 344 MET A N 1
ATOM 2599 C CA . MET A 1 344 ? 13.981 -8.069 -9.467 1.00 81.50 344 MET A CA 1
ATOM 2600 C C . MET A 1 344 ? 12.525 -8.476 -9.753 1.00 81.50 344 MET A C 1
ATOM 2602 O O . MET A 1 344 ? 12.275 -9.611 -10.178 1.00 81.50 344 MET A O 1
ATOM 2606 N N . ALA A 1 345 ? 11.564 -7.566 -9.575 1.00 80.62 345 ALA A N 1
ATOM 2607 C CA . ALA A 1 345 ? 10.149 -7.800 -9.862 1.00 80.62 345 ALA A CA 1
ATOM 2608 C C . ALA A 1 345 ? 9.856 -8.031 -11.339 1.00 80.62 345 ALA A C 1
ATOM 2610 O O . ALA A 1 345 ? 9.128 -8.980 -11.671 1.00 80.62 345 ALA A O 1
ATOM 2611 N N . GLY A 1 346 ? 10.481 -7.240 -12.211 1.00 75.25 346 GLY A N 1
ATOM 2612 C CA . GLY A 1 346 ? 10.440 -7.423 -13.657 1.00 75.25 346 GLY A CA 1
ATOM 2613 C C . GLY A 1 346 ? 11.003 -8.780 -14.089 1.00 75.25 346 GLY A C 1
ATOM 2614 O O . GLY A 1 346 ? 10.370 -9.484 -14.886 1.00 75.25 346 GLY A O 1
ATOM 2615 N N . ARG A 1 347 ? 12.138 -9.207 -13.510 1.00 67.31 347 ARG A N 1
ATOM 2616 C CA . ARG A 1 347 ? 12.759 -10.518 -13.795 1.00 67.31 347 ARG A CA 1
ATOM 2617 C C . ARG A 1 347 ? 11.851 -11.698 -13.433 1.00 67.31 347 ARG A C 1
ATOM 2619 O O . ARG A 1 347 ? 11.813 -12.679 -14.173 1.00 67.31 347 ARG A O 1
ATOM 2626 N N . LEU A 1 348 ? 11.095 -11.612 -12.334 1.00 63.47 348 LEU A N 1
ATOM 2627 C CA . LEU A 1 348 ? 10.197 -12.697 -11.911 1.00 63.47 348 LEU A CA 1
ATOM 2628 C C . LEU A 1 348 ? 8.800 -12.669 -12.547 1.00 63.47 348 LEU A C 1
ATOM 2630 O O . LEU A 1 348 ? 7.994 -13.549 -12.240 1.00 63.47 348 LEU A O 1
ATOM 2634 N N . GLY A 1 349 ? 8.477 -11.674 -13.380 1.00 64.38 349 GLY A N 1
ATOM 2635 C CA . GLY A 1 349 ? 7.128 -11.529 -13.938 1.00 64.38 349 GLY A CA 1
ATOM 2636 C C . GLY A 1 349 ? 6.058 -11.327 -12.860 1.00 64.38 349 GLY A C 1
ATOM 2637 O O . GLY A 1 349 ? 4.927 -11.775 -13.018 1.00 64.38 349 GLY A O 1
ATOM 2638 N N . LYS A 1 350 ? 6.423 -10.704 -11.730 1.00 64.31 350 LYS A N 1
ATOM 2639 C CA . LYS A 1 350 ? 5.518 -10.463 -10.592 1.00 64.31 350 LYS A CA 1
ATOM 2640 C C . LYS A 1 350 ? 4.886 -9.072 -10.595 1.00 64.31 350 LYS A C 1
ATOM 2642 O O . LYS A 1 350 ? 4.202 -8.734 -9.624 1.00 64.31 350 LYS A O 1
ATOM 2647 N N . ARG A 1 351 ? 5.095 -8.279 -11.651 1.00 64.50 351 ARG A N 1
ATOM 2648 C CA . ARG A 1 351 ? 4.374 -7.016 -11.822 1.00 64.50 351 ARG A CA 1
ATOM 2649 C C . ARG A 1 351 ? 2.867 -7.318 -11.897 1.00 64.50 351 ARG A C 1
ATOM 2651 O O . ARG A 1 351 ? 2.483 -8.252 -12.604 1.00 64.50 351 ARG A O 1
ATOM 2658 N N . PRO A 1 352 ? 2.017 -6.617 -11.125 1.00 55.84 352 PRO A N 1
ATOM 2659 C CA . PRO A 1 352 ? 0.568 -6.770 -11.222 1.00 55.84 352 PRO A CA 1
ATOM 2660 C C . PRO A 1 352 ? 0.109 -6.600 -12.676 1.00 55.84 352 PRO A C 1
ATOM 2662 O O . PRO A 1 352 ? 0.624 -5.729 -13.370 1.00 55.84 352 PRO A O 1
ATOM 2665 N N . GLN A 1 353 ? -0.876 -7.386 -13.124 1.00 47.50 353 GLN A N 1
ATOM 2666 C CA . GLN A 1 353 ? -1.419 -7.310 -14.493 1.00 47.50 353 GLN A CA 1
ATOM 2667 C C . GLN A 1 353 ? -1.907 -5.894 -14.885 1.00 47.50 353 GLN A C 1
ATOM 2669 O O . GLN A 1 353 ? -1.913 -5.578 -16.067 1.00 47.50 353 GLN A O 1
ATOM 2674 N N . GLY A 1 354 ? -2.211 -5.016 -13.916 1.00 48.19 354 GLY A N 1
ATOM 2675 C CA . GLY A 1 354 ? -2.573 -3.606 -14.144 1.00 48.19 354 GLY A CA 1
ATOM 2676 C C . GLY A 1 354 ? -1.420 -2.586 -14.121 1.00 48.19 354 GLY A C 1
ATOM 2677 O O . GLY A 1 354 ? -1.612 -1.470 -14.588 1.00 48.19 354 GLY A O 1
ATOM 2678 N N . TRP A 1 355 ? -0.215 -2.942 -13.646 1.00 46.28 355 TRP A N 1
ATOM 2679 C CA . TRP A 1 355 ? 0.960 -2.038 -13.668 1.00 46.28 355 TRP A CA 1
ATOM 2680 C C . TRP A 1 355 ? 1.303 -1.625 -15.103 1.00 46.28 355 TRP A C 1
ATOM 2682 O O . TRP A 1 355 ? 1.573 -0.475 -15.418 1.00 46.28 355 TRP A O 1
ATOM 2692 N N . ALA A 1 356 ? 1.195 -2.613 -15.982 1.00 47.22 356 ALA A N 1
ATOM 2693 C CA . ALA A 1 356 ? 1.327 -2.512 -17.417 1.00 47.22 356 ALA A CA 1
ATOM 2694 C C . ALA A 1 356 ? 0.354 -1.462 -18.010 1.00 47.22 356 ALA A C 1
ATOM 2696 O O . ALA A 1 356 ? 0.772 -0.602 -18.771 1.00 47.22 356 ALA A O 1
ATOM 2697 N N . GLN A 1 357 ? -0.931 -1.506 -17.636 1.00 45.53 357 GLN A N 1
ATOM 2698 C CA . GLN A 1 357 ? -1.960 -0.583 -18.141 1.00 45.53 357 GLN A CA 1
ATOM 2699 C C . GLN A 1 357 ? -1.804 0.848 -17.607 1.00 45.53 357 GLN A C 1
ATOM 2701 O O . GLN A 1 357 ? -2.059 1.794 -18.342 1.00 45.53 357 GLN A O 1
ATOM 2706 N N . ALA A 1 358 ? -1.377 1.023 -16.353 1.00 46.16 358 ALA A N 1
ATOM 2707 C CA . ALA A 1 358 ? -1.257 2.348 -15.740 1.00 46.16 358 ALA A CA 1
ATOM 2708 C C . ALA A 1 358 ? 0.013 3.117 -16.160 1.00 46.16 358 ALA A C 1
ATOM 2710 O O . ALA A 1 358 ? 0.043 4.342 -16.070 1.00 46.16 358 ALA A O 1
ATOM 2711 N N . HIS A 1 359 ? 1.028 2.400 -16.650 1.00 47.72 359 HIS A N 1
ATOM 2712 C CA . HIS A 1 359 ? 2.228 2.956 -17.284 1.00 47.72 359 HIS A CA 1
ATOM 2713 C C . HIS A 1 359 ? 2.241 2.759 -18.803 1.00 47.72 359 HIS A C 1
ATOM 2715 O O . HIS A 1 359 ? 3.298 2.864 -19.427 1.00 47.72 359 HIS A O 1
ATOM 2721 N N . ALA A 1 360 ? 1.089 2.451 -19.404 1.00 47.41 360 ALA A N 1
ATOM 2722 C CA . ALA A 1 360 ? 0.989 2.463 -20.850 1.00 47.41 360 ALA A CA 1
ATOM 2723 C C . ALA A 1 360 ? 1.366 3.873 -21.352 1.00 47.41 360 ALA A C 1
ATOM 2725 O O . ALA A 1 360 ? 0.966 4.859 -20.720 1.00 47.41 360 ALA A O 1
ATOM 2726 N N . PRO A 1 361 ? 2.155 3.982 -22.434 1.00 49.50 361 PRO A N 1
ATOM 2727 C CA . PRO A 1 361 ? 2.561 5.269 -22.984 1.00 49.50 361 PRO A CA 1
ATOM 2728 C C . PRO A 1 361 ? 1.351 6.195 -23.168 1.00 49.50 361 PRO A C 1
ATOM 2730 O O . PRO A 1 361 ? 0.287 5.758 -23.599 1.00 49.50 361 PRO A O 1
ATOM 2733 N N . SER A 1 362 ? 1.497 7.478 -22.826 1.00 49.88 362 SER A N 1
ATOM 2734 C CA . SER A 1 362 ? 0.438 8.477 -23.033 1.00 49.88 362 SER A CA 1
ATOM 2735 C C . SER A 1 362 ? 0.257 8.856 -24.505 1.00 49.88 362 SER A C 1
ATOM 2737 O O . SER A 1 362 ? -0.706 9.544 -24.842 1.00 49.88 362 SER A O 1
ATOM 2739 N N . CYS A 1 363 ? 1.175 8.442 -25.383 1.00 52.81 363 CYS A N 1
ATOM 2740 C CA . CYS A 1 363 ? 0.951 8.498 -26.818 1.00 52.81 363 CYS A CA 1
ATOM 2741 C C . CYS A 1 363 ? -0.121 7.450 -27.148 1.00 52.81 363 CYS A C 1
ATOM 2743 O O . CYS A 1 363 ? 0.007 6.296 -26.763 1.00 52.81 363 CYS A O 1
ATOM 2745 N N . GLY A 1 364 ? -1.220 7.847 -27.794 1.00 58.59 364 GLY A N 1
ATOM 2746 C CA . GLY A 1 364 ? -2.432 7.027 -27.974 1.00 58.59 364 GLY A CA 1
ATOM 2747 C C . GLY A 1 364 ? -2.274 5.711 -28.757 1.00 58.59 364 GLY A C 1
ATOM 2748 O O . GLY A 1 364 ? -3.279 5.100 -29.106 1.00 58.59 364 GLY A O 1
ATOM 2749 N N . HIS A 1 365 ? -1.047 5.267 -29.023 1.00 67.38 365 HIS A N 1
ATOM 2750 C CA . HIS A 1 365 ? -0.716 4.019 -29.690 1.00 67.38 365 HIS A CA 1
ATOM 2751 C C . HIS A 1 365 ? -0.388 2.934 -28.664 1.00 67.38 365 HIS A C 1
ATOM 2753 O O . HIS A 1 365 ? 0.465 3.085 -27.788 1.00 67.38 365 HIS A O 1
ATOM 2759 N N . GLY A 1 366 ? -1.064 1.793 -28.782 1.00 80.62 366 GLY A N 1
ATOM 2760 C CA . GLY A 1 366 ? -0.804 0.651 -27.921 1.00 80.62 366 GLY A CA 1
ATOM 2761 C C . GLY A 1 366 ? 0.323 -0.212 -28.478 1.00 80.62 366 GLY A C 1
ATOM 2762 O O . GLY A 1 366 ? 0.054 -1.105 -29.275 1.00 80.62 366 GLY A O 1
ATOM 2763 N N . ALA A 1 367 ? 1.570 0.029 -28.072 1.00 88.56 367 ALA A N 1
ATOM 2764 C CA . ALA A 1 367 ? 2.718 -0.768 -28.512 1.00 88.56 367 ALA A CA 1
ATOM 2765 C C . ALA A 1 367 ? 3.033 -1.919 -27.539 1.00 88.56 367 ALA A C 1
ATOM 2767 O O . ALA A 1 367 ? 3.219 -1.711 -26.339 1.00 88.56 367 ALA A O 1
ATOM 2768 N N . LEU A 1 368 ? 3.133 -3.146 -28.051 1.00 90.81 368 LEU A N 1
ATOM 2769 C CA . LEU A 1 368 ? 3.510 -4.344 -27.300 1.00 90.81 368 LEU A CA 1
ATOM 2770 C C . LEU A 1 368 ? 4.830 -4.922 -27.805 1.00 90.81 368 LEU A C 1
ATOM 2772 O O . LEU A 1 368 ? 5.035 -5.050 -29.008 1.00 90.81 368 LEU A O 1
ATOM 2776 N N . VAL A 1 369 ? 5.670 -5.390 -26.885 1.00 91.06 369 VAL A N 1
ATOM 2777 C CA . VAL A 1 369 ? 6.825 -6.240 -27.189 1.00 91.06 369 VAL A CA 1
ATOM 2778 C C . VAL A 1 369 ? 6.450 -7.700 -26.938 1.00 91.06 369 VAL A C 1
ATOM 2780 O O . VAL A 1 369 ? 6.115 -8.098 -25.818 1.00 91.06 369 VAL A O 1
ATOM 2783 N N . VAL A 1 370 ? 6.520 -8.515 -27.989 1.00 92.06 370 VAL A N 1
ATOM 2784 C CA . VAL A 1 370 ? 6.354 -9.971 -27.956 1.00 92.06 370 VAL A CA 1
ATOM 2785 C C . VAL A 1 370 ? 7.736 -10.622 -27.975 1.00 92.06 370 VAL A C 1
ATOM 2787 O O . VAL A 1 370 ? 8.459 -10.568 -28.964 1.00 92.06 370 VAL A O 1
ATOM 2790 N N . ASP A 1 371 ? 8.108 -11.250 -26.868 1.00 90.94 371 ASP A N 1
ATOM 2791 C CA . ASP A 1 371 ? 9.409 -11.875 -26.632 1.00 90.94 371 ASP A CA 1
ATOM 2792 C C . ASP A 1 371 ? 9.320 -13.412 -26.672 1.00 90.94 371 ASP A C 1
ATOM 2794 O O . ASP A 1 371 ? 8.239 -14.006 -26.578 1.00 90.94 371 ASP A O 1
ATOM 2798 N N . ARG A 1 372 ? 10.495 -14.057 -26.733 1.00 87.62 372 ARG A N 1
ATOM 2799 C CA . ARG A 1 372 ? 10.709 -15.514 -26.835 1.00 87.62 372 ARG A CA 1
ATOM 2800 C C . ARG A 1 372 ? 10.259 -16.121 -28.159 1.00 87.62 372 ARG A C 1
ATOM 2802 O O . ARG A 1 372 ? 9.846 -17.282 -28.196 1.00 87.62 372 ARG A O 1
ATOM 2809 N N . LEU A 1 373 ? 10.370 -15.355 -29.234 1.00 88.81 373 LEU A N 1
ATOM 2810 C CA . LEU A 1 373 ? 10.097 -15.859 -30.568 1.00 88.81 373 LEU A CA 1
ATOM 2811 C C . LEU A 1 373 ? 11.237 -16.780 -31.045 1.00 88.81 373 LEU A C 1
ATOM 2813 O O . LEU A 1 373 ? 12.382 -16.646 -30.580 1.00 88.81 373 LEU A O 1
ATOM 2817 N N . PRO A 1 374 ? 10.941 -17.745 -31.934 1.00 85.75 374 PRO A N 1
ATOM 2818 C CA . PRO A 1 374 ? 11.956 -18.621 -32.501 1.00 85.75 374 PRO A CA 1
ATOM 2819 C C . PRO A 1 374 ? 13.037 -17.826 -33.264 1.00 85.75 374 PRO A C 1
ATOM 2821 O O . PRO A 1 374 ? 12.831 -16.661 -33.618 1.00 85.75 374 PRO A O 1
ATOM 2824 N N . PRO A 1 375 ? 14.228 -18.421 -33.450 1.00 83.94 375 PRO A N 1
ATOM 2825 C CA . PRO A 1 375 ? 15.354 -17.778 -34.123 1.00 83.94 375 PRO A CA 1
ATOM 2826 C C . PRO A 1 375 ? 15.081 -17.454 -35.604 1.00 83.94 375 PRO A C 1
ATOM 2828 O O . PRO A 1 375 ? 14.111 -17.890 -36.215 1.00 83.94 375 PRO A O 1
ATOM 2831 N N . GLN A 1 376 ? 16.009 -16.695 -36.186 1.00 72.94 376 GLN A N 1
ATOM 2832 C CA . GLN A 1 376 ? 15.907 -15.974 -37.461 1.00 72.94 376 GLN A CA 1
ATOM 2833 C C . GLN A 1 376 ? 15.494 -16.788 -38.706 1.00 72.94 376 GLN A C 1
ATOM 2835 O O . GLN A 1 376 ? 14.996 -16.207 -39.666 1.00 72.94 376 GLN A O 1
ATOM 2840 N N . ALA A 1 377 ? 15.688 -18.109 -38.715 1.00 61.94 377 ALA A N 1
ATOM 2841 C CA . ALA A 1 377 ? 15.415 -18.954 -39.882 1.00 61.94 377 ALA A CA 1
ATOM 2842 C C . ALA A 1 377 ? 13.922 -19.018 -40.273 1.00 61.94 377 ALA A C 1
ATOM 2844 O O . ALA A 1 377 ? 13.608 -19.433 -41.384 1.00 61.94 377 ALA A O 1
ATOM 2845 N N . GLU A 1 378 ? 13.017 -18.578 -39.392 1.00 72.44 378 GLU A N 1
ATOM 2846 C CA . GLU A 1 378 ? 11.560 -18.680 -39.562 1.00 72.44 378 GLU A CA 1
ATOM 2847 C C . GLU A 1 378 ? 10.860 -17.309 -39.679 1.00 72.44 378 GLU A C 1
ATOM 2849 O O . GLU A 1 378 ? 9.648 -17.220 -39.512 1.00 72.44 378 GLU A O 1
ATOM 2854 N N . GLN A 1 379 ? 11.589 -16.218 -39.960 1.00 81.19 379 GLN A N 1
ATOM 2855 C CA . GLN A 1 379 ? 11.045 -14.849 -39.878 1.00 81.19 379 GLN A CA 1
ATOM 2856 C C . GLN A 1 379 ? 9.777 -14.605 -40.708 1.00 81.19 379 GLN A C 1
ATOM 2858 O O . GLN A 1 379 ? 8.860 -13.965 -40.205 1.00 81.19 379 GLN A O 1
ATOM 2863 N N . GLY A 1 380 ? 9.715 -15.096 -41.951 1.00 87.88 380 GLY A N 1
ATOM 2864 C CA . GLY A 1 380 ? 8.566 -14.853 -42.831 1.00 87.88 380 GLY A CA 1
ATOM 2865 C C . GLY A 1 380 ? 7.286 -15.512 -42.318 1.00 87.88 380 GLY A C 1
ATOM 2866 O O . GLY A 1 380 ? 6.266 -14.851 -42.160 1.00 87.88 380 GLY A O 1
ATOM 2867 N N . GLU A 1 381 ? 7.355 -16.801 -41.983 1.00 88.50 381 GLU A N 1
ATOM 2868 C CA . GLU A 1 381 ? 6.206 -17.534 -41.441 1.00 88.50 381 GLU A CA 1
ATOM 2869 C C . GLU A 1 381 ? 5.801 -17.001 -40.060 1.00 88.50 381 GLU A C 1
ATOM 2871 O O . GLU A 1 381 ? 4.617 -16.824 -39.775 1.00 88.50 381 GLU A O 1
ATOM 2876 N N . LEU A 1 382 ? 6.784 -16.682 -39.216 1.00 88.06 382 LEU A N 1
ATOM 2877 C CA . LEU A 1 382 ? 6.557 -16.107 -37.896 1.00 88.06 382 LEU A CA 1
ATOM 2878 C C . LEU A 1 382 ? 5.856 -14.743 -37.967 1.00 88.06 382 LEU A C 1
ATOM 2880 O O . LEU A 1 382 ? 4.962 -14.480 -37.161 1.00 88.06 382 LEU A O 1
ATOM 2884 N N . PHE A 1 383 ? 6.268 -13.884 -38.904 1.00 92.94 383 PHE A N 1
ATOM 2885 C CA . PHE A 1 383 ? 5.669 -12.568 -39.121 1.00 92.94 383 PHE A CA 1
ATOM 2886 C C . PHE A 1 383 ? 4.186 -12.701 -39.467 1.00 92.94 383 PHE A C 1
ATOM 2888 O O . PHE A 1 383 ? 3.353 -12.096 -38.800 1.00 92.94 383 PHE A O 1
ATOM 2895 N N . GLU A 1 384 ? 3.857 -13.552 -40.441 1.00 92.94 384 GLU A N 1
ATOM 2896 C CA . GLU A 1 384 ? 2.477 -13.800 -40.869 1.00 92.94 384 GLU A CA 1
ATOM 2897 C C . GLU A 1 384 ? 1.624 -14.388 -39.736 1.00 92.94 384 GLU A C 1
ATOM 2899 O O . GLU A 1 384 ? 0.522 -13.911 -39.466 1.00 92.94 384 GLU A O 1
ATOM 2904 N N . GLN A 1 385 ? 2.148 -15.381 -39.005 1.00 92.00 385 GLN A N 1
ATOM 2905 C CA . GLN A 1 385 ? 1.438 -15.975 -37.868 1.00 92.00 385 GLN A CA 1
ATOM 2906 C C . GLN A 1 385 ? 1.160 -14.955 -36.758 1.00 92.00 385 GLN A C 1
ATOM 2908 O O . GLN A 1 385 ? 0.078 -14.971 -36.168 1.00 92.00 385 GLN A O 1
ATOM 2913 N N . LEU A 1 386 ? 2.125 -14.084 -36.447 1.00 93.00 386 LEU A N 1
ATOM 2914 C CA . LEU A 1 386 ? 1.932 -13.019 -35.467 1.00 93.00 386 LEU A CA 1
ATOM 2915 C C . LEU A 1 386 ? 0.933 -11.981 -35.969 1.00 93.00 386 LEU A C 1
ATOM 2917 O O . LEU A 1 386 ? 0.035 -11.625 -35.216 1.00 93.00 386 LEU A O 1
ATOM 2921 N N . LEU A 1 387 ? 1.053 -11.536 -37.220 1.00 94.81 387 LEU A N 1
ATOM 2922 C CA . LEU A 1 387 ? 0.196 -10.507 -37.800 1.00 94.81 387 LEU A CA 1
ATOM 2923 C C . LEU A 1 387 ? -1.272 -10.939 -37.822 1.00 94.81 387 LEU A C 1
ATOM 2925 O O . LEU A 1 387 ? -2.119 -10.229 -37.281 1.00 94.81 387 LEU A O 1
ATOM 2929 N N . VAL A 1 388 ? -1.564 -12.124 -38.371 1.00 93.94 388 VAL A N 1
ATOM 2930 C CA . VAL A 1 388 ? -2.926 -12.691 -38.410 1.00 93.94 388 VAL A CA 1
ATOM 2931 C C . VAL A 1 388 ? -3.520 -12.728 -37.013 1.00 93.94 388 VAL A C 1
ATOM 2933 O O . VAL A 1 388 ? -4.644 -12.296 -36.782 1.00 93.94 388 VAL A O 1
ATOM 2936 N N . ARG A 1 389 ? -2.735 -13.214 -36.059 1.00 92.81 389 ARG A N 1
ATOM 2937 C CA . ARG A 1 389 ? -3.218 -13.437 -34.710 1.00 92.81 389 ARG A CA 1
ATOM 2938 C C . ARG A 1 389 ? -3.348 -12.131 -33.922 1.00 92.81 389 ARG A C 1
ATOM 2940 O O . ARG A 1 389 ? -4.231 -12.022 -33.087 1.00 92.81 389 ARG A O 1
ATOM 2947 N N . CYS A 1 390 ? -2.506 -11.130 -34.172 1.00 94.38 390 CYS A N 1
ATOM 2948 C CA . CYS A 1 390 ? -2.656 -9.793 -33.595 1.00 94.38 390 CYS A CA 1
ATOM 2949 C C . CYS A 1 390 ? -3.896 -9.076 -34.149 1.00 94.38 390 CYS A C 1
ATOM 2951 O O . CYS A 1 390 ? -4.592 -8.395 -33.396 1.00 94.38 390 CYS A O 1
ATOM 2953 N N . HIS A 1 391 ? -4.237 -9.297 -35.421 1.00 94.94 391 HIS A N 1
ATOM 2954 C CA . HIS A 1 391 ? -5.459 -8.755 -36.014 1.00 94.94 391 HIS A CA 1
ATOM 2955 C C . HIS A 1 391 ? -6.755 -9.257 -35.359 1.00 94.94 391 HIS A C 1
ATOM 2957 O O . HIS A 1 391 ? -7.761 -8.549 -35.414 1.00 94.94 391 HIS A O 1
ATOM 2963 N N . ASP A 1 392 ? -6.736 -10.401 -34.665 1.00 94.38 392 ASP A N 1
ATOM 2964 C CA . ASP A 1 392 ? -7.892 -10.890 -33.898 1.00 94.38 392 ASP A CA 1
ATOM 2965 C C . ASP A 1 392 ? -8.309 -9.934 -32.757 1.00 94.38 392 ASP A C 1
ATOM 2967 O O . ASP A 1 392 ? -9.446 -10.001 -32.283 1.00 94.38 392 ASP A O 1
ATOM 2971 N N . PHE A 1 393 ? -7.423 -9.033 -32.305 1.00 93.62 393 PHE A N 1
ATOM 2972 C CA . PHE A 1 393 ? -7.714 -8.086 -31.215 1.00 93.62 393 PHE A CA 1
ATOM 2973 C C . PHE A 1 393 ? -7.999 -6.661 -31.686 1.00 93.62 393 PHE A C 1
ATOM 2975 O O . PHE A 1 393 ? -8.589 -5.893 -30.924 1.00 93.62 393 PHE A O 1
ATOM 2982 N N . GLY A 1 394 ? -7.596 -6.297 -32.905 1.00 93.19 394 GLY A N 1
ATOM 2983 C CA . GLY A 1 394 ? -7.803 -4.964 -33.470 1.00 93.19 394 GLY A CA 1
ATOM 2984 C C . GLY A 1 394 ? -6.888 -4.655 -34.654 1.00 93.19 394 GLY A C 1
ATOM 2985 O O . GLY A 1 394 ? -6.159 -5.516 -35.142 1.00 93.19 394 GLY A O 1
ATOM 2986 N N . HIS A 1 395 ? -6.935 -3.413 -35.140 1.00 94.19 395 HIS A N 1
ATOM 2987 C CA . HIS A 1 395 ? -6.089 -2.987 -36.252 1.00 94.19 395 HIS A CA 1
ATOM 2988 C C . HIS A 1 395 ? -4.633 -2.816 -35.794 1.00 94.19 395 HIS A C 1
ATOM 2990 O O . HIS A 1 395 ? -4.346 -2.041 -34.877 1.00 94.19 395 HIS A O 1
ATOM 2996 N N . VAL A 1 396 ? -3.728 -3.568 -36.423 1.00 95.12 396 VAL A N 1
ATOM 2997 C CA . VAL A 1 396 ? -2.282 -3.475 -36.208 1.00 95.12 396 VAL A CA 1
ATOM 2998 C C . VAL A 1 396 ? -1.744 -2.391 -37.137 1.00 95.12 396 VAL A C 1
ATOM 3000 O O . VAL A 1 396 ? -1.713 -2.578 -38.350 1.00 95.12 396 VAL A O 1
ATOM 3003 N N . ALA A 1 397 ? -1.331 -1.260 -36.569 1.00 92.56 397 ALA A N 1
ATOM 3004 C CA . ALA A 1 397 ? -0.736 -0.147 -37.304 1.00 92.56 397 ALA A CA 1
ATOM 3005 C C . ALA A 1 397 ? 0.650 -0.518 -37.849 1.00 92.56 397 ALA A C 1
ATOM 3007 O O . ALA A 1 397 ? 0.981 -0.224 -38.998 1.00 92.56 397 ALA A O 1
ATOM 3008 N N . LYS A 1 398 ? 1.460 -1.194 -37.025 1.00 94.00 398 LYS A N 1
ATOM 3009 C CA . LYS A 1 398 ? 2.822 -1.600 -37.379 1.00 94.00 398 LYS A CA 1
ATOM 3010 C C . LYS A 1 398 ? 3.195 -2.892 -36.667 1.00 94.00 398 LYS A C 1
ATOM 3012 O O . LYS A 1 398 ? 2.919 -3.072 -35.484 1.00 94.00 398 LYS A O 1
ATOM 3017 N N . LEU A 1 399 ? 3.863 -3.790 -37.383 1.00 95.06 399 LEU A N 1
ATOM 3018 C CA . LEU A 1 399 ? 4.496 -4.971 -36.807 1.00 95.06 399 LEU A CA 1
ATOM 3019 C C . LEU A 1 399 ? 5.932 -5.041 -37.311 1.00 95.06 399 LEU A C 1
ATOM 3021 O O . LEU A 1 399 ? 6.175 -4.989 -38.514 1.00 95.06 399 LEU A O 1
ATOM 3025 N N . SER A 1 400 ? 6.892 -5.152 -36.398 1.00 93.50 400 SER A N 1
ATOM 3026 C CA . SER A 1 400 ? 8.307 -5.290 -36.748 1.00 93.50 400 SER A CA 1
ATOM 3027 C C . SER A 1 400 ? 8.956 -6.433 -35.977 1.00 93.50 400 SER A C 1
ATOM 3029 O O . SER A 1 400 ? 8.660 -6.639 -34.804 1.00 93.50 400 SER A O 1
ATOM 3031 N N . LEU A 1 401 ? 9.840 -7.186 -36.637 1.00 93.44 401 LEU A N 1
ATOM 3032 C CA . LEU A 1 401 ? 10.630 -8.258 -36.028 1.00 93.44 401 LEU A CA 1
ATOM 3033 C C . LEU A 1 401 ? 12.088 -7.829 -35.912 1.00 93.44 401 LEU A C 1
ATOM 3035 O O . LEU A 1 401 ? 12.680 -7.368 -36.887 1.00 93.44 401 LEU A O 1
ATOM 3039 N N . ARG A 1 402 ? 12.688 -8.022 -34.736 1.00 90.81 402 ARG A N 1
ATOM 3040 C CA . ARG A 1 402 ? 14.078 -7.641 -34.461 1.00 90.81 402 ARG A CA 1
ATOM 3041 C C . ARG A 1 402 ? 14.826 -8.755 -33.724 1.00 90.81 402 ARG A C 1
ATOM 3043 O O . ARG A 1 402 ? 14.232 -9.429 -32.879 1.00 90.81 402 ARG A O 1
ATOM 3050 N N . PRO A 1 403 ? 16.115 -8.986 -34.021 1.00 89.88 403 PRO A N 1
ATOM 3051 C CA . PRO A 1 403 ? 16.951 -9.841 -33.187 1.00 89.88 403 PRO A CA 1
ATOM 3052 C C . PRO A 1 403 ? 17.041 -9.266 -31.773 1.00 89.88 403 PRO A C 1
ATOM 3054 O O . PRO A 1 403 ? 17.250 -8.065 -31.604 1.00 89.88 403 PRO A O 1
ATOM 3057 N N . LYS A 1 404 ? 16.907 -10.111 -30.750 1.00 87.69 404 LYS A N 1
ATOM 3058 C CA . LYS A 1 404 ? 17.107 -9.678 -29.367 1.00 87.69 404 LYS A CA 1
ATOM 3059 C C . LYS A 1 404 ? 18.600 -9.596 -29.068 1.00 87.69 404 LYS A C 1
ATOM 3061 O O . LYS A 1 404 ? 19.306 -10.596 -29.197 1.00 87.69 404 LYS A O 1
ATOM 3066 N N . LEU A 1 405 ? 19.085 -8.432 -28.639 1.00 83.38 405 LEU A N 1
ATOM 3067 C CA . LEU A 1 405 ? 20.509 -8.236 -28.370 1.00 83.38 405 LEU A CA 1
ATOM 3068 C C . LEU A 1 405 ? 21.028 -9.266 -27.348 1.00 83.38 405 LEU A C 1
ATOM 3070 O O . LEU A 1 405 ? 20.418 -9.492 -26.304 1.00 83.38 405 LEU A O 1
ATOM 3074 N N . GLY A 1 406 ? 22.139 -9.933 -27.675 1.00 86.06 406 GLY A N 1
ATOM 3075 C CA . GLY A 1 406 ? 22.742 -10.959 -26.813 1.00 86.06 406 GLY A CA 1
ATOM 3076 C C . GLY A 1 406 ? 21.926 -12.252 -26.669 1.00 86.06 406 GLY A C 1
ATOM 3077 O O . GLY A 1 406 ? 22.211 -13.058 -25.785 1.00 86.06 406 GLY A O 1
ATOM 3078 N N . SER A 1 407 ? 20.915 -12.471 -27.512 1.00 86.06 407 SER A N 1
ATOM 3079 C CA . SER A 1 407 ? 20.036 -13.638 -27.460 1.00 86.06 407 SER A CA 1
ATOM 3080 C C . SER A 1 407 ? 19.811 -14.220 -28.863 1.00 86.06 407 SER A C 1
ATOM 3082 O O . SER A 1 407 ? 19.688 -13.470 -29.825 1.00 86.06 407 SER A O 1
ATOM 3084 N N . PRO A 1 408 ? 19.704 -15.555 -29.013 1.00 86.94 408 PRO A N 1
ATOM 3085 C CA . PRO A 1 408 ? 19.375 -16.174 -30.300 1.00 86.94 408 PRO A CA 1
ATOM 3086 C C . PRO A 1 408 ? 17.898 -15.986 -30.694 1.00 86.94 408 PRO A C 1
ATOM 3088 O O . PRO A 1 408 ? 17.499 -16.355 -31.795 1.00 86.94 408 PRO A O 1
ATOM 3091 N N . HIS A 1 409 ? 17.070 -15.475 -29.782 1.00 87.38 409 HIS A N 1
ATOM 3092 C CA . HIS A 1 409 ? 15.641 -15.254 -29.992 1.00 87.38 409 HIS A CA 1
ATOM 3093 C C . HIS A 1 409 ? 15.344 -13.944 -30.721 1.00 87.38 409 HIS A C 1
ATOM 3095 O O . HIS A 1 409 ? 16.082 -12.966 -30.604 1.00 87.38 409 HIS A O 1
ATOM 3101 N N . MET A 1 410 ? 14.205 -13.925 -31.405 1.00 91.19 410 MET A N 1
ATOM 3102 C CA . MET A 1 410 ? 13.617 -12.715 -31.966 1.00 91.19 410 MET A CA 1
ATOM 3103 C C . MET A 1 410 ? 12.668 -12.055 -30.949 1.00 91.19 410 MET A C 1
ATOM 3105 O O . MET A 1 410 ? 12.144 -12.710 -30.039 1.00 91.19 410 MET A O 1
ATOM 3109 N N . VAL A 1 411 ? 12.427 -10.762 -31.132 1.00 92.69 411 VAL A N 1
ATOM 3110 C CA . VAL A 1 411 ? 11.337 -10.000 -30.510 1.00 92.69 411 VAL A CA 1
ATOM 3111 C C . VAL A 1 411 ? 10.481 -9.374 -31.608 1.00 92.69 411 VAL A C 1
ATOM 3113 O O . VAL A 1 411 ? 11.003 -9.013 -32.663 1.00 92.69 411 VAL A O 1
ATOM 3116 N N . ALA A 1 412 ? 9.175 -9.260 -31.376 1.00 94.50 412 ALA A N 1
ATOM 3117 C CA . ALA A 1 412 ? 8.283 -8.470 -32.215 1.00 94.50 412 ALA A CA 1
ATOM 3118 C C . ALA A 1 412 ? 7.836 -7.224 -31.462 1.00 94.50 412 ALA A C 1
ATOM 3120 O O . ALA A 1 412 ? 7.507 -7.320 -30.282 1.00 94.50 412 ALA A O 1
ATOM 3121 N N . VAL A 1 413 ? 7.772 -6.088 -32.145 1.00 93.75 413 VAL A N 1
ATOM 3122 C CA . VAL A 1 413 ? 7.069 -4.896 -31.664 1.00 93.75 413 VAL A CA 1
ATOM 3123 C C . VAL A 1 413 ? 5.785 -4.778 -32.473 1.00 93.75 413 VAL A C 1
ATOM 3125 O O . VAL A 1 413 ? 5.845 -4.737 -33.703 1.00 93.75 413 VAL A O 1
ATOM 3128 N N . VAL A 1 414 ? 4.642 -4.794 -31.789 1.00 94.56 414 VAL A N 1
ATOM 3129 C CA . VAL A 1 414 ? 3.302 -4.726 -32.380 1.00 94.56 414 VAL A CA 1
ATOM 3130 C C . VAL A 1 414 ? 2.623 -3.458 -31.891 1.00 94.56 414 VAL A C 1
ATOM 3132 O O . VAL A 1 414 ? 2.320 -3.338 -30.707 1.00 94.56 414 VAL A O 1
ATOM 3135 N N . GLU A 1 415 ? 2.374 -2.527 -32.796 1.00 93.56 415 GLU A N 1
ATOM 3136 C CA . GLU A 1 415 ? 1.682 -1.271 -32.532 1.00 93.56 415 GLU A CA 1
ATOM 3137 C C . GLU A 1 415 ? 0.235 -1.395 -33.004 1.00 93.56 415 GLU A C 1
ATOM 3139 O O . GLU A 1 415 ? -0.025 -1.693 -34.171 1.00 93.56 415 GLU A O 1
ATOM 3144 N N . TYR A 1 416 ? -0.709 -1.181 -32.093 1.00 93.69 416 TYR A N 1
ATOM 3145 C CA . TYR A 1 416 ? -2.134 -1.114 -32.402 1.00 93.69 416 TYR A CA 1
ATOM 3146 C C . TYR A 1 416 ? -2.580 0.342 -32.532 1.00 93.69 416 TYR A C 1
ATOM 3148 O O . TYR A 1 416 ? -2.129 1.199 -31.769 1.00 93.69 416 TYR A O 1
ATOM 3156 N N . GLU A 1 417 ? -3.532 0.598 -33.434 1.00 90.38 417 GLU A N 1
ATOM 3157 C CA . GLU A 1 417 ? -4.191 1.912 -33.544 1.00 90.38 417 GLU A CA 1
ATOM 3158 C C . GLU A 1 417 ? -5.011 2.272 -32.296 1.00 90.38 417 GLU A C 1
ATOM 3160 O O . GLU A 1 417 ? -5.257 3.443 -32.031 1.00 90.38 417 GLU A O 1
ATOM 3165 N N . ASP A 1 418 ? -5.440 1.263 -31.531 1.00 86.75 418 ASP A N 1
ATOM 3166 C CA . ASP A 1 418 ? -6.249 1.421 -30.324 1.00 86.75 418 ASP A CA 1
ATOM 3167 C C . ASP A 1 418 ? -5.560 0.762 -29.119 1.00 86.75 418 ASP A C 1
ATOM 3169 O O . ASP A 1 418 ? -5.274 -0.442 -29.104 1.00 86.75 418 ASP A O 1
ATOM 3173 N N . GLN A 1 419 ? -5.348 1.539 -28.057 1.00 84.88 419 GLN A N 1
ATOM 3174 C CA . GLN A 1 419 ? -4.806 1.065 -26.783 1.00 84.88 419 GLN A CA 1
ATOM 3175 C C . GLN A 1 419 ? -5.650 -0.062 -26.160 1.00 84.88 419 GLN A C 1
ATOM 3177 O O . GLN A 1 419 ? -5.116 -0.948 -25.479 1.00 84.88 419 GLN A O 1
ATOM 3182 N N . LYS A 1 420 ? -6.967 -0.074 -26.395 1.00 86.00 420 LYS A N 1
ATOM 3183 C CA . LYS A 1 420 ? -7.851 -1.143 -25.917 1.00 86.00 420 LYS A CA 1
ATOM 3184 C C . LYS A 1 420 ? -7.573 -2.464 -26.636 1.00 86.00 420 LYS A C 1
ATOM 3186 O O . LYS A 1 420 ? -7.559 -3.507 -25.980 1.00 86.00 420 LYS A O 1
ATOM 3191 N N . ALA A 1 421 ? -7.299 -2.423 -27.942 1.00 91.62 421 ALA A N 1
ATOM 3192 C CA . ALA A 1 421 ? -6.889 -3.597 -28.711 1.00 91.62 421 ALA A CA 1
ATOM 3193 C C . ALA A 1 421 ? -5.554 -4.151 -28.197 1.00 91.62 421 ALA A C 1
ATOM 3195 O O . ALA A 1 421 ? -5.455 -5.346 -27.918 1.00 91.62 421 ALA A O 1
ATOM 3196 N N . ALA A 1 422 ? -4.571 -3.280 -27.950 1.00 91.56 422 ALA A N 1
ATOM 3197 C CA . ALA A 1 422 ? -3.299 -3.681 -27.353 1.00 91.56 422 ALA A CA 1
ATOM 3198 C C . ALA A 1 422 ? -3.466 -4.275 -25.944 1.00 91.56 422 ALA A C 1
ATOM 3200 O O . ALA A 1 422 ? -2.848 -5.284 -25.617 1.00 91.56 422 ALA A O 1
ATOM 3201 N N . SER A 1 423 ? -4.347 -3.714 -25.114 1.00 84.56 423 SER A N 1
ATOM 3202 C CA . SER A 1 423 ? -4.634 -4.263 -23.780 1.00 84.56 423 SER A CA 1
ATOM 3203 C C . SER A 1 423 ? -5.242 -5.666 -23.864 1.00 84.56 423 SER A C 1
ATOM 3205 O O . SER A 1 423 ? -4.797 -6.581 -23.170 1.00 84.56 423 SER A O 1
ATOM 3207 N N . HIS A 1 424 ? -6.216 -5.861 -24.758 1.00 89.50 424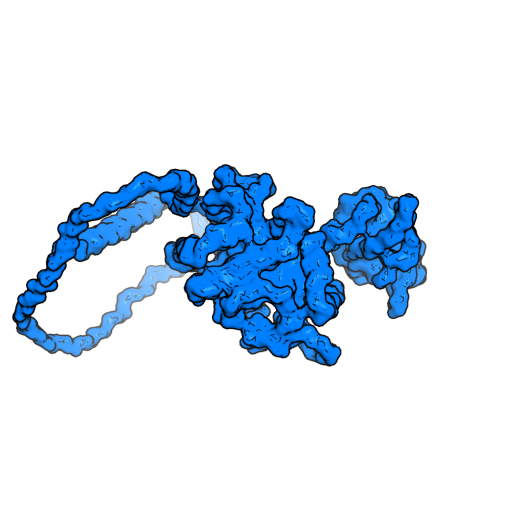 HIS A N 1
ATOM 3208 C CA . HIS A 1 424 ? -6.855 -7.159 -24.980 1.00 89.50 424 HIS A CA 1
ATOM 3209 C C . HIS A 1 424 ? -5.872 -8.194 -25.552 1.00 89.50 424 HIS A C 1
ATOM 3211 O O . HIS A 1 424 ? -5.855 -9.352 -25.117 1.00 89.50 424 HIS A O 1
ATOM 3217 N N . ALA A 1 425 ? -5.007 -7.763 -26.473 1.00 92.38 425 ALA A N 1
ATOM 3218 C CA . ALA A 1 425 ? -3.925 -8.575 -27.002 1.00 92.38 425 ALA A CA 1
ATOM 3219 C C . ALA A 1 425 ? -2.930 -8.960 -25.902 1.00 92.38 425 ALA A C 1
ATOM 3221 O O . ALA A 1 425 ? -2.593 -10.132 -25.793 1.00 92.38 425 ALA A O 1
ATOM 3222 N N . LEU A 1 426 ? -2.501 -8.033 -25.040 1.00 88.94 426 LEU A N 1
ATOM 3223 C CA . LEU A 1 426 ? -1.587 -8.325 -23.932 1.00 88.94 426 LEU A CA 1
ATOM 3224 C C . LEU A 1 426 ? -2.150 -9.410 -23.005 1.00 88.94 426 LEU A C 1
ATOM 3226 O O . LEU A 1 426 ? -1.436 -10.352 -22.665 1.00 88.94 426 LEU A O 1
ATOM 3230 N N . GLU A 1 427 ? -3.423 -9.308 -22.626 1.00 83.19 427 GLU A N 1
ATOM 3231 C CA . GLU A 1 427 ? -4.083 -10.284 -21.751 1.00 83.19 427 GLU A CA 1
ATOM 3232 C C . GLU A 1 427 ? -4.213 -11.670 -22.402 1.00 83.19 427 GLU A C 1
ATOM 3234 O O . GLU A 1 427 ? -4.040 -12.686 -21.725 1.00 83.19 427 GLU A O 1
ATOM 3239 N N . SER A 1 428 ? -4.465 -11.716 -23.713 1.00 85.81 428 SER A N 1
ATOM 3240 C CA . SER A 1 428 ? -4.753 -12.956 -24.447 1.00 85.81 428 SER A CA 1
ATOM 3241 C C . SER A 1 428 ? -3.512 -13.636 -25.033 1.00 85.81 428 SER A C 1
ATOM 3243 O O . SER A 1 428 ? -3.428 -14.866 -25.071 1.00 85.81 428 SER A O 1
ATOM 3245 N N . PHE A 1 429 ? -2.531 -12.861 -25.502 1.00 85.31 429 PHE A N 1
ATOM 3246 C CA . PHE A 1 429 ? -1.284 -13.377 -26.071 1.00 85.31 429 PHE A CA 1
ATOM 3247 C C . PHE A 1 429 ? -0.297 -13.820 -25.013 1.00 85.31 429 PHE A C 1
ATOM 3249 O O . PHE A 1 429 ? 0.470 -14.759 -25.262 1.00 85.31 429 PHE A O 1
ATOM 3256 N N . HIS A 1 430 ? -0.274 -13.148 -23.861 1.00 86.12 430 HIS A N 1
ATOM 3257 C CA . HIS A 1 430 ? 0.701 -13.449 -22.833 1.00 86.12 430 HIS A CA 1
ATOM 3258 C C . HIS A 1 430 ? 0.557 -14.910 -22.393 1.00 86.12 430 HIS A C 1
ATOM 3260 O O . HIS A 1 430 ? -0.503 -15.370 -21.980 1.00 86.12 430 HIS A O 1
ATOM 3266 N N . MET A 1 431 ? 1.654 -15.659 -22.494 1.00 80.56 431 MET A N 1
ATOM 3267 C CA . MET A 1 431 ? 1.745 -17.090 -22.206 1.00 80.56 431 MET A CA 1
ATOM 3268 C C . MET A 1 431 ? 0.972 -18.020 -23.152 1.00 80.56 431 MET A C 1
ATOM 3270 O O . MET A 1 431 ? 0.892 -19.226 -22.892 1.00 80.56 431 MET A O 1
ATOM 3274 N N . SER A 1 432 ? 0.461 -17.511 -24.269 1.00 84.62 432 SER A N 1
ATOM 3275 C CA . SER A 1 432 ? -0.138 -18.341 -25.309 1.00 84.62 432 SER A CA 1
ATOM 3276 C C . SER A 1 432 ? 0.947 -19.063 -26.137 1.00 84.62 432 SER A C 1
ATOM 3278 O O . SER A 1 432 ? 2.065 -18.555 -26.277 1.00 84.62 432 SER A O 1
ATOM 3280 N N . PRO A 1 433 ? 0.689 -20.282 -26.643 1.00 87.31 433 PRO A N 1
ATOM 3281 C CA . PRO A 1 433 ? 1.622 -20.971 -27.536 1.00 87.31 433 PRO A CA 1
ATOM 3282 C C . PRO A 1 433 ? 1.578 -20.355 -28.940 1.00 87.31 433 PRO A C 1
ATOM 3284 O O . PRO A 1 433 ? 0.500 -19.964 -29.384 1.00 87.31 433 PRO A O 1
ATOM 3287 N N . LEU A 1 434 ? 2.709 -20.306 -29.648 1.00 84.69 434 LEU A N 1
ATOM 3288 C CA . LEU A 1 434 ? 2.801 -19.925 -31.065 1.00 84.69 434 LEU A CA 1
ATOM 3289 C C . LEU A 1 434 ? 3.578 -21.016 -31.815 1.00 84.69 434 LEU A C 1
ATOM 3291 O O . LEU A 1 434 ? 4.767 -21.219 -31.562 1.00 84.69 434 LEU A O 1
ATOM 3295 N N . GLY A 1 435 ? 2.889 -21.778 -32.665 1.00 80.69 435 GLY A N 1
ATOM 3296 C CA . GLY A 1 435 ? 3.452 -22.978 -33.291 1.00 80.69 435 GLY A CA 1
ATOM 3297 C C . GLY A 1 435 ? 3.964 -23.999 -32.261 1.00 80.69 435 GLY A C 1
ATOM 3298 O O . GLY A 1 435 ? 3.338 -24.227 -31.224 1.00 80.69 435 GLY A O 1
ATOM 3299 N N . ALA A 1 436 ? 5.130 -24.592 -32.533 1.00 72.12 436 ALA A N 1
ATOM 3300 C CA . ALA A 1 436 ? 5.827 -25.510 -31.623 1.00 72.12 436 ALA A CA 1
ATOM 3301 C C . ALA A 1 436 ? 6.663 -24.797 -30.532 1.00 72.12 436 ALA A C 1
ATOM 3303 O O . ALA A 1 436 ? 7.361 -25.452 -29.754 1.00 72.12 436 ALA A O 1
ATOM 3304 N N . SER A 1 437 ? 6.623 -23.461 -30.474 1.00 63.44 437 SER A N 1
ATOM 3305 C CA . SER A 1 437 ? 7.506 -22.659 -29.621 1.00 63.44 437 SER A CA 1
ATOM 3306 C C . SER A 1 437 ? 7.096 -22.645 -28.145 1.00 63.44 437 SER A C 1
ATOM 3308 O O . SER A 1 437 ? 5.989 -23.018 -27.745 1.00 63.44 437 SER A O 1
ATOM 3310 N N . ARG A 1 438 ? 8.017 -22.156 -27.301 1.00 74.44 438 ARG A N 1
ATOM 3311 C CA . ARG A 1 438 ? 7.721 -21.798 -25.907 1.00 74.44 438 ARG A CA 1
ATOM 3312 C C . ARG A 1 438 ? 6.601 -20.751 -25.862 1.00 74.44 438 ARG A C 1
ATOM 3314 O O . ARG A 1 438 ? 6.448 -19.946 -26.772 1.00 74.44 438 ARG A O 1
ATOM 3321 N N . ARG A 1 439 ? 5.846 -20.751 -24.761 1.00 86.75 439 ARG A N 1
ATOM 3322 C CA . ARG A 1 439 ? 4.802 -19.756 -24.482 1.00 86.75 439 ARG A CA 1
ATOM 3323 C C . ARG A 1 439 ? 5.351 -18.333 -24.643 1.00 86.75 439 ARG A C 1
ATOM 3325 O O . ARG A 1 439 ? 6.383 -18.016 -24.037 1.00 86.75 439 ARG A O 1
ATOM 3332 N N . LEU A 1 440 ? 4.648 -17.519 -25.430 1.00 88.00 440 LEU A N 1
ATOM 3333 C CA . LEU A 1 440 ? 4.999 -16.129 -25.711 1.00 88.00 440 LEU A CA 1
ATOM 3334 C C . LEU A 1 440 ? 5.047 -15.311 -24.421 1.00 88.00 440 LEU A C 1
ATOM 3336 O O . LEU A 1 440 ? 4.277 -15.554 -23.489 1.00 88.00 440 LEU A O 1
ATOM 3340 N N . ARG A 1 441 ? 5.926 -14.313 -24.369 1.00 87.56 441 ARG A N 1
ATOM 3341 C CA . ARG A 1 441 ? 5.890 -13.288 -23.322 1.00 87.56 441 ARG A CA 1
ATOM 3342 C C . ARG A 1 441 ? 5.541 -11.960 -23.974 1.00 87.56 441 ARG A C 1
ATOM 3344 O O . ARG A 1 441 ? 6.348 -11.438 -24.724 1.00 87.56 441 ARG A O 1
ATOM 3351 N N . CYS A 1 442 ? 4.385 -11.407 -23.639 1.00 91.31 442 CYS A N 1
ATOM 3352 C CA . CYS A 1 442 ? 3.989 -10.070 -24.078 1.00 91.31 442 CYS A CA 1
ATOM 3353 C C . CYS A 1 442 ? 4.130 -9.080 -22.926 1.00 91.31 442 CYS A C 1
ATOM 3355 O O . CYS A 1 442 ? 3.782 -9.417 -21.790 1.00 91.31 442 CYS A O 1
ATOM 3357 N N . VAL A 1 443 ? 4.656 -7.897 -23.218 1.00 88.25 443 VAL A N 1
ATOM 3358 C CA . VAL A 1 443 ? 4.756 -6.744 -22.313 1.00 88.25 443 VAL A CA 1
ATOM 3359 C C . VAL A 1 443 ? 4.451 -5.477 -23.115 1.00 88.25 443 VAL A C 1
ATOM 3361 O O . VAL A 1 443 ? 4.538 -5.514 -24.339 1.00 88.25 443 VAL A O 1
ATOM 3364 N N . TRP A 1 444 ? 4.090 -4.371 -22.466 1.00 87.75 444 TRP A N 1
ATOM 3365 C CA . TRP A 1 444 ? 4.078 -3.080 -23.166 1.00 87.75 444 TRP A CA 1
ATOM 3366 C C . TRP A 1 444 ? 5.491 -2.712 -23.599 1.00 87.75 444 TRP A C 1
ATOM 3368 O O . TRP A 1 444 ? 6.448 -3.023 -22.885 1.00 87.75 444 TRP A O 1
ATOM 3378 N N . ALA A 1 445 ? 5.607 -2.075 -24.761 1.00 85.62 445 ALA A N 1
ATOM 3379 C CA . ALA A 1 445 ? 6.839 -1.401 -25.128 1.00 85.62 445 ALA A CA 1
ATOM 3380 C C . ALA A 1 445 ? 7.108 -0.261 -24.140 1.00 85.62 445 ALA A C 1
ATOM 3382 O O . ALA A 1 445 ? 6.170 0.344 -23.610 1.00 85.62 445 ALA A O 1
ATOM 3383 N N . GLU A 1 446 ? 8.384 0.001 -23.862 1.00 76.44 446 GLU A N 1
ATOM 3384 C CA . GLU A 1 446 ? 8.751 1.163 -23.057 1.00 76.44 446 GLU A CA 1
ATOM 3385 C C . GLU A 1 446 ? 8.294 2.444 -23.770 1.00 76.44 446 GLU A C 1
ATOM 3387 O O . GLU A 1 446 ? 8.253 2.469 -25.005 1.00 76.44 446 GLU A O 1
ATOM 3392 N N . PRO A 1 447 ? 7.905 3.495 -23.028 1.00 65.50 447 PRO A N 1
ATOM 3393 C CA . PRO A 1 447 ? 7.498 4.751 -23.637 1.00 65.50 447 PRO A CA 1
ATOM 3394 C C . PRO A 1 447 ? 8.610 5.266 -24.551 1.00 65.50 447 PRO A C 1
ATOM 3396 O O . PRO A 1 447 ? 9.744 5.447 -24.110 1.00 65.50 447 PRO A O 1
ATOM 3399 N N . CYS A 1 448 ? 8.286 5.505 -25.818 1.00 62.31 448 CYS A N 1
ATOM 3400 C CA . CYS A 1 448 ? 9.146 6.305 -26.670 1.00 62.31 448 CYS A CA 1
ATOM 3401 C C . CYS A 1 448 ? 9.116 7.754 -26.188 1.00 62.31 448 CYS A C 1
ATOM 3403 O O . CYS A 1 448 ? 8.043 8.304 -25.921 1.00 62.31 448 CYS A O 1
ATOM 3405 N N . GLU A 1 449 ? 10.287 8.382 -26.110 1.00 57.16 449 GLU A N 1
ATOM 3406 C CA . GLU A 1 449 ? 10.367 9.838 -26.152 1.00 57.16 449 GLU A CA 1
ATOM 3407 C C . GLU A 1 449 ? 9.853 10.246 -27.536 1.00 57.16 449 GLU A C 1
ATOM 3409 O O . GLU A 1 449 ? 10.551 10.106 -28.539 1.00 57.16 449 GLU A O 1
ATOM 3414 N N . CYS A 1 450 ? 8.574 10.616 -27.601 1.00 58.47 450 CYS A N 1
ATOM 3415 C CA . CYS A 1 450 ? 7.997 11.191 -28.806 1.00 58.47 450 CYS A CA 1
ATOM 3416 C C . CYS A 1 450 ? 8.644 12.563 -28.989 1.00 58.47 450 CYS A C 1
ATOM 3418 O O . CYS A 1 450 ? 8.736 13.325 -28.018 1.00 58.47 450 CYS A O 1
ATOM 3420 N N . ASP A 1 451 ? 9.086 12.881 -30.199 1.00 64.00 451 ASP A N 1
ATOM 3421 C CA . ASP A 1 451 ? 9.432 14.260 -30.519 1.00 64.00 451 ASP A CA 1
ATOM 3422 C C . ASP A 1 451 ? 8.175 15.154 -30.532 1.00 64.00 451 ASP A C 1
ATOM 3424 O O . ASP A 1 451 ? 7.047 14.697 -30.318 1.00 64.00 451 ASP A O 1
ATOM 3428 N N . GLU A 1 452 ? 8.364 16.463 -30.724 1.00 63.69 452 GLU A N 1
ATOM 3429 C CA . GLU A 1 452 ? 7.261 17.437 -30.741 1.00 63.69 452 GLU A CA 1
ATOM 3430 C C . GLU A 1 452 ? 6.217 17.143 -31.837 1.00 63.69 452 GLU A C 1
ATOM 3432 O O . GLU A 1 452 ? 5.072 17.584 -31.717 1.00 63.69 452 GLU A O 1
ATOM 3437 N N . ASP A 1 453 ? 6.585 16.352 -32.850 1.00 68.75 453 ASP A N 1
ATOM 3438 C CA . ASP A 1 453 ? 5.728 15.937 -33.959 1.00 68.75 453 ASP A CA 1
ATOM 3439 C C . ASP A 1 453 ? 4.975 14.619 -33.673 1.00 68.75 453 ASP A C 1
ATOM 3441 O O . ASP A 1 453 ? 4.110 14.203 -34.449 1.00 68.75 453 ASP A O 1
ATOM 3445 N N . GLY A 1 454 ? 5.229 13.988 -32.520 1.00 58.97 454 GLY A N 1
ATOM 3446 C CA . GLY A 1 454 ? 4.592 12.738 -32.114 1.00 58.97 454 GLY A CA 1
ATOM 3447 C C . GLY A 1 454 ? 5.187 11.498 -32.784 1.00 58.97 454 GLY A C 1
ATOM 3448 O O . GLY A 1 454 ? 4.588 10.422 -32.692 1.00 58.97 454 GLY A O 1
ATOM 3449 N N . GLU A 1 455 ? 6.344 11.620 -33.438 1.00 58.12 455 GLU A N 1
ATOM 3450 C CA . GLU A 1 455 ? 7.067 10.492 -34.005 1.00 58.12 455 GLU A CA 1
ATOM 3451 C C . GLU A 1 455 ? 7.953 9.848 -32.929 1.00 58.12 455 GLU A C 1
ATOM 3453 O O . GLU A 1 455 ? 8.717 10.487 -32.204 1.00 58.12 455 GLU A O 1
ATOM 3458 N N . CYS A 1 456 ? 7.820 8.531 -32.787 1.00 56.56 456 CYS A N 1
ATOM 3459 C CA . CYS A 1 456 ? 8.635 7.751 -31.868 1.00 56.56 456 CYS A CA 1
ATOM 3460 C C . CYS A 1 456 ? 9.909 7.286 -32.572 1.00 56.56 456 CYS A C 1
ATOM 3462 O O . CYS A 1 456 ? 9.844 6.501 -33.521 1.00 56.56 456 CYS A O 1
ATOM 3464 N N . GLY A 1 457 ? 11.073 7.716 -32.076 1.00 60.56 457 GLY A N 1
ATOM 3465 C CA . GLY A 1 457 ? 12.365 7.240 -32.569 1.00 60.56 457 GLY A CA 1
ATOM 3466 C C . GLY A 1 457 ? 12.481 5.714 -32.463 1.00 60.56 457 GLY A C 1
ATOM 3467 O O . GLY A 1 457 ? 12.338 5.139 -31.384 1.00 60.56 457 GLY A O 1
ATOM 3468 N N . GLU A 1 458 ? 12.761 5.039 -33.583 1.00 55.97 458 GLU A N 1
ATOM 3469 C CA . GLU A 1 458 ? 12.722 3.569 -33.686 1.00 55.97 458 GLU A CA 1
ATOM 3470 C C . GLU A 1 458 ? 13.705 2.823 -32.764 1.00 55.97 458 GLU A C 1
ATOM 3472 O O . GLU A 1 458 ? 13.586 1.603 -32.606 1.00 55.97 458 GLU A O 1
ATOM 3477 N N . GLU A 1 459 ? 14.686 3.509 -32.180 1.00 55.72 459 GLU A N 1
ATOM 3478 C CA . GLU A 1 459 ? 15.743 2.902 -31.366 1.00 55.72 459 GLU A CA 1
ATOM 3479 C C . GLU A 1 459 ? 15.354 2.695 -29.890 1.00 55.72 459 GLU A C 1
ATOM 3481 O O . GLU A 1 459 ? 15.942 1.832 -29.241 1.00 55.72 459 GLU A O 1
ATOM 3486 N N . SER A 1 460 ? 14.342 3.394 -29.354 1.00 50.88 460 SER A N 1
ATOM 3487 C CA . SER A 1 460 ? 14.057 3.373 -27.903 1.00 50.88 460 SER A CA 1
ATOM 3488 C C . SER A 1 460 ? 13.178 2.205 -27.422 1.00 50.88 460 SER A C 1
ATOM 3490 O O . SER A 1 460 ? 13.013 2.020 -26.221 1.00 50.88 460 SER A O 1
ATOM 3492 N N . LEU A 1 461 ? 12.594 1.410 -28.325 1.00 50.25 461 LEU A N 1
ATOM 3493 C CA . LEU A 1 461 ? 11.510 0.468 -27.988 1.00 50.25 461 LEU A CA 1
ATOM 3494 C C . LEU A 1 461 ? 11.973 -0.943 -27.555 1.00 50.25 461 LEU A C 1
ATOM 3496 O O . LEU A 1 461 ? 11.130 -1.806 -27.309 1.00 50.25 461 LEU A O 1
ATOM 3500 N N . VAL A 1 462 ? 13.284 -1.227 -27.507 1.00 48.75 462 VAL A N 1
ATOM 3501 C CA . VAL A 1 462 ? 13.820 -2.609 -27.398 1.00 48.75 462 VAL A CA 1
ATOM 3502 C C . VAL A 1 462 ? 14.886 -2.787 -26.297 1.00 48.75 462 VAL A C 1
ATOM 3504 O O . VAL A 1 462 ? 15.800 -3.597 -26.453 1.00 48.75 462 VAL A O 1
ATOM 3507 N N . GLY A 1 463 ? 14.775 -2.035 -25.197 1.00 37.66 463 GLY A N 1
ATOM 3508 C CA . GLY A 1 463 ? 15.650 -2.145 -24.015 1.00 37.66 463 GLY A CA 1
ATOM 3509 C C . GLY A 1 463 ? 15.703 -3.529 -23.366 1.00 37.66 463 GLY A C 1
ATOM 3510 O O . GLY A 1 463 ? 14.639 -4.183 -23.233 1.00 37.66 463 GLY A O 1
#

Secondary structure (DSSP, 8-state):
-HHHHHHHHHHHHHHHHHHHHHHHHHHHHTT-----------------------------------------------------------------------S-----SSSEEEE---SS-HHHHHHHS-HHHHHHHHHHHHIIIIIIS---S-EEEEEE--HHHHHHHSSPPTT-SEEEEEE--SS----SSS--TT--S-TTT-TTSBHHHHHS---S---SSPPBGGGGB-S-PPTTEEEEE-TT--SEEEEEESS--SSGGGS-HHHHHHHHHHHHHHHHHT--TTS--TTEEEEEEE-GGG-SSSS--EEEEE-HHHHHHHHHTS-HHHHHHHHHHHHHHHHTT-S-TTHHHHTS-SSS-EEEEEEEEPPGGGHHHHHHHHHHHHHTTS-EEEEEEEEPTTSSSEEEEEEESSHHHHHHHHHHHTT---TTSPPPEEEEPPPP-B-TT-PBPTTTT--

Foldseek 3Di:
DVVVVVVVVVVVVVVVVVVVVVVVVVVVVVVDDDDDDDDDDDDDDDDDDDDDDDDDDDDDDDDDDDDDDDDDDDDDDDDDDDDDDDDDDDDPPPPLPPCPPPPDPDVDPPWDKDFRQDPDDLLCVLVVDDLVVLLVVLVVVCCVQCPVVVHQFKKKKKAAPDPVVCVVSVHDDPRGRIMIIIGGDPPDPQVAAPDDVQPPDDLLQPQQDFLCSQPPPPPDPCPDPGQGSVLQFQDQFDVQKTKGPDSQLALKIKIFGSDADQDPVVDDSSRSSRRSNSLSRLQQLLADPPRDSQWFGMWMWGGDRRDNDSGTITITGTQNVSSVVSLVPGDPSSVVNSVVSVVVNVVVVVHPLCVQVSQQAPLQKFKKKKWQAAADPCVVVSQVLCCVVLPVLAAFPDKDWDQQPPDRIIMIITIHNGNRSSSVCQVPQDQCDRPPTGRIHMGTFHHFPQDPVRDGDPPRRRD

pLDDT: mean 70.65, std 23.99, range [22.73, 97.31]